Protein AF-A0A835IW94-F1 (afdb_monomer)

Secondary structure (DSSP, 8-state):
-----------THHHHHHHHHHHHHHHHHHHHHHHHHHHHHHHHHHHHHHHHHHHHHHHHHHHHHHHHHHHHHHHHHHHHHHHHHHHHHHHHHHHHHHHHHHHTT----TTSHHHHHHHHHHHHHHHHHHHHHHHHHHHHHHHHHHHHHHHHHHHHHTTSS-------TTSTTS-SS--S-------TT--------------------------PPPPGGGGGGGBPP-GGG-TTGGGS-HHHHHHHHHHHHH-BTTSEEEE-SS-EEEHHHHHHHHTT-PPPHHHHHHHHHHHHHHTTTSTT-----SHHHHHHHHHHHHHHHHHHHS-----SS---GGGSPPPS-STTHHHHHHHHHHHHHTT--S-SSSSS-HHHHHHHHHHHHHHHHHHHHHHHHHHHHHHHHHHHHHHHHHHHHHHHHHHT-HHHHHHHHHHHHHHHHHHHHHHHHHHHTT--

Mean predicted aligned error: 19.13 Å

Structure (mmCIF, N/CA/C/O backbone):
data_AF-A0A835IW94-F1
#
_entry.id   AF-A0A835IW94-F1
#
loop_
_atom_site.group_PDB
_atom_site.id
_atom_site.type_symbol
_atom_site.label_atom_id
_atom_site.label_alt_id
_atom_site.label_comp_id
_atom_site.label_asym_id
_atom_site.label_entity_id
_atom_site.label_seq_id
_atom_site.pdbx_PDB_ins_code
_atom_site.Cartn_x
_atom_site.Cartn_y
_atom_site.Cartn_z
_atom_site.occupancy
_atom_site.B_iso_or_equiv
_atom_site.auth_seq_id
_atom_site.auth_comp_id
_atom_site.auth_asym_id
_atom_site.auth_atom_id
_atom_site.pdbx_PDB_model_num
ATOM 1 N N . MET A 1 1 ? 34.783 -103.613 -28.513 1.00 37.53 1 MET A N 1
ATOM 2 C CA . MET A 1 1 ? 35.221 -103.247 -27.153 1.00 37.53 1 MET A CA 1
ATOM 3 C C . MET A 1 1 ? 34.649 -101.866 -26.884 1.00 37.53 1 MET A C 1
ATOM 5 O O . MET A 1 1 ? 35.277 -100.882 -27.233 1.00 37.53 1 MET A O 1
ATOM 9 N N . ASP A 1 2 ? 33.336 -101.764 -26.709 1.00 44.06 2 ASP A N 1
ATOM 10 C CA . ASP A 1 2 ? 32.591 -101.964 -25.451 1.00 44.06 2 ASP A CA 1
ATOM 11 C C . ASP A 1 2 ? 33.019 -100.987 -24.356 1.00 44.06 2 ASP A C 1
ATOM 13 O O . ASP A 1 2 ? 34.005 -101.234 -23.669 1.00 44.06 2 ASP A O 1
ATOM 17 N N . GLN A 1 3 ? 32.223 -99.932 -24.156 1.00 48.50 3 GLN A N 1
ATOM 18 C CA . GLN A 1 3 ? 31.797 -99.551 -22.811 1.00 48.50 3 GLN A CA 1
ATOM 19 C C . GLN A 1 3 ? 30.516 -98.706 -22.845 1.00 48.50 3 GLN A C 1
ATOM 21 O O . GLN A 1 3 ? 30.480 -97.582 -23.337 1.00 48.50 3 GLN A O 1
ATOM 26 N N . ILE A 1 4 ? 29.466 -99.329 -22.316 1.00 47.25 4 ILE A N 1
ATOM 27 C CA . ILE A 1 4 ? 28.206 -98.753 -21.856 1.00 47.25 4 ILE A CA 1
ATOM 28 C C . ILE A 1 4 ? 28.478 -98.094 -20.495 1.00 47.25 4 ILE A C 1
ATOM 30 O O . ILE A 1 4 ? 29.031 -98.753 -19.616 1.00 47.25 4 ILE A O 1
ATOM 34 N N . LEU A 1 5 ? 28.046 -96.847 -20.305 1.00 51.03 5 LEU A N 1
ATOM 35 C CA . LEU A 1 5 ? 27.815 -96.235 -18.993 1.00 51.03 5 LEU A CA 1
ATOM 36 C C . LEU A 1 5 ? 26.483 -95.473 -19.056 1.00 51.03 5 LEU A C 1
ATOM 38 O O . LEU A 1 5 ? 26.343 -94.503 -19.795 1.00 51.03 5 LEU A O 1
ATOM 42 N N . LEU A 1 6 ? 25.501 -96.004 -18.327 1.00 51.50 6 LEU A N 1
ATOM 43 C CA . LEU A 1 6 ? 24.243 -95.365 -17.946 1.00 51.50 6 LEU A CA 1
ATOM 44 C C . LEU A 1 6 ? 24.533 -94.439 -16.764 1.00 51.50 6 LEU A C 1
ATOM 46 O O . LEU A 1 6 ? 25.053 -94.933 -15.771 1.00 51.50 6 LEU A O 1
ATOM 50 N N . ASP A 1 7 ? 24.134 -93.172 -16.844 1.00 43.50 7 ASP A N 1
ATOM 51 C CA . ASP A 1 7 ? 23.897 -92.323 -15.675 1.00 43.50 7 ASP A CA 1
ATOM 52 C C . ASP A 1 7 ? 22.738 -91.356 -15.966 1.00 43.50 7 ASP A C 1
ATOM 54 O O . ASP A 1 7 ? 22.500 -90.952 -17.103 1.00 43.50 7 ASP A O 1
ATOM 58 N N . GLN A 1 8 ? 21.957 -91.108 -14.919 1.00 50.97 8 GLN A N 1
ATOM 59 C CA . GLN A 1 8 ? 20.530 -90.792 -14.915 1.00 50.97 8 GLN A CA 1
ATOM 60 C C . GLN A 1 8 ? 20.164 -89.414 -15.494 1.00 50.97 8 GLN A C 1
ATOM 62 O O . GLN A 1 8 ? 20.711 -88.388 -15.092 1.00 50.97 8 GLN A O 1
ATOM 67 N N . GLU A 1 9 ? 19.157 -89.390 -16.374 1.00 44.97 9 GLU A N 1
ATOM 68 C CA . GLU A 1 9 ? 18.439 -88.178 -16.780 1.00 44.97 9 GLU A CA 1
ATOM 69 C C . GLU A 1 9 ? 17.617 -87.647 -15.590 1.00 44.97 9 GLU A C 1
ATOM 71 O O . GLU A 1 9 ? 16.528 -88.135 -15.299 1.00 44.97 9 GLU A O 1
ATOM 76 N N . ASN A 1 10 ? 18.151 -86.650 -14.877 1.00 54.06 10 ASN A N 1
ATOM 77 C CA . ASN A 1 10 ? 17.338 -85.762 -14.046 1.00 54.06 10 ASN A CA 1
ATOM 78 C C . ASN A 1 10 ? 16.596 -84.807 -14.982 1.00 54.06 10 ASN A C 1
ATOM 80 O O . ASN A 1 10 ? 17.223 -83.970 -15.634 1.00 54.06 10 ASN A O 1
ATOM 84 N N . ASP A 1 11 ? 15.277 -84.962 -15.062 1.00 56.66 11 ASP A N 1
ATOM 85 C CA . ASP A 1 11 ? 14.414 -84.166 -15.926 1.00 56.66 11 ASP A CA 1
ATOM 86 C C . ASP A 1 11 ? 14.422 -82.691 -15.453 1.00 56.66 11 ASP A C 1
ATOM 88 O O . ASP A 1 11 ? 13.973 -82.393 -14.339 1.00 56.66 11 ASP A O 1
ATOM 92 N N . PRO A 1 12 ? 14.954 -81.739 -16.245 1.00 59.09 12 PRO A N 1
ATOM 93 C CA . PRO A 1 12 ? 15.108 -80.332 -15.849 1.00 59.09 12 PRO A CA 1
ATOM 94 C C . PRO A 1 12 ? 13.774 -79.603 -15.595 1.00 59.09 12 PRO A C 1
ATOM 96 O O . PRO A 1 12 ? 13.765 -78.453 -15.148 1.00 59.09 12 PRO A O 1
ATOM 99 N N . ALA A 1 13 ? 12.640 -80.255 -15.861 1.00 59.28 13 ALA A N 1
ATOM 100 C CA . ALA A 1 13 ? 11.316 -79.725 -15.572 1.00 59.28 13 ALA A CA 1
ATOM 101 C C . ALA A 1 13 ? 11.006 -79.638 -14.063 1.00 59.28 13 ALA A C 1
ATOM 103 O O . ALA A 1 13 ? 10.269 -78.743 -13.653 1.00 59.28 13 ALA A O 1
ATOM 104 N N . ASP A 1 14 ? 11.583 -80.500 -13.219 1.00 59.00 14 ASP A N 1
ATOM 105 C CA . ASP A 1 14 ? 11.195 -80.564 -11.798 1.00 59.00 14 ASP A CA 1
ATOM 106 C C . ASP A 1 14 ? 11.889 -79.480 -10.943 1.00 59.00 14 ASP A C 1
ATOM 108 O O . ASP A 1 14 ? 11.316 -78.936 -9.997 1.00 59.00 14 ASP A O 1
ATOM 112 N N . SER A 1 15 ? 13.099 -79.051 -11.331 1.00 60.97 15 SER A N 1
ATOM 113 C CA . SER A 1 15 ? 13.819 -77.994 -10.601 1.00 60.97 15 SER A CA 1
ATOM 114 C C . SER A 1 15 ? 13.218 -76.601 -10.820 1.00 60.97 15 SER A C 1
ATOM 116 O O . SER A 1 15 ? 13.352 -75.727 -9.967 1.00 60.97 15 SER A O 1
ATOM 118 N N . THR A 1 16 ? 12.552 -76.369 -11.956 1.00 68.12 16 THR A N 1
ATOM 119 C CA . THR A 1 16 ? 11.934 -75.069 -12.262 1.00 68.12 16 THR A CA 1
ATOM 120 C C . THR A 1 16 ? 10.615 -74.867 -11.523 1.00 68.12 16 THR A C 1
ATOM 122 O O . THR A 1 16 ? 10.300 -73.734 -11.156 1.00 68.12 16 THR A O 1
ATOM 125 N N . LEU A 1 17 ? 9.877 -75.943 -11.230 1.00 71.25 17 LEU A N 1
ATOM 126 C CA . LEU A 1 17 ? 8.646 -75.867 -10.442 1.00 71.25 17 LEU A CA 1
ATOM 127 C C . LEU A 1 17 ? 8.939 -75.525 -8.972 1.00 71.25 17 LEU A C 1
ATOM 129 O O . LEU A 1 17 ? 8.302 -74.634 -8.414 1.00 71.25 17 LEU A O 1
ATOM 133 N N . GLN A 1 18 ? 9.956 -76.160 -8.378 1.00 73.06 18 GLN A N 1
ATOM 134 C CA . GLN A 1 18 ? 10.363 -75.890 -6.992 1.00 73.06 18 GLN A CA 1
ATOM 135 C C . GLN A 1 18 ? 10.891 -74.461 -6.803 1.00 73.06 18 GLN A C 1
ATOM 137 O O . GLN A 1 18 ? 10.593 -73.820 -5.796 1.00 73.06 18 GLN A O 1
ATOM 142 N N . GLN A 1 19 ? 11.618 -73.927 -7.791 1.00 68.50 19 GLN A N 1
ATOM 143 C CA . GLN A 1 19 ? 12.077 -72.536 -7.770 1.00 68.50 19 GLN A CA 1
ATOM 144 C C . GLN A 1 19 ? 10.887 -71.555 -7.782 1.00 68.50 19 GLN A C 1
ATOM 146 O O . GLN A 1 19 ? 10.863 -70.594 -7.018 1.00 68.50 19 GLN A O 1
ATOM 151 N N . LEU A 1 20 ? 9.860 -71.837 -8.594 1.00 71.62 20 LEU A N 1
ATOM 152 C CA . LEU A 1 20 ? 8.679 -70.980 -8.726 1.00 71.62 20 LEU A CA 1
ATOM 153 C C . LEU A 1 20 ? 7.789 -70.986 -7.469 1.00 71.62 20 LEU A C 1
ATOM 155 O O . LEU A 1 20 ? 7.141 -69.984 -7.160 1.00 71.62 20 LEU A O 1
ATOM 159 N N . GLU A 1 21 ? 7.721 -72.111 -6.754 1.00 75.88 21 GLU A N 1
ATOM 160 C CA . GLU A 1 21 ? 7.004 -72.202 -5.476 1.00 75.88 21 GLU A CA 1
ATOM 161 C C . GLU A 1 21 ? 7.735 -71.452 -4.357 1.00 75.88 21 GLU A C 1
ATOM 163 O O . GLU A 1 21 ? 7.085 -70.785 -3.547 1.00 75.88 21 GLU A O 1
ATOM 168 N N . PHE A 1 22 ? 9.071 -71.489 -4.351 1.00 72.94 22 PHE A N 1
ATOM 169 C CA . PHE A 1 22 ? 9.886 -70.739 -3.397 1.00 72.94 22 PHE A CA 1
ATOM 170 C C . PHE A 1 22 ? 9.746 -69.221 -3.592 1.00 72.94 22 PHE A C 1
ATOM 172 O O . PHE A 1 22 ? 9.507 -68.498 -2.623 1.00 72.94 22 PHE A O 1
ATOM 179 N N . ASP A 1 23 ? 9.787 -68.746 -4.840 1.00 67.44 23 ASP A N 1
ATOM 180 C CA . ASP A 1 23 ? 9.639 -67.318 -5.154 1.00 67.44 23 ASP A CA 1
ATOM 181 C C . ASP A 1 23 ? 8.246 -66.786 -4.761 1.00 67.44 23 ASP A C 1
ATOM 183 O O . ASP A 1 23 ? 8.123 -65.703 -4.187 1.00 67.44 23 ASP A O 1
ATOM 187 N N . LYS A 1 24 ? 7.183 -67.578 -4.968 1.00 72.56 24 LYS A N 1
ATOM 188 C CA . LYS A 1 24 ? 5.820 -67.210 -4.537 1.00 72.56 24 LYS A CA 1
ATOM 189 C C . LYS A 1 24 ? 5.655 -67.184 -3.019 1.00 72.56 24 LYS A C 1
ATOM 191 O O . LYS A 1 24 ? 4.916 -66.345 -2.508 1.00 72.56 24 LYS A O 1
ATOM 196 N N . ALA A 1 25 ? 6.296 -68.100 -2.294 1.00 64.38 25 ALA A N 1
ATOM 197 C CA . ALA A 1 25 ? 6.251 -68.107 -0.834 1.00 64.38 25 ALA A CA 1
ATOM 198 C C . ALA A 1 25 ? 6.953 -66.869 -0.249 1.00 64.38 25 ALA A C 1
ATOM 200 O O . ALA A 1 25 ? 6.432 -66.255 0.684 1.00 64.38 25 ALA A O 1
ATOM 201 N N . PHE A 1 26 ? 8.071 -66.459 -0.856 1.00 64.62 26 PHE A N 1
ATOM 202 C CA . PHE A 1 26 ? 8.817 -65.267 -0.459 1.00 64.62 26 PHE A CA 1
ATOM 203 C C . PHE A 1 26 ? 8.003 -63.973 -0.658 1.00 64.62 26 PHE A C 1
ATOM 205 O O . PHE A 1 26 ? 7.929 -63.141 0.246 1.00 64.62 26 PHE A O 1
ATOM 212 N N . GLU A 1 27 ? 7.288 -63.834 -1.783 1.00 67.88 27 GLU A N 1
ATOM 213 C CA . GLU A 1 27 ? 6.416 -62.671 -2.030 1.00 67.88 27 GLU A CA 1
ATOM 214 C C . GLU A 1 27 ? 5.252 -62.550 -1.020 1.00 67.88 27 GLU A C 1
ATOM 216 O O . GLU A 1 27 ? 4.823 -61.442 -0.680 1.00 67.88 27 GLU A O 1
ATOM 221 N N . ILE A 1 28 ? 4.735 -63.674 -0.508 1.00 75.31 28 ILE A N 1
ATOM 222 C CA . ILE A 1 28 ? 3.618 -63.690 0.454 1.00 75.31 28 ILE A CA 1
ATOM 223 C C . ILE A 1 28 ? 4.071 -63.273 1.864 1.00 75.31 28 ILE A C 1
ATOM 225 O O . ILE A 1 28 ? 3.331 -62.567 2.568 1.00 75.31 28 ILE A O 1
ATOM 229 N N . GLU A 1 29 ? 5.270 -63.677 2.293 1.00 71.75 29 GLU A N 1
ATOM 230 C CA . GLU A 1 29 ? 5.823 -63.272 3.592 1.00 71.75 29 GLU A CA 1
ATOM 231 C C . GLU A 1 29 ? 6.112 -61.765 3.640 1.00 71.75 29 GLU A C 1
ATOM 233 O O . GLU A 1 29 ? 5.699 -61.094 4.595 1.00 71.75 29 GLU A O 1
ATOM 238 N N . ASP A 1 30 ? 6.691 -61.206 2.573 1.00 74.44 30 ASP A N 1
ATOM 239 C CA . ASP A 1 30 ? 6.947 -59.766 2.460 1.00 74.44 30 ASP A CA 1
ATOM 240 C C . ASP A 1 30 ? 5.644 -58.951 2.488 1.00 74.44 30 ASP A C 1
ATOM 242 O O . ASP A 1 30 ? 5.532 -57.954 3.212 1.00 74.44 30 ASP A O 1
ATOM 246 N N . ALA A 1 31 ? 4.601 -59.406 1.785 1.00 65.88 31 ALA A N 1
ATOM 247 C CA . ALA A 1 31 ? 3.295 -58.747 1.805 1.00 65.88 31 ALA A CA 1
ATOM 248 C C . ALA A 1 31 ? 2.655 -58.747 3.210 1.00 65.88 31 ALA A C 1
ATOM 250 O O . ALA A 1 31 ? 2.071 -57.746 3.644 1.00 65.88 31 ALA A O 1
ATOM 251 N N . THR A 1 32 ? 2.793 -59.845 3.957 1.00 78.69 32 THR A N 1
ATOM 252 C CA . THR A 1 32 ? 2.243 -59.979 5.317 1.00 78.69 32 THR A CA 1
ATOM 253 C C . THR A 1 32 ? 2.986 -59.091 6.322 1.00 78.69 32 THR A C 1
ATOM 255 O O . THR A 1 32 ? 2.365 -58.449 7.185 1.00 78.69 32 THR A O 1
ATOM 258 N N . TYR A 1 33 ? 4.309 -58.992 6.186 1.00 79.12 33 TYR A N 1
ATOM 259 C CA . TYR A 1 33 ? 5.146 -58.104 6.992 1.00 79.12 33 TYR A CA 1
ATOM 260 C C . TYR A 1 33 ? 4.811 -56.621 6.757 1.00 79.12 33 TYR A C 1
ATOM 262 O O . TYR A 1 33 ? 4.663 -55.845 7.711 1.00 79.12 33 TYR A O 1
ATOM 270 N N . VAL A 1 34 ? 4.594 -56.222 5.500 1.00 71.12 34 VAL A N 1
ATOM 271 C CA . VAL A 1 34 ? 4.186 -54.851 5.155 1.00 71.12 34 VAL A CA 1
ATOM 272 C C . VAL A 1 34 ? 2.816 -54.516 5.757 1.00 71.12 34 VAL A C 1
ATOM 274 O O . VAL A 1 34 ? 2.663 -53.484 6.415 1.00 71.12 34 VAL A O 1
ATOM 277 N N . MET A 1 35 ? 1.829 -55.406 5.625 1.00 72.44 35 MET A N 1
ATOM 278 C CA . MET A 1 35 ? 0.464 -55.161 6.112 1.00 72.44 35 MET A CA 1
ATOM 279 C C . MET A 1 35 ? 0.378 -55.050 7.643 1.00 72.44 35 MET A C 1
ATOM 281 O O . MET A 1 35 ? -0.318 -54.177 8.172 1.00 72.44 35 MET A O 1
ATOM 285 N N . THR A 1 36 ? 1.114 -55.886 8.380 1.00 78.19 36 THR A N 1
ATOM 286 C CA . THR A 1 36 ? 1.162 -55.814 9.853 1.00 78.19 36 THR A CA 1
ATOM 287 C C . THR A 1 36 ? 1.883 -54.562 10.356 1.00 78.19 36 THR A C 1
ATOM 289 O O . THR A 1 36 ? 1.466 -53.972 11.360 1.00 78.19 36 THR A O 1
ATOM 292 N N . THR A 1 37 ? 2.908 -54.102 9.638 1.00 77.69 37 THR A N 1
ATOM 293 C CA . THR A 1 37 ? 3.604 -52.841 9.936 1.00 77.69 37 THR A CA 1
ATOM 294 C C . THR A 1 37 ? 2.685 -51.635 9.715 1.00 77.69 37 THR A C 1
ATOM 296 O O . THR A 1 37 ? 2.579 -50.772 10.589 1.00 77.69 37 THR A O 1
ATOM 299 N N . MET A 1 38 ? 1.920 -51.617 8.618 1.00 69.12 38 MET A N 1
ATOM 300 C CA . MET A 1 38 ? 0.936 -50.560 8.347 1.00 69.12 38 MET A CA 1
ATOM 301 C C . MET A 1 38 ? -0.183 -50.498 9.400 1.00 69.12 38 MET A C 1
ATOM 303 O O . MET A 1 38 ? -0.608 -49.409 9.789 1.00 69.12 38 MET A O 1
ATOM 307 N N . ALA A 1 39 ? -0.652 -51.645 9.905 1.00 73.94 39 ALA A N 1
ATOM 308 C CA . ALA A 1 39 ? -1.677 -51.688 10.950 1.00 73.94 39 ALA A CA 1
ATOM 309 C C . ALA A 1 39 ? -1.183 -51.111 12.291 1.00 73.94 39 ALA A C 1
ATOM 311 O O . ALA A 1 39 ? -1.916 -50.368 12.951 1.00 73.94 39 ALA A O 1
ATOM 312 N N . LYS A 1 40 ? 0.070 -51.400 12.675 1.00 77.25 40 LYS A N 1
ATOM 313 C CA . LYS A 1 40 ? 0.697 -50.828 13.879 1.00 77.25 40 LYS A CA 1
ATOM 314 C C . LYS A 1 40 ? 0.860 -49.314 13.764 1.00 77.25 40 LYS A C 1
ATOM 316 O O . LYS A 1 40 ? 0.523 -48.601 14.708 1.00 77.25 40 LYS A O 1
ATOM 321 N N . GLU A 1 41 ? 1.292 -48.817 12.607 1.00 75.94 41 GLU A N 1
ATOM 322 C CA . GLU A 1 41 ? 1.407 -47.374 12.373 1.00 75.94 41 GLU A CA 1
ATOM 323 C C . GLU A 1 41 ? 0.041 -46.671 12.395 1.00 75.94 41 GLU A C 1
ATOM 325 O O . GLU A 1 41 ? -0.102 -45.620 13.017 1.00 75.94 41 GLU A O 1
ATOM 330 N N . LYS A 1 42 ? -1.018 -47.290 11.857 1.00 69.44 42 LYS A N 1
ATOM 331 C CA . LYS A 1 42 ? -2.381 -46.734 11.931 1.00 69.44 42 LY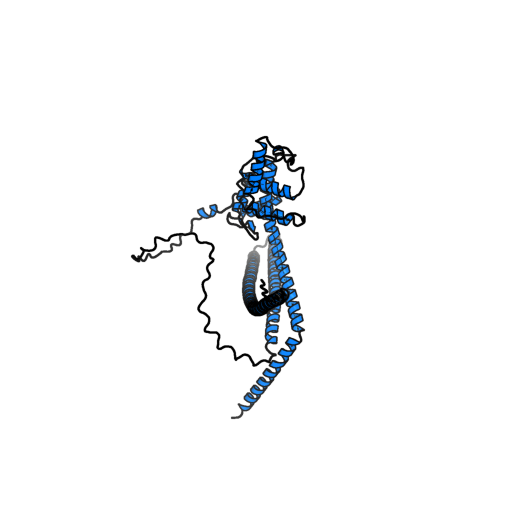S A CA 1
ATOM 332 C C . LYS A 1 42 ? -2.881 -46.553 13.373 1.00 69.44 42 LYS A C 1
ATOM 334 O O . LYS A 1 42 ? -3.540 -45.556 13.666 1.00 69.44 42 LYS A O 1
ATOM 339 N N . SER A 1 43 ? -2.558 -47.482 14.277 1.00 74.75 43 SER A N 1
ATOM 340 C CA . SER A 1 43 ? -2.902 -47.358 15.703 1.00 74.75 43 SER A CA 1
ATOM 341 C C . SER A 1 43 ? -2.147 -46.209 16.374 1.00 74.75 43 SER A C 1
ATOM 343 O O . SER A 1 43 ? -2.752 -45.431 17.106 1.00 74.75 43 SER A O 1
ATOM 345 N N . ARG A 1 44 ? -0.845 -46.058 16.088 1.00 70.88 44 ARG A N 1
ATOM 346 C CA . ARG A 1 44 ? -0.024 -44.965 16.642 1.00 70.88 44 ARG A CA 1
ATOM 347 C C . ARG A 1 44 ? -0.524 -43.600 16.177 1.00 70.88 44 ARG A C 1
ATOM 349 O O . ARG A 1 44 ? -0.623 -42.684 16.986 1.00 70.88 44 ARG A O 1
ATOM 356 N N . VAL A 1 45 ? -0.914 -43.487 14.907 1.00 69.44 45 VAL A N 1
ATOM 357 C CA . VAL A 1 45 ? -1.511 -42.262 14.354 1.00 69.44 45 VAL A CA 1
ATOM 358 C C . VAL A 1 45 ? -2.825 -41.908 15.064 1.00 69.44 45 VAL A C 1
ATOM 360 O O . VAL A 1 45 ? -3.060 -40.739 15.355 1.00 69.44 45 VAL A O 1
ATOM 363 N N . SER A 1 46 ? -3.666 -42.888 15.412 1.00 73.19 46 SER A N 1
ATOM 364 C CA . SER A 1 46 ? -4.925 -42.638 16.136 1.00 73.19 46 SER A CA 1
ATOM 365 C C . SER A 1 46 ? -4.708 -42.056 17.540 1.00 73.19 46 SER A C 1
ATOM 367 O O . SER A 1 46 ? -5.411 -41.121 17.932 1.00 73.19 46 SER A O 1
ATOM 369 N N . ASP A 1 47 ? -3.735 -42.575 18.290 1.00 68.88 47 ASP A N 1
ATOM 370 C CA . ASP A 1 47 ? -3.436 -42.100 19.648 1.00 68.88 47 ASP A CA 1
ATOM 371 C C . ASP A 1 47 ? -2.831 -40.689 19.638 1.00 68.88 47 ASP A C 1
ATOM 373 O O . ASP A 1 47 ? -3.192 -39.845 20.466 1.00 68.88 47 ASP A O 1
ATOM 377 N N . VAL A 1 48 ? -1.969 -40.400 18.654 1.00 70.50 48 VAL A N 1
ATOM 378 C CA . VAL A 1 48 ? -1.413 -39.056 18.428 1.00 70.50 48 VAL A CA 1
ATOM 379 C C . VAL A 1 48 ? -2.533 -38.062 18.108 1.00 70.50 48 VAL A C 1
ATOM 381 O O . VAL A 1 48 ? -2.623 -37.021 18.757 1.00 70.50 48 VAL A O 1
ATOM 384 N N . LEU A 1 49 ? -3.465 -38.417 17.216 1.00 60.22 49 LEU A N 1
ATOM 385 C CA . LEU A 1 49 ? -4.612 -37.566 16.874 1.00 60.22 49 LEU A CA 1
ATOM 386 C C . LEU A 1 49 ? -5.541 -37.294 18.071 1.00 60.22 49 LEU A C 1
ATOM 388 O O . LEU A 1 49 ? -6.130 -36.215 18.168 1.00 60.22 49 LEU A O 1
ATOM 392 N N . HIS A 1 50 ? -5.698 -38.248 18.995 1.00 64.25 50 HIS A N 1
ATOM 393 C CA . HIS A 1 50 ? -6.497 -38.041 20.206 1.00 64.25 50 HIS A CA 1
ATOM 394 C C . HIS A 1 50 ? -5.813 -37.073 21.188 1.00 64.25 50 HIS A C 1
ATOM 396 O O . HIS A 1 50 ? -6.470 -36.196 21.755 1.00 64.25 50 HIS A O 1
ATOM 402 N N . CYS A 1 51 ? -4.490 -37.181 21.343 1.00 65.31 51 CYS A N 1
ATOM 403 C CA . CYS A 1 51 ? -3.694 -36.260 22.155 1.00 65.31 51 CYS A CA 1
ATOM 404 C C . CYS A 1 51 ? -3.717 -34.831 21.584 1.00 65.31 51 CYS A C 1
ATOM 406 O O . CYS A 1 51 ? -3.964 -33.871 22.320 1.00 65.31 51 CYS A O 1
ATOM 408 N N . GLU A 1 52 ? -3.561 -34.692 20.265 1.00 68.00 52 GLU A N 1
ATOM 409 C CA . GLU A 1 52 ? -3.620 -33.404 19.566 1.00 68.00 52 GLU A CA 1
ATOM 410 C C . GLU A 1 52 ? -4.985 -32.721 19.720 1.00 68.00 52 GLU A C 1
ATOM 412 O O . GLU A 1 52 ? -5.043 -31.520 19.991 1.00 68.00 52 GLU A O 1
ATOM 417 N N . ARG A 1 53 ? -6.093 -33.475 19.642 1.00 67.88 53 ARG A N 1
ATOM 418 C CA . ARG A 1 53 ? -7.439 -32.924 19.881 1.00 67.88 53 ARG A CA 1
ATOM 419 C C . ARG A 1 53 ? -7.598 -32.383 21.297 1.00 67.88 53 ARG A C 1
ATOM 421 O O . ARG A 1 53 ? -8.086 -31.268 21.463 1.00 67.88 53 ARG A O 1
ATOM 428 N N . ASN A 1 54 ? -7.174 -33.133 22.313 1.00 67.19 54 ASN A N 1
ATOM 429 C CA . ASN A 1 54 ? -7.301 -32.698 23.707 1.00 67.19 54 ASN A CA 1
ATOM 430 C C . ASN A 1 54 ? -6.423 -31.469 24.005 1.00 67.19 54 ASN A C 1
ATOM 432 O O . ASN A 1 54 ? -6.867 -30.552 24.698 1.00 67.19 54 ASN A O 1
ATOM 436 N N . SER A 1 55 ? -5.223 -31.403 23.418 1.00 72.56 55 SER A N 1
ATOM 437 C CA . SER A 1 55 ? -4.364 -30.212 23.474 1.00 72.56 55 SER A CA 1
ATOM 438 C C . SER A 1 55 ? -5.044 -28.995 22.832 1.00 72.56 55 SER A C 1
ATOM 440 O O . SER A 1 55 ? -5.109 -27.921 23.439 1.00 72.56 55 SER A O 1
ATOM 442 N N . ALA A 1 56 ? -5.652 -29.176 21.654 1.00 63.31 56 ALA A N 1
ATOM 443 C CA . ALA A 1 56 ? -6.363 -28.114 20.948 1.00 63.31 56 ALA A CA 1
ATOM 444 C C . ALA A 1 56 ? -7.562 -27.569 21.748 1.00 63.31 56 ALA A C 1
ATOM 446 O O . ALA A 1 56 ? -7.735 -26.353 21.831 1.00 63.31 56 ALA A O 1
ATOM 447 N N . TYR A 1 57 ? -8.345 -28.435 22.403 1.00 64.56 57 TYR A N 1
ATOM 448 C CA . TYR A 1 57 ? -9.445 -28.014 23.285 1.00 64.56 57 TYR A CA 1
ATOM 449 C C . TYR A 1 57 ? -8.959 -27.202 24.493 1.00 64.56 57 TYR A C 1
ATOM 451 O O . TYR A 1 57 ? -9.563 -26.184 24.851 1.00 64.56 57 TYR A O 1
ATOM 459 N N . PHE A 1 58 ? -7.851 -27.617 25.111 1.00 66.12 58 PHE A N 1
ATOM 460 C CA . PHE A 1 58 ? -7.261 -26.898 26.238 1.00 66.12 58 PHE A CA 1
ATOM 461 C C . PHE A 1 58 ? -6.748 -25.512 25.817 1.00 66.12 58 PHE A C 1
ATOM 463 O O . PHE A 1 58 ? -7.055 -24.510 26.465 1.00 66.12 58 PHE A O 1
ATOM 470 N N . HIS A 1 59 ? -6.044 -25.430 24.684 1.00 65.94 59 HIS A N 1
ATOM 471 C CA . HIS A 1 59 ? -5.566 -24.160 24.129 1.00 65.94 59 HIS A CA 1
ATOM 472 C C . HIS A 1 59 ? -6.714 -23.230 23.722 1.00 65.94 59 HIS A C 1
ATOM 474 O O . HIS A 1 59 ? -6.658 -22.036 24.016 1.00 65.94 59 HIS A O 1
ATOM 480 N N . ALA A 1 60 ? -7.782 -23.761 23.121 1.00 67.12 60 ALA A N 1
ATOM 481 C CA . ALA A 1 60 ? -8.974 -22.982 22.794 1.00 67.12 60 ALA A CA 1
ATOM 482 C C . ALA A 1 60 ? -9.632 -22.392 24.053 1.00 67.12 60 ALA A C 1
ATOM 484 O O . ALA A 1 60 ? -10.009 -21.223 24.064 1.00 67.12 60 ALA A O 1
ATOM 485 N N . THR A 1 61 ? -9.703 -23.162 25.142 1.00 68.88 61 THR A N 1
ATOM 486 C CA . THR A 1 61 ? -10.292 -22.704 26.410 1.00 68.88 61 THR A CA 1
ATOM 487 C C . THR A 1 61 ? -9.472 -21.587 27.055 1.00 68.88 61 THR A C 1
ATOM 489 O O . THR A 1 61 ? -10.037 -20.575 27.473 1.00 68.88 61 THR A O 1
ATOM 492 N N . ILE A 1 62 ? -8.142 -21.723 27.089 1.00 76.06 62 ILE A N 1
ATOM 493 C CA . ILE A 1 62 ? -7.247 -20.673 27.601 1.00 76.06 62 ILE A CA 1
ATOM 494 C C . ILE A 1 62 ? -7.370 -19.405 26.755 1.00 76.06 62 ILE A C 1
ATOM 496 O O . ILE A 1 62 ? -7.507 -18.312 27.306 1.00 76.06 62 ILE A O 1
ATOM 500 N N . LYS A 1 63 ? -7.376 -19.547 25.426 1.00 76.00 63 LYS A N 1
ATOM 501 C CA . LYS A 1 63 ? -7.504 -18.417 24.503 1.00 76.00 63 LYS A CA 1
ATOM 502 C C . LYS A 1 63 ? -8.825 -17.670 24.709 1.00 76.00 63 LYS A C 1
ATOM 504 O O . LYS A 1 63 ? -8.805 -16.453 24.859 1.00 76.00 63 LYS A O 1
ATOM 509 N N . MET A 1 64 ? -9.945 -18.386 24.839 1.00 73.25 64 MET A N 1
ATOM 510 C CA . MET A 1 64 ? -11.248 -17.775 25.138 1.00 73.25 64 MET A CA 1
ATOM 511 C C . MET A 1 64 ? -11.255 -17.028 26.481 1.00 73.25 64 MET A C 1
ATOM 513 O O . MET A 1 64 ? -11.847 -15.955 26.589 1.00 73.25 64 MET A O 1
ATOM 517 N N . GLN A 1 65 ? -10.594 -17.555 27.520 1.00 74.50 65 GLN A N 1
ATOM 518 C CA . GLN A 1 65 ? -10.499 -16.859 28.810 1.00 74.50 65 GLN A CA 1
ATOM 519 C C . GLN A 1 65 ? -9.643 -15.589 28.732 1.00 74.50 65 GLN A C 1
ATOM 521 O O . GLN A 1 65 ? -10.010 -14.570 29.321 1.00 74.50 65 GLN A O 1
ATOM 526 N N . GLN A 1 66 ? -8.536 -15.626 27.988 1.00 77.19 66 GLN A N 1
ATOM 527 C CA . GLN A 1 66 ? -7.690 -14.455 27.753 1.00 77.19 66 GLN A CA 1
ATOM 528 C C . GLN A 1 66 ? -8.432 -13.378 26.956 1.00 77.19 66 GLN A C 1
ATOM 530 O O . GLN A 1 66 ? -8.425 -12.212 27.350 1.00 77.19 66 GLN A O 1
ATOM 535 N N . GLU A 1 67 ? -9.132 -13.764 25.888 1.00 75.94 67 GLU A N 1
ATOM 536 C CA . GLU A 1 67 ? -9.955 -12.853 25.087 1.00 75.94 67 GLU A CA 1
ATOM 537 C C . GLU A 1 67 ? -11.075 -12.228 25.934 1.00 75.94 67 GLU A C 1
ATOM 539 O O . GLU A 1 67 ? -11.293 -11.019 25.874 1.00 75.94 67 GLU A O 1
ATOM 544 N N . ARG A 1 68 ? -11.720 -13.001 26.820 1.00 74.94 68 ARG A N 1
ATOM 545 C CA . ARG A 1 68 ? -12.723 -12.477 27.763 1.00 74.94 68 ARG A CA 1
ATOM 546 C C . ARG A 1 68 ? -12.145 -11.428 28.716 1.00 74.94 68 ARG A C 1
ATOM 548 O O . ARG A 1 68 ? -12.800 -10.415 28.979 1.00 74.94 68 ARG A O 1
ATOM 555 N N . ALA A 1 69 ? -10.944 -11.661 29.246 1.00 77.06 69 ALA A N 1
ATOM 556 C CA . ALA A 1 69 ? -10.273 -10.706 30.125 1.00 77.06 69 ALA A CA 1
ATOM 557 C C . ALA A 1 69 ? -9.938 -9.404 29.376 1.00 77.06 69 ALA A C 1
ATOM 559 O O . ALA A 1 69 ? -10.253 -8.322 29.868 1.00 77.06 69 ALA A O 1
ATOM 560 N N . GLN A 1 70 ? -9.407 -9.509 28.153 1.00 79.00 70 GLN A N 1
ATOM 561 C CA . GLN A 1 70 ? -9.094 -8.353 27.304 1.00 79.00 70 GLN A CA 1
ATOM 562 C C . GLN A 1 70 ? -10.343 -7.546 26.933 1.00 79.00 70 GLN A C 1
ATOM 564 O O . GLN A 1 70 ? -10.341 -6.324 27.055 1.00 79.00 70 GLN A O 1
ATOM 569 N N . ILE A 1 71 ? -11.433 -8.214 26.540 1.00 77.50 71 ILE A N 1
ATOM 570 C CA . ILE A 1 71 ? -12.708 -7.552 26.219 1.00 77.50 71 ILE A CA 1
ATOM 571 C C . ILE A 1 71 ? -13.253 -6.810 27.445 1.00 77.50 71 ILE A C 1
ATOM 573 O O . ILE A 1 71 ? -13.737 -5.686 27.323 1.00 77.50 71 ILE A O 1
ATOM 577 N N . THR A 1 72 ? -13.142 -7.401 28.638 1.00 80.31 72 THR A N 1
ATOM 578 C CA . THR A 1 72 ? -13.588 -6.764 29.889 1.00 80.31 72 THR A CA 1
ATOM 579 C C . THR A 1 72 ? -12.745 -5.532 30.231 1.00 80.31 72 THR A C 1
ATOM 581 O O . THR A 1 72 ? -13.285 -4.518 30.671 1.00 80.31 72 THR A O 1
ATOM 584 N N . GLU A 1 73 ? -11.434 -5.584 30.000 1.00 85.75 73 GLU A N 1
ATOM 585 C CA . GLU A 1 73 ? -10.542 -4.448 30.237 1.00 85.75 73 GLU A CA 1
ATOM 586 C C . GLU A 1 73 ? -10.803 -3.294 29.257 1.00 85.75 73 GLU A C 1
ATOM 588 O O . GLU A 1 73 ? -10.923 -2.142 29.680 1.00 85.75 73 GLU A O 1
ATOM 593 N N . ILE A 1 74 ? -10.951 -3.600 27.962 1.00 78.81 74 ILE A N 1
ATOM 594 C CA . ILE A 1 74 ? -11.292 -2.614 26.924 1.00 78.81 74 ILE A CA 1
ATOM 595 C C . ILE A 1 74 ? -12.639 -1.960 27.249 1.00 78.81 74 ILE A C 1
ATOM 597 O O . ILE A 1 74 ? -12.735 -0.734 27.248 1.00 78.81 74 ILE A O 1
ATOM 601 N N . LYS A 1 75 ? -13.641 -2.762 27.636 1.00 82.38 75 LYS A N 1
ATOM 602 C CA . LYS A 1 75 ? -14.954 -2.284 28.092 1.00 82.38 75 LYS A CA 1
ATOM 603 C C . LYS A 1 75 ? -14.828 -1.255 29.209 1.00 82.38 75 LYS A C 1
ATOM 605 O O . LYS A 1 75 ? -15.401 -0.174 29.106 1.00 82.38 75 LYS A O 1
ATOM 610 N N . ASN A 1 76 ? -14.119 -1.598 30.284 1.00 85.25 76 ASN A N 1
ATOM 611 C CA . ASN A 1 76 ? -14.018 -0.712 31.441 1.00 85.25 76 ASN A CA 1
ATOM 612 C C . ASN A 1 76 ? -13.317 0.592 31.049 1.00 85.25 76 ASN A C 1
ATOM 614 O O . ASN A 1 76 ? -13.775 1.670 31.407 1.00 85.25 76 ASN A O 1
ATOM 618 N N . ARG A 1 77 ? -12.280 0.509 30.210 1.00 89.62 77 ARG A N 1
ATOM 619 C CA . ARG A 1 77 ? -11.550 1.680 29.718 1.00 89.62 77 ARG A CA 1
ATOM 620 C C . ARG A 1 77 ? -12.420 2.617 28.872 1.00 89.62 77 ARG A C 1
ATOM 622 O O . ARG A 1 77 ? -12.360 3.829 29.067 1.00 89.62 77 ARG A O 1
ATOM 629 N N . GLU A 1 78 ? -13.210 2.081 27.943 1.00 88.31 78 GLU A N 1
ATOM 630 C CA . GLU A 1 78 ? -14.078 2.884 27.068 1.00 88.31 78 GLU A CA 1
ATOM 631 C C . GLU A 1 78 ? -15.254 3.500 27.831 1.00 88.31 78 GLU A C 1
ATOM 633 O O . GLU A 1 78 ? -15.557 4.681 27.650 1.00 88.31 78 GLU A O 1
ATOM 638 N N . VAL A 1 79 ? -15.881 2.735 28.732 1.00 88.19 79 VAL A N 1
ATOM 639 C CA . VAL A 1 79 ? -16.967 3.240 29.582 1.00 88.19 79 VAL A CA 1
ATOM 640 C C . VAL A 1 79 ? -16.459 4.338 30.517 1.00 88.19 79 VAL A C 1
ATOM 642 O O . VAL A 1 79 ? -17.072 5.405 30.566 1.00 88.19 79 VAL A O 1
ATOM 645 N N . ASP A 1 80 ? -15.317 4.138 31.179 1.00 90.44 80 ASP A N 1
ATOM 646 C CA . ASP A 1 80 ? -14.703 5.150 32.047 1.00 90.44 80 ASP A CA 1
ATOM 647 C C . ASP A 1 80 ? -14.322 6.419 31.266 1.00 90.44 80 ASP A C 1
ATOM 649 O O . ASP A 1 80 ? -14.447 7.535 31.775 1.00 90.44 80 ASP A O 1
ATOM 653 N N . SER A 1 81 ? -13.862 6.269 30.018 1.00 92.38 81 SER A N 1
ATOM 654 C CA . SER A 1 81 ? -13.551 7.399 29.135 1.00 92.38 81 SER A CA 1
ATOM 655 C C . SER A 1 81 ? -14.804 8.211 28.805 1.00 92.38 81 SER A C 1
ATOM 657 O O . SER A 1 81 ? -14.806 9.430 28.981 1.00 92.38 81 SER A O 1
ATOM 659 N N . MET A 1 82 ? -15.891 7.547 28.401 1.00 87.06 82 MET A N 1
ATOM 660 C CA . MET A 1 82 ? -17.162 8.217 28.109 1.00 87.06 82 MET A CA 1
ATOM 661 C C . MET A 1 82 ? -17.768 8.874 29.355 1.00 87.06 82 MET A C 1
ATOM 663 O O . MET A 1 82 ? -18.335 9.961 29.272 1.00 87.06 82 MET A O 1
ATOM 667 N N . GLU A 1 83 ? -17.642 8.256 30.531 1.00 92.31 83 GLU A N 1
ATOM 668 C CA . GLU A 1 83 ? -18.107 8.853 31.787 1.00 92.31 83 GLU A CA 1
ATOM 669 C C . GLU A 1 83 ? -17.342 10.124 32.152 1.00 92.31 83 GLU A C 1
ATOM 671 O O . GLU A 1 83 ? -17.959 11.107 32.574 1.00 92.31 83 GLU A O 1
ATOM 676 N N . LYS A 1 84 ? -16.021 10.135 31.945 1.00 94.56 84 LYS A N 1
ATOM 677 C CA . LYS A 1 84 ? -15.192 11.334 32.127 1.00 94.56 84 LYS A CA 1
ATOM 678 C C . LYS A 1 84 ? -15.598 12.447 31.167 1.00 94.56 84 LYS A C 1
ATOM 680 O O . LYS A 1 84 ? -15.712 13.592 31.596 1.00 94.56 84 LYS A O 1
ATOM 685 N N . GLU A 1 85 ? -15.859 12.123 29.906 1.00 91.94 85 GLU A N 1
ATOM 686 C CA . GLU A 1 85 ? -16.297 13.100 28.906 1.00 91.94 85 GLU A CA 1
ATOM 687 C C . GLU A 1 85 ? -17.669 13.693 29.260 1.00 91.94 85 GLU A C 1
ATOM 689 O O . GLU A 1 85 ? -17.815 14.910 29.361 1.00 91.94 85 GLU A O 1
ATOM 694 N N . ILE A 1 86 ? -18.648 12.846 29.598 1.00 89.75 86 ILE A N 1
ATOM 695 C CA . ILE A 1 86 ? -19.970 13.285 30.073 1.00 89.75 86 ILE A CA 1
ATOM 696 C C . ILE A 1 86 ? -19.841 14.161 31.327 1.00 89.75 86 ILE A C 1
ATOM 698 O O . ILE A 1 86 ? -20.572 15.142 31.481 1.00 89.75 86 ILE A O 1
ATOM 702 N N . PHE A 1 87 ? -18.939 13.815 32.248 1.00 95.12 87 PHE A N 1
ATOM 703 C CA . PHE A 1 87 ? -18.695 14.614 33.444 1.00 95.12 87 PHE A CA 1
ATOM 704 C C . PHE A 1 87 ? -18.138 16.000 33.098 1.00 95.12 87 PHE A C 1
ATOM 706 O O . PHE A 1 87 ? -18.640 16.993 33.625 1.00 95.12 87 PHE A O 1
ATOM 713 N N . LEU A 1 88 ? -17.150 16.081 32.203 1.00 94.31 88 LEU A N 1
ATOM 714 C CA . LEU A 1 88 ? -16.566 17.347 31.754 1.00 94.31 88 LEU A CA 1
ATOM 715 C C . LEU A 1 88 ? -17.612 18.243 31.079 1.00 94.31 88 LEU A C 1
ATOM 717 O O . LEU A 1 88 ? -17.713 19.420 31.425 1.00 94.31 88 LEU A O 1
ATOM 721 N N . GLU A 1 89 ? -18.445 17.690 30.198 1.00 92.50 89 GLU A N 1
ATOM 722 C CA . GLU A 1 89 ? -19.514 18.449 29.538 1.00 92.50 89 GLU A CA 1
ATOM 723 C C . GLU A 1 89 ? -20.564 18.965 30.537 1.00 92.50 89 GLU A C 1
ATOM 725 O O . GLU A 1 89 ? -21.000 20.115 30.464 1.00 92.50 89 GLU A O 1
ATOM 730 N N . LYS A 1 90 ? -20.907 18.176 31.564 1.00 92.38 90 LYS A N 1
ATOM 731 C CA . LYS A 1 90 ? -21.782 18.643 32.655 1.00 92.38 90 LYS A CA 1
ATOM 732 C C . LYS A 1 90 ? -21.167 19.785 33.464 1.00 92.38 90 LYS A C 1
ATOM 734 O O . LYS A 1 90 ? -21.906 20.648 33.937 1.00 92.38 90 LYS A O 1
ATOM 739 N N . GLN A 1 91 ? -19.847 19.798 33.655 1.00 95.06 91 GLN A N 1
ATOM 740 C CA . GLN A 1 91 ? -19.174 20.908 34.336 1.00 95.06 91 GLN A CA 1
ATOM 741 C C . GLN A 1 91 ? -19.217 22.185 33.493 1.00 95.06 91 GLN A C 1
ATOM 743 O O . GLN A 1 91 ? -19.481 23.250 34.048 1.00 95.06 91 GLN A O 1
ATOM 748 N N . LYS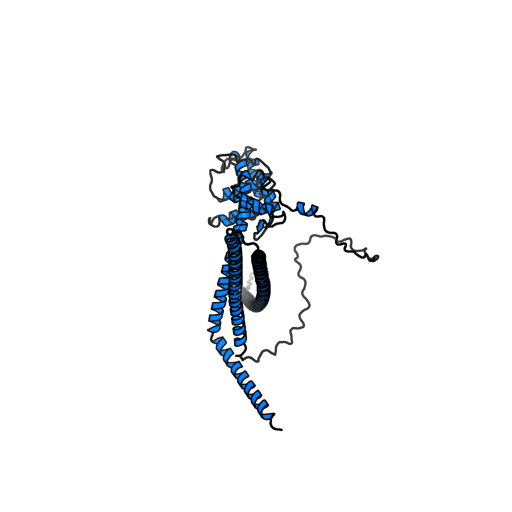 A 1 92 ? -19.054 22.087 32.166 1.00 93.25 92 LYS A N 1
ATOM 749 C CA . LYS A 1 92 ? -19.199 23.240 31.259 1.00 93.25 92 LYS A CA 1
ATOM 750 C C . LYS A 1 92 ? -20.589 23.869 31.356 1.00 93.25 92 LYS A C 1
ATOM 752 O O . LYS A 1 92 ? -20.690 25.081 31.516 1.00 93.25 92 LYS A O 1
ATOM 757 N N . ILE A 1 93 ? -21.647 23.052 31.375 1.00 93.00 93 ILE A N 1
ATOM 758 C CA . ILE A 1 93 ? -23.024 23.546 31.554 1.00 93.00 93 ILE A CA 1
ATOM 759 C C . ILE A 1 93 ? -23.180 24.299 32.882 1.00 93.00 93 ILE A C 1
ATOM 761 O O . ILE A 1 93 ? -23.730 25.395 32.897 1.00 93.00 93 ILE A O 1
ATOM 765 N N . LYS A 1 94 ? -22.658 23.762 33.995 1.00 92.94 94 LYS A N 1
ATOM 766 C CA . LYS A 1 94 ? -22.735 24.443 35.302 1.00 92.94 94 LYS A CA 1
ATOM 767 C C . LYS A 1 94 ? -22.026 25.796 35.301 1.00 92.94 94 LYS A C 1
ATOM 769 O O . LYS A 1 94 ? -22.530 26.742 35.901 1.00 92.94 94 LYS A O 1
ATOM 774 N N . VAL A 1 95 ? -20.861 25.886 34.656 1.00 93.19 95 VAL A N 1
ATOM 775 C CA . VAL A 1 95 ? -20.111 27.144 34.533 1.00 93.19 95 VAL A CA 1
ATOM 776 C C . VAL A 1 95 ? -20.927 28.178 33.756 1.00 93.19 95 VAL A C 1
ATOM 778 O O . VAL A 1 95 ? -21.076 29.302 34.236 1.00 93.19 95 VAL A O 1
ATOM 781 N N . GLU A 1 96 ? -21.530 27.794 32.629 1.00 90.69 96 GLU A N 1
ATOM 782 C CA . GLU A 1 96 ? -22.375 28.697 31.836 1.00 90.69 96 GLU A CA 1
ATOM 783 C C . GLU A 1 96 ? -23.666 29.106 32.566 1.00 90.69 96 GLU A C 1
ATOM 785 O O . GLU A 1 96 ? -24.070 30.269 32.531 1.00 90.69 96 GLU A O 1
ATOM 790 N N . GLU A 1 97 ? -24.293 28.201 33.322 1.00 90.69 97 GLU A N 1
ATOM 791 C CA . GLU A 1 97 ? -25.455 28.534 34.157 1.00 90.69 97 GLU A CA 1
ATOM 792 C C . GLU A 1 97 ? -25.112 29.523 35.283 1.00 90.69 97 GLU A C 1
ATOM 794 O O . GLU A 1 97 ? -25.907 30.413 35.601 1.00 90.69 97 GLU A O 1
ATOM 799 N N . HIS A 1 98 ? -23.935 29.388 35.902 1.00 89.62 98 HIS A N 1
ATOM 800 C CA . HIS A 1 98 ? -23.459 30.339 36.907 1.00 89.62 98 HIS A CA 1
ATOM 801 C C . HIS A 1 98 ? -23.113 31.697 36.295 1.00 89.62 98 HIS A C 1
ATOM 803 O O . HIS A 1 98 ? -23.440 32.717 36.906 1.00 89.62 98 HIS A O 1
ATOM 809 N N . ARG A 1 99 ? -22.525 31.715 35.089 1.00 87.94 99 ARG A N 1
ATOM 810 C CA . ARG A 1 99 ? -22.276 32.944 34.325 1.00 87.94 99 ARG A CA 1
ATOM 811 C C . ARG A 1 99 ? -23.579 33.714 34.112 1.00 87.94 99 ARG A C 1
ATOM 813 O O . ARG A 1 99 ? -23.673 34.871 34.511 1.00 87.94 99 ARG A O 1
ATOM 820 N N . LYS A 1 100 ? -24.629 33.030 33.640 1.00 84.81 100 LYS A N 1
ATOM 821 C CA . LYS A 1 100 ? -25.963 33.628 33.449 1.00 84.81 100 LYS A CA 1
ATOM 822 C C . LYS A 1 100 ? -26.550 34.211 34.733 1.00 84.81 100 LYS A C 1
ATOM 824 O O . LYS A 1 100 ? -27.116 35.293 34.701 1.00 84.81 100 LYS A O 1
ATOM 829 N N . LYS A 1 101 ? -26.397 33.544 35.882 1.00 86.06 101 LYS A N 1
ATOM 830 C CA . LYS A 1 101 ? -26.921 34.046 37.170 1.00 86.06 101 LYS A CA 1
ATOM 831 C C . LYS A 1 101 ? -26.166 35.268 37.708 1.00 86.06 101 LYS A C 1
ATOM 833 O O . LYS A 1 101 ? -26.748 36.035 38.472 1.00 86.06 101 LYS A O 1
ATOM 838 N N . GLY A 1 102 ? -24.893 35.438 37.346 1.00 83.25 102 GLY A N 1
ATOM 839 C CA . GLY A 1 102 ? -24.065 36.569 37.778 1.00 83.25 102 GLY A CA 1
ATOM 840 C C . GLY A 1 102 ? -24.412 37.893 37.090 1.00 83.25 102 GLY A C 1
ATOM 841 O O . GLY A 1 102 ? -24.329 38.945 37.725 1.00 83.25 102 GLY A O 1
ATOM 842 N N . ASP A 1 103 ? -24.862 37.842 35.834 1.00 65.44 103 ASP A N 1
ATOM 843 C CA . ASP A 1 103 ? -25.042 39.031 34.987 1.00 65.44 103 ASP A CA 1
ATOM 844 C C . ASP A 1 103 ? -26.435 39.691 35.085 1.00 65.44 103 ASP A C 1
ATOM 846 O O . ASP A 1 103 ? -26.618 40.824 34.643 1.00 65.44 103 ASP A O 1
ATOM 850 N N . VAL A 1 104 ? -27.405 39.064 35.763 1.00 58.97 104 VAL A N 1
ATOM 851 C CA . VAL A 1 104 ? -28.809 39.540 35.873 1.00 58.97 104 VAL A CA 1
ATOM 852 C C . VAL A 1 104 ? -28.968 40.869 36.644 1.00 58.97 104 VAL A C 1
ATOM 854 O O . VAL A 1 104 ? -30.053 41.434 36.704 1.00 58.97 104 VAL A O 1
ATOM 857 N N . LYS A 1 105 ? -27.899 41.442 37.212 1.00 60.88 105 LYS A N 1
ATOM 858 C CA . LYS A 1 105 ? -27.969 42.717 37.955 1.00 60.88 105 LYS A CA 1
ATOM 859 C C . LYS A 1 105 ? -27.734 43.989 37.132 1.00 60.88 105 LYS A C 1
ATOM 861 O O . LYS A 1 105 ? -27.702 45.069 37.720 1.00 60.88 105 LYS A O 1
ATOM 866 N N . LYS A 1 106 ? -27.580 43.909 35.808 1.00 59.97 106 LYS A N 1
ATOM 867 C CA . LYS A 1 106 ? -27.476 45.096 34.942 1.00 59.97 106 LYS A CA 1
ATOM 868 C C . LYS A 1 106 ? -28.578 45.074 33.882 1.00 59.97 106 LYS A C 1
ATOM 870 O O . LYS A 1 106 ? -28.384 44.571 32.784 1.00 59.97 106 LYS A O 1
ATOM 875 N N . GLU A 1 107 ? -29.745 45.601 34.247 1.00 49.38 107 GLU A N 1
ATOM 876 C CA . GLU A 1 107 ? -30.863 45.841 33.330 1.00 49.38 107 GLU A CA 1
ATOM 877 C C . GLU A 1 107 ? -30.429 46.821 32.226 1.00 49.38 107 GLU A C 1
ATOM 879 O O . GLU A 1 107 ? -29.986 47.930 32.531 1.00 49.38 107 GLU A O 1
ATOM 884 N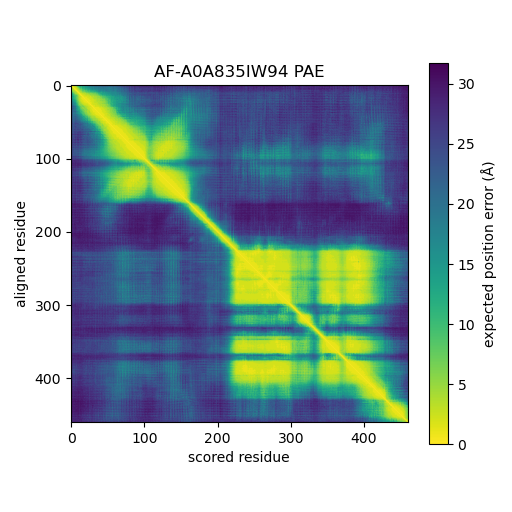 N . GLY A 1 108 ? -30.546 46.429 30.950 1.00 57.34 108 GLY A N 1
ATOM 885 C CA . GLY A 1 108 ? -30.412 47.402 29.861 1.00 57.34 108 GLY A CA 1
ATOM 886 C C . GLY A 1 108 ? -30.206 46.919 28.421 1.00 57.34 108 GLY A C 1
ATOM 887 O O . GLY A 1 108 ? -30.376 47.746 27.534 1.00 57.34 108 GLY A O 1
ATOM 888 N N . GLU A 1 109 ? -29.872 45.655 28.127 1.00 56.84 109 GLU A N 1
ATOM 889 C CA . GLU A 1 109 ? -29.585 45.234 26.736 1.00 56.84 109 GLU A CA 1
ATOM 890 C C . GLU A 1 109 ? -30.175 43.854 26.393 1.00 56.84 109 GLU A C 1
ATOM 892 O O . GLU A 1 109 ? -29.628 42.810 26.738 1.00 56.84 109 GLU A O 1
ATOM 897 N N . ALA A 1 110 ? -31.305 43.854 25.680 1.00 59.09 110 ALA A N 1
ATOM 898 C CA . ALA A 1 110 ? -32.135 42.677 25.394 1.00 59.09 110 ALA A CA 1
ATOM 899 C C . ALA A 1 110 ? -31.694 41.823 24.181 1.00 59.09 110 ALA A C 1
ATOM 901 O O . ALA A 1 110 ? -32.421 40.925 23.774 1.00 59.09 110 ALA A O 1
ATOM 902 N N . THR A 1 111 ? -30.536 42.075 23.561 1.00 64.25 111 THR A N 1
ATOM 903 C CA . THR A 1 111 ? -30.161 41.414 22.288 1.00 64.25 111 THR A CA 1
ATOM 904 C C . THR A 1 111 ? -29.105 40.313 22.413 1.00 64.25 111 THR A C 1
ATOM 906 O O . THR A 1 111 ? -28.725 39.728 21.402 1.00 64.25 111 THR A O 1
ATOM 909 N N . LYS A 1 112 ? -28.602 40.015 23.620 1.00 64.56 112 LYS A N 1
ATOM 910 C CA . LYS A 1 112 ? -27.522 39.024 23.825 1.00 64.56 112 LYS A CA 1
ATOM 911 C C . LYS A 1 112 ? -27.999 37.664 24.359 1.00 64.56 112 LYS A C 1
ATOM 913 O O . LYS A 1 112 ? -27.244 36.697 24.335 1.00 64.56 112 LYS A O 1
ATOM 918 N N . GLU A 1 113 ? -29.253 37.571 24.789 1.00 67.69 113 GLU A N 1
ATOM 919 C CA . GLU A 1 113 ? -29.799 36.401 25.492 1.00 67.69 113 GLU A CA 1
ATOM 920 C C . GLU A 1 113 ? -30.004 35.173 24.577 1.00 67.69 113 GLU A C 1
ATOM 922 O O . GLU A 1 113 ? -29.842 34.031 25.012 1.00 67.69 113 GLU A O 1
ATOM 927 N N . ASP A 1 114 ? -30.251 35.389 23.280 1.00 73.50 114 ASP A N 1
ATOM 928 C CA . ASP A 1 114 ? -30.519 34.307 22.320 1.00 73.50 114 ASP A CA 1
ATOM 929 C C . ASP A 1 114 ? -29.272 33.501 21.920 1.00 73.50 114 ASP A C 1
ATOM 931 O O . ASP A 1 114 ? -29.378 32.318 21.584 1.00 73.50 114 ASP A O 1
ATOM 935 N N . SER A 1 115 ? -28.081 34.110 21.960 1.00 75.00 115 SER A N 1
ATOM 936 C CA . SER A 1 115 ? -26.832 33.422 21.599 1.00 75.00 115 SER A CA 1
ATOM 937 C C . SER A 1 115 ? -26.417 32.429 22.683 1.00 75.00 115 SER A C 1
ATOM 939 O O . SER A 1 115 ? -26.171 31.262 22.393 1.00 75.00 115 SER A O 1
ATOM 941 N N . ASP A 1 116 ? -26.428 32.856 23.946 1.00 76.81 116 ASP A N 1
ATOM 942 C CA . ASP A 1 116 ? -25.981 32.032 25.075 1.00 76.81 116 ASP A CA 1
ATOM 943 C C . ASP A 1 116 ? -26.938 30.859 25.368 1.00 76.81 116 ASP A C 1
ATOM 945 O O . ASP A 1 116 ? -26.586 29.895 26.054 1.00 76.81 116 ASP A O 1
ATOM 949 N N . ASN A 1 117 ? -28.193 30.925 24.915 1.00 81.75 117 ASN A N 1
ATOM 950 C CA . ASN A 1 117 ? -29.130 29.800 25.007 1.00 81.75 117 ASN A CA 1
ATOM 951 C C . ASN A 1 117 ? -28.820 28.703 23.981 1.00 81.75 117 ASN A C 1
ATOM 953 O O . ASN A 1 117 ? -29.040 27.527 24.272 1.00 81.75 117 ASN A O 1
ATOM 957 N N . ARG A 1 118 ? -28.251 29.061 22.825 1.00 85.06 118 ARG A N 1
ATOM 958 C CA . ARG A 1 118 ? -27.870 28.100 21.784 1.00 85.06 118 ARG A CA 1
ATOM 959 C C . ARG A 1 118 ? -26.723 27.196 22.238 1.00 85.06 118 ARG A C 1
ATOM 961 O O . ARG A 1 118 ? -26.813 25.984 22.060 1.00 85.06 118 ARG A O 1
ATOM 968 N N . ASP A 1 119 ? -25.721 27.768 22.899 1.00 86.00 119 ASP A N 1
ATOM 969 C CA . ASP A 1 119 ? -24.532 27.033 23.349 1.00 86.00 119 ASP A CA 1
ATOM 970 C C . ASP A 1 119 ? -24.874 25.981 24.421 1.00 86.00 119 ASP A C 1
ATOM 972 O O . ASP A 1 119 ? -24.374 24.856 24.395 1.00 86.00 119 ASP A O 1
ATOM 976 N N . ILE A 1 120 ? -25.797 26.296 25.340 1.00 85.81 120 ILE A N 1
ATOM 977 C CA . ILE A 1 120 ? -26.260 25.333 26.354 1.00 85.81 120 ILE A CA 1
ATOM 978 C C . ILE A 1 120 ? -27.040 24.177 25.713 1.00 85.81 120 ILE A C 1
ATOM 980 O O . ILE A 1 120 ? -26.863 23.024 26.115 1.00 85.81 120 ILE A O 1
ATOM 984 N N . GLU A 1 121 ? -27.898 24.454 24.728 1.00 89.81 121 GLU A N 1
ATOM 985 C CA . GLU A 1 121 ? -28.647 23.403 24.027 1.00 89.81 121 GLU A CA 1
ATOM 986 C C . GLU A 1 121 ? -27.726 22.494 23.194 1.00 89.81 121 GLU A C 1
ATOM 988 O O . GLU A 1 121 ? -27.924 21.277 23.168 1.00 89.81 121 GLU A O 1
ATOM 993 N N . GLU A 1 122 ? -26.656 23.030 22.600 1.00 90.44 122 GLU A N 1
ATOM 994 C CA . GLU A 1 122 ? -25.643 22.228 21.901 1.00 90.44 122 GLU A CA 1
ATOM 995 C C . GLU A 1 122 ? -24.861 21.304 22.855 1.00 90.44 122 GLU A C 1
ATOM 997 O O . GLU A 1 122 ? -24.657 20.118 22.561 1.00 90.44 122 GLU A O 1
ATOM 1002 N N . LEU A 1 123 ? -24.491 21.797 24.043 1.00 87.06 123 LEU A N 1
ATOM 1003 C CA . LEU A 1 123 ? -23.848 20.983 25.082 1.00 87.06 123 LEU A CA 1
ATOM 1004 C C . LEU A 1 123 ? -24.781 19.873 25.593 1.00 87.06 123 LEU A C 1
ATOM 1006 O O . LEU A 1 123 ? -24.361 18.720 25.730 1.00 87.06 123 LEU A O 1
ATOM 1010 N N . LYS A 1 124 ? -26.068 20.175 25.818 1.00 90.19 124 LYS A N 1
ATOM 1011 C CA . LYS A 1 124 ? -27.077 19.166 26.193 1.00 90.19 124 LYS A CA 1
ATOM 1012 C C . LYS A 1 124 ? -27.239 18.096 25.114 1.00 90.19 124 LYS A C 1
ATOM 1014 O O . LYS A 1 124 ? -27.298 16.910 25.442 1.00 90.19 124 LYS A O 1
ATOM 1019 N N . LEU A 1 125 ? -27.268 18.493 23.840 1.00 91.50 125 LEU A N 1
ATOM 1020 C CA . LEU A 1 125 ? -27.340 17.562 22.714 1.00 91.50 125 LEU A CA 1
ATOM 1021 C C . LEU A 1 125 ? -26.113 16.641 22.668 1.00 91.50 125 LEU A C 1
ATOM 1023 O O . LEU A 1 125 ? -26.248 15.437 22.440 1.00 91.50 125 LEU A O 1
ATOM 1027 N N . THR A 1 126 ? -24.923 17.188 22.919 1.00 88.75 126 THR A N 1
ATOM 1028 C CA . THR A 1 126 ? -23.667 16.425 22.965 1.00 88.75 126 THR A CA 1
ATOM 1029 C C . THR A 1 126 ? -23.673 15.404 24.103 1.00 88.75 126 THR A C 1
ATOM 1031 O O . THR A 1 126 ? -23.392 14.227 23.872 1.00 88.75 126 THR A O 1
ATOM 1034 N N . ILE A 1 127 ? -24.106 15.802 25.306 1.00 89.75 127 ILE A N 1
ATOM 1035 C CA . ILE A 1 127 ? -24.294 14.876 26.435 1.00 89.75 127 ILE A CA 1
ATOM 1036 C C . ILE A 1 127 ? -25.288 13.768 26.074 1.00 89.75 127 ILE A C 1
ATOM 1038 O O . ILE A 1 127 ? -25.017 12.601 26.355 1.00 89.75 127 ILE A O 1
ATOM 1042 N N . GLY A 1 128 ? -26.408 14.104 25.427 1.00 88.62 128 GLY A N 1
ATOM 1043 C CA . GLY A 1 128 ? -27.404 13.124 24.991 1.00 88.62 128 GLY A CA 1
ATOM 1044 C C . GLY A 1 128 ? -26.829 12.082 24.025 1.00 88.62 128 GLY A C 1
ATOM 1045 O O . GLY A 1 128 ? -27.074 10.886 24.189 1.00 88.62 128 GLY A O 1
ATOM 1046 N N . LYS A 1 129 ? -25.996 12.507 23.065 1.00 85.44 129 LYS A N 1
ATOM 1047 C CA . LYS A 1 129 ? -25.301 11.601 22.131 1.00 85.44 129 LYS A CA 1
ATOM 1048 C C . LYS A 1 129 ? -24.328 10.666 22.851 1.00 85.44 129 LYS A C 1
ATOM 1050 O O . LYS A 1 129 ? -24.375 9.460 22.615 1.00 85.44 129 LYS A O 1
ATOM 1055 N N . LEU A 1 130 ? -23.502 11.195 23.754 1.00 81.50 130 LEU A N 1
ATOM 1056 C CA . LEU A 1 130 ? -22.551 10.395 24.535 1.00 81.50 130 LEU A CA 1
ATOM 1057 C C . LEU A 1 130 ? -23.269 9.399 25.459 1.00 81.50 130 LEU A C 1
ATOM 1059 O O . LEU A 1 130 ? -22.868 8.243 25.571 1.00 81.50 130 LEU A O 1
ATOM 1063 N N . GLN A 1 131 ? -24.373 9.811 26.091 1.00 86.31 131 GLN A N 1
ATOM 1064 C CA . GLN A 1 131 ? -25.203 8.922 26.909 1.00 86.31 131 GLN A CA 1
ATOM 1065 C C . GLN A 1 131 ? -25.839 7.802 26.083 1.00 86.31 131 GLN A C 1
ATOM 1067 O O . GLN A 1 131 ? -25.864 6.656 26.533 1.00 86.31 131 GLN A O 1
ATOM 1072 N N . PHE A 1 132 ? -26.316 8.113 24.877 1.00 86.50 132 PHE A N 1
ATOM 1073 C CA . PHE A 1 132 ? -26.849 7.115 23.957 1.00 86.50 132 PHE A CA 1
ATOM 1074 C C . PHE A 1 132 ? -25.770 6.114 23.525 1.00 86.50 132 PHE A C 1
ATOM 1076 O O . PHE A 1 132 ? -25.982 4.910 23.634 1.00 86.50 132 PHE A O 1
ATOM 1083 N N . GLN A 1 133 ? -24.588 6.588 23.120 1.00 80.31 133 GLN A N 1
ATOM 1084 C CA . GLN A 1 133 ? -23.456 5.724 22.757 1.00 80.31 133 GLN A CA 1
ATOM 1085 C C . GLN A 1 133 ? -23.034 4.815 23.915 1.00 80.31 133 GLN A C 1
ATOM 1087 O O . GLN A 1 133 ? -22.893 3.606 23.728 1.00 80.31 133 GLN A O 1
ATOM 1092 N N . LYS A 1 134 ? -22.931 5.367 25.131 1.00 89.00 134 LYS A N 1
ATOM 1093 C CA . LYS A 1 134 ? -22.677 4.592 26.349 1.00 89.00 134 LYS A CA 1
ATOM 1094 C C . LYS A 1 134 ? -23.740 3.511 26.558 1.00 89.00 134 LYS A C 1
ATOM 1096 O O . LYS A 1 134 ? -23.394 2.376 26.876 1.00 89.00 134 LYS A O 1
ATOM 1101 N N . HIS A 1 135 ? -25.020 3.841 26.390 1.00 83.44 135 HIS A N 1
ATOM 1102 C CA . HIS A 1 135 ? -26.108 2.880 26.565 1.00 83.44 135 HIS A CA 1
ATOM 1103 C C . HIS A 1 135 ? -26.053 1.760 25.518 1.00 83.44 135 HIS A C 1
ATOM 1105 O O . HIS A 1 135 ? -26.184 0.593 25.884 1.00 83.44 135 HIS A O 1
ATOM 1111 N N . VAL A 1 136 ? -25.822 2.090 24.244 1.00 81.06 136 VAL A N 1
ATOM 1112 C CA . VAL A 1 136 ? -25.672 1.097 23.168 1.00 81.06 136 VAL A CA 1
ATOM 1113 C C . VAL A 1 136 ? -24.506 0.157 23.466 1.00 81.06 136 VAL A C 1
ATOM 1115 O O . VAL A 1 136 ? -24.678 -1.058 23.385 1.00 81.06 136 VAL A O 1
ATOM 1118 N N . LEU A 1 137 ? -23.357 0.696 23.887 1.00 78.75 137 LEU A N 1
ATOM 1119 C CA . LEU A 1 137 ? -22.200 -0.113 24.263 1.00 78.75 137 LEU A CA 1
ATOM 1120 C C . LEU A 1 137 ? -22.539 -1.044 25.440 1.00 78.75 137 LEU A C 1
ATOM 1122 O O . LEU A 1 137 ? -22.256 -2.237 25.386 1.00 78.75 137 LEU A O 1
ATOM 1126 N N . ILE A 1 138 ? -23.196 -0.531 26.487 1.00 81.94 138 ILE A N 1
ATOM 1127 C CA . ILE A 1 138 ? -23.610 -1.337 27.647 1.00 81.94 138 ILE A CA 1
ATOM 1128 C C . ILE A 1 138 ? -24.560 -2.471 27.241 1.00 81.94 138 ILE A C 1
ATOM 1130 O O . ILE A 1 138 ? -24.380 -3.584 27.729 1.00 81.94 138 ILE A O 1
ATOM 1134 N N . GLU A 1 139 ? -25.534 -2.229 26.361 1.00 83.88 139 GLU A N 1
ATOM 1135 C CA . GLU A 1 139 ? -26.475 -3.268 25.911 1.00 83.88 139 GLU A CA 1
ATOM 1136 C C . GLU A 1 139 ? -25.806 -4.324 25.033 1.00 83.88 139 GLU A C 1
ATOM 1138 O O . GLU A 1 139 ? -25.994 -5.516 25.263 1.00 83.88 139 GLU A O 1
ATOM 1143 N N . GLN A 1 140 ? -24.939 -3.923 24.100 1.00 77.88 140 GLN A N 1
ATOM 1144 C CA . GLN A 1 140 ? -24.125 -4.875 23.334 1.00 77.88 140 GLN A CA 1
ATOM 1145 C C . GLN A 1 140 ? -23.286 -5.764 24.262 1.00 77.88 140 GLN A C 1
ATOM 1147 O O . GLN A 1 140 ? -23.147 -6.964 24.044 1.00 77.88 140 GLN A O 1
ATOM 1152 N N . LEU A 1 141 ? -22.767 -5.189 25.346 1.00 75.25 141 LEU A N 1
ATOM 1153 C CA . LEU A 1 141 ? -21.983 -5.919 26.334 1.00 75.25 141 LEU A CA 1
ATOM 1154 C C . LEU A 1 141 ? -22.827 -6.814 27.243 1.00 75.25 141 LEU A C 1
ATOM 1156 O O . LEU A 1 141 ? -22.313 -7.833 27.703 1.00 75.25 141 LEU A O 1
ATOM 1160 N N . LYS A 1 142 ? -24.080 -6.447 27.530 1.00 80.50 142 LYS A N 1
ATOM 1161 C CA . LYS A 1 142 ? -25.024 -7.325 28.232 1.00 80.50 142 LYS A CA 1
ATOM 1162 C C . LYS A 1 142 ? -25.366 -8.528 27.370 1.00 80.50 142 LYS A C 1
ATOM 1164 O O . LYS A 1 142 ? -25.243 -9.632 27.875 1.00 80.50 142 LYS A O 1
ATOM 1169 N N . LEU A 1 143 ? -25.652 -8.327 26.084 1.00 78.75 143 LEU A N 1
ATOM 1170 C CA . LEU A 1 143 ? -25.901 -9.418 25.139 1.00 78.75 143 LEU A CA 1
ATOM 1171 C C . LEU A 1 143 ? -24.710 -10.380 25.068 1.00 78.75 143 LEU A C 1
ATOM 1173 O O . LEU A 1 143 ? -24.878 -11.573 25.292 1.00 78.75 143 LEU A O 1
ATOM 1177 N N . CYS A 1 144 ? -23.485 -9.869 24.898 1.00 73.12 144 CYS A N 1
ATOM 1178 C CA . CYS A 1 144 ? -22.288 -10.716 24.940 1.00 73.12 144 CYS A CA 1
ATOM 1179 C C . CYS A 1 144 ? -22.123 -11.438 26.290 1.00 73.12 144 CYS A C 1
ATOM 1181 O O . CYS A 1 144 ? -21.655 -12.573 26.342 1.00 73.12 144 CYS A O 1
ATOM 1183 N N . HIS A 1 145 ? -22.458 -10.787 27.408 1.00 79.00 145 HIS A N 1
ATOM 1184 C CA . HIS A 1 145 ? -22.365 -11.408 28.728 1.00 79.00 145 HIS A CA 1
ATOM 1185 C C . HIS A 1 145 ? -23.424 -12.493 28.931 1.00 79.00 145 HIS A C 1
ATOM 1187 O O . HIS A 1 145 ? -23.090 -13.543 29.467 1.00 79.00 145 HIS A O 1
ATOM 1193 N N . GLU A 1 146 ? -24.660 -12.255 28.502 1.00 79.50 146 GLU A N 1
ATOM 1194 C CA . GLU A 1 146 ? -25.765 -13.210 28.541 1.00 79.50 146 GLU A CA 1
ATOM 1195 C C . GLU A 1 146 ? -25.466 -14.415 27.658 1.00 79.50 146 GLU A C 1
ATOM 1197 O O . GLU A 1 146 ? -25.600 -15.530 28.139 1.00 79.50 146 GLU A O 1
ATOM 1202 N N . GLU A 1 147 ? -24.928 -14.228 26.451 1.00 78.81 147 GLU A N 1
ATOM 1203 C CA . GLU A 1 147 ? -24.464 -15.337 25.608 1.00 78.81 147 GLU A CA 1
ATOM 1204 C C . GLU A 1 147 ? -23.376 -16.161 26.314 1.00 78.81 147 GLU A C 1
ATOM 1206 O O . GLU A 1 147 ? -23.429 -17.391 26.349 1.00 78.81 147 GLU A O 1
ATOM 1211 N N . ILE A 1 148 ? -22.402 -15.504 26.953 1.00 73.69 148 ILE A N 1
ATOM 1212 C CA . ILE A 1 148 ? -21.341 -16.191 27.705 1.00 73.69 148 ILE A CA 1
ATOM 1213 C C . ILE A 1 148 ? -21.894 -16.904 28.949 1.00 73.69 148 ILE A C 1
ATOM 1215 O O . ILE A 1 148 ? -21.435 -17.998 29.284 1.00 73.69 148 ILE A O 1
ATOM 1219 N N . MET A 1 149 ? -22.833 -16.291 29.669 1.00 73.56 149 MET A N 1
ATOM 1220 C CA . MET A 1 149 ? -23.445 -16.872 30.863 1.00 73.56 149 MET A CA 1
ATOM 1221 C C . MET A 1 149 ? -24.398 -17.999 30.498 1.00 73.56 149 MET A C 1
ATOM 1223 O O . MET A 1 149 ? -24.380 -19.015 31.169 1.00 73.56 149 MET A O 1
ATOM 1227 N N . GLU A 1 150 ? -25.120 -17.905 29.390 1.00 78.25 150 GLU A N 1
ATOM 1228 C CA . GLU A 1 150 ? -25.943 -18.984 28.862 1.00 78.25 150 GLU A CA 1
ATOM 1229 C C . GLU A 1 150 ? -25.066 -20.167 28.430 1.00 78.25 150 GLU A C 1
ATOM 1231 O O . GLU A 1 150 ? -25.396 -21.315 28.719 1.00 78.25 150 GLU A O 1
ATOM 1236 N N . LEU A 1 151 ? -23.895 -19.919 27.831 1.00 68.06 151 LEU A N 1
ATOM 1237 C CA . LEU A 1 151 ? -22.899 -20.966 27.572 1.00 68.06 151 LEU A CA 1
ATOM 1238 C C . LEU A 1 151 ? -22.373 -21.600 28.873 1.00 68.06 151 LEU A C 1
ATOM 1240 O O . LEU A 1 151 ? -22.141 -22.810 28.920 1.00 68.06 151 LEU A O 1
ATOM 1244 N N . LYS A 1 152 ? -22.220 -20.810 29.942 1.00 66.19 152 LYS A N 1
ATOM 1245 C CA . LYS A 1 152 ? -21.737 -21.271 31.252 1.00 66.19 152 LYS A CA 1
ATOM 1246 C C . LYS A 1 152 ? -22.809 -22.005 32.069 1.00 66.19 152 LYS A C 1
ATOM 1248 O O . LYS A 1 152 ? -22.501 -23.011 32.697 1.00 66.19 152 LYS A O 1
ATOM 1253 N N . ASP A 1 153 ? -24.052 -21.550 32.041 1.00 62.09 153 ASP A N 1
ATOM 1254 C CA . ASP A 1 153 ? -25.195 -22.163 32.720 1.00 62.09 153 ASP A CA 1
ATOM 1255 C C . ASP A 1 153 ? -25.629 -23.422 31.983 1.00 62.09 153 ASP A C 1
ATOM 1257 O O . ASP A 1 153 ? -25.982 -24.411 32.617 1.00 62.09 153 ASP A O 1
ATOM 1261 N N . LYS A 1 154 ? -25.477 -23.457 30.654 1.00 60.81 154 LYS A N 1
ATOM 1262 C CA . LYS A 1 154 ? -25.516 -24.713 29.907 1.00 60.81 154 LYS A CA 1
ATOM 1263 C C . LYS A 1 154 ? -24.372 -25.619 30.361 1.00 60.81 154 LYS A C 1
ATOM 1265 O O . LYS A 1 154 ? -24.649 -26.759 30.684 1.00 60.81 154 LYS A O 1
ATOM 1270 N N . GLN A 1 155 ? -23.131 -25.151 30.533 1.00 53.62 155 GLN A N 1
ATOM 1271 C CA . GLN A 1 155 ? -22.067 -25.977 31.145 1.00 53.62 155 GLN A CA 1
ATOM 1272 C C . GLN A 1 155 ? -22.382 -26.458 32.580 1.00 53.62 155 GLN A C 1
ATOM 1274 O O . GLN A 1 155 ? -22.018 -27.580 32.927 1.00 53.62 155 GLN A O 1
ATOM 1279 N N . GLY A 1 156 ? -23.070 -25.656 33.399 1.00 46.31 156 GLY A N 1
ATOM 1280 C CA . GLY A 1 156 ? -23.425 -25.974 34.789 1.00 46.31 156 GLY A CA 1
ATOM 1281 C C . GLY A 1 156 ? -24.629 -26.912 34.934 1.00 46.31 156 GLY A C 1
ATOM 1282 O O . GLY A 1 156 ? -24.555 -27.902 35.654 1.00 46.31 156 GLY A O 1
ATOM 1283 N N . ALA A 1 157 ? -25.711 -26.683 34.186 1.00 43.38 157 ALA A N 1
ATOM 1284 C CA . ALA A 1 157 ? -26.889 -27.559 34.151 1.00 43.38 157 ALA A CA 1
ATOM 1285 C C . ALA A 1 157 ? -26.575 -28.941 33.547 1.00 43.38 157 ALA A C 1
ATOM 1287 O O . ALA A 1 157 ? -27.284 -29.918 33.790 1.00 43.38 157 ALA A O 1
ATOM 1288 N N . MET A 1 158 ? -25.482 -29.025 32.787 1.00 42.94 158 MET A N 1
ATOM 1289 C CA . MET A 1 158 ? -24.925 -30.253 32.235 1.00 42.94 158 MET A CA 1
ATOM 1290 C C . MET A 1 158 ? -24.135 -31.109 33.244 1.00 42.94 158 MET A C 1
ATOM 1292 O O . MET A 1 158 ? -23.903 -32.286 32.983 1.00 42.94 158 MET A O 1
ATOM 1296 N N . SER A 1 159 ? -23.748 -30.544 34.392 1.00 41.19 159 SER A N 1
ATOM 1297 C CA . SER A 1 159 ? -23.034 -31.238 35.476 1.00 41.19 159 SER A CA 1
ATOM 1298 C C . SER A 1 159 ? -23.980 -31.974 36.442 1.00 41.19 159 SER A C 1
ATOM 1300 O O . SER A 1 159 ? -23.624 -33.019 36.981 1.00 41.19 159 SER A O 1
ATOM 1302 N N . ASP A 1 160 ? -25.206 -31.478 36.638 1.00 36.50 160 ASP A N 1
ATOM 1303 C CA . ASP A 1 160 ? -26.109 -31.907 37.728 1.00 36.50 160 ASP A CA 1
ATOM 1304 C C . ASP A 1 160 ? -26.934 -33.153 37.440 1.00 36.50 160 ASP A C 1
ATOM 1306 O O . ASP A 1 160 ? -27.925 -33.473 38.107 1.00 36.50 160 ASP A O 1
ATOM 1310 N N . LYS A 1 161 ? -26.564 -33.878 36.391 1.00 38.50 161 LYS A N 1
ATOM 1311 C CA . LYS A 1 161 ? -27.486 -34.829 35.810 1.00 38.50 161 LYS A CA 1
ATOM 1312 C C . LYS A 1 161 ? -26.557 -35.923 35.127 1.00 38.50 161 LYS A C 1
ATOM 1314 O O . LYS A 1 161 ? -26.028 -35.648 34.060 1.00 38.50 161 LYS A O 1
ATOM 1319 N N . GLY A 1 162 ? -26.189 -37.079 35.764 1.00 51.12 162 GLY A N 1
ATOM 1320 C CA . GLY A 1 162 ? -24.982 -37.921 35.415 1.00 51.12 162 GLY A CA 1
ATOM 1321 C C . GLY A 1 162 ? -24.963 -39.481 35.190 1.00 51.12 162 GLY A C 1
ATOM 1322 O O . GLY A 1 162 ? -25.739 -40.024 34.418 1.00 51.12 162 GLY A O 1
ATOM 1323 N N . SER A 1 163 ? -23.928 -40.145 35.775 1.00 39.97 163 SER A N 1
ATOM 1324 C CA . SER A 1 163 ? -23.427 -41.568 35.901 1.00 39.97 163 SER A CA 1
ATOM 1325 C C . SER A 1 163 ? -23.518 -42.655 34.787 1.00 39.97 163 SER A C 1
ATOM 1327 O O . SER A 1 163 ? -24.596 -43.012 34.330 1.00 39.97 163 SER A O 1
ATOM 1329 N N . VAL A 1 164 ? -22.355 -43.248 34.417 1.00 36.91 164 VAL A N 1
ATOM 1330 C CA . VAL A 1 164 ? -21.841 -44.636 34.671 1.00 36.91 164 VAL A CA 1
ATOM 1331 C C . VAL A 1 164 ? -20.436 -44.758 34.032 1.00 36.91 164 VAL A C 1
ATOM 1333 O O . VAL A 1 164 ? -20.327 -44.555 32.832 1.00 36.91 164 VAL A O 1
ATOM 1336 N N . THR A 1 165 ? -19.386 -45.101 34.803 1.00 35.78 165 THR A N 1
ATOM 1337 C CA . THR A 1 165 ? -18.397 -46.182 34.521 1.00 35.78 165 THR A CA 1
ATOM 1338 C C . THR A 1 165 ? -17.261 -46.180 35.551 1.00 35.78 165 THR A C 1
ATOM 1340 O O . THR A 1 165 ? -16.519 -45.211 35.680 1.00 35.78 165 THR A O 1
ATOM 1343 N N . GLU A 1 166 ? -17.105 -47.312 36.233 1.00 36.53 166 GLU A N 1
ATOM 1344 C CA . GLU A 1 166 ? -16.271 -47.527 37.423 1.00 36.53 166 GLU A CA 1
ATOM 1345 C C . GLU A 1 166 ? -14.990 -48.351 37.134 1.00 36.53 166 GLU A C 1
ATOM 1347 O O . GLU A 1 166 ? -14.425 -48.952 38.035 1.00 36.53 166 GLU A O 1
ATOM 1352 N N . ASN A 1 167 ? -14.484 -48.402 35.890 1.00 36.97 167 ASN A N 1
ATOM 1353 C CA . ASN A 1 167 ? -13.495 -49.424 35.479 1.00 36.97 167 ASN A CA 1
ATOM 1354 C C . ASN A 1 167 ? -12.117 -48.932 34.973 1.00 36.97 167 ASN A C 1
ATOM 1356 O O . ASN A 1 167 ? -11.479 -49.633 34.191 1.00 36.97 167 ASN A O 1
ATOM 1360 N N . MET A 1 168 ? -11.591 -47.778 35.410 1.00 33.12 168 MET A N 1
ATOM 1361 C CA . MET A 1 168 ? -10.267 -47.299 34.933 1.00 33.12 168 MET A CA 1
ATOM 1362 C C . MET A 1 168 ? -9.239 -46.881 36.000 1.00 33.12 168 MET A C 1
ATOM 1364 O O . MET A 1 168 ? -8.244 -46.237 35.680 1.00 33.12 168 MET A O 1
ATOM 1368 N N . ILE A 1 169 ? -9.379 -47.322 37.254 1.00 37.59 169 ILE A N 1
ATOM 1369 C CA . ILE A 1 169 ? -8.369 -47.043 38.303 1.00 37.59 169 ILE A CA 1
ATOM 1370 C C . ILE A 1 169 ? -7.153 -48.010 38.242 1.00 37.59 169 ILE A C 1
ATOM 1372 O O . ILE A 1 169 ? -6.153 -47.824 38.930 1.00 37.59 169 ILE A O 1
ATOM 1376 N N . GLY A 1 170 ? -7.153 -49.010 37.353 1.00 34.16 170 GLY A N 1
ATOM 1377 C CA . GLY A 1 170 ? -6.136 -50.075 37.346 1.00 34.16 170 GLY A CA 1
ATOM 1378 C C . GLY A 1 170 ? -4.807 -49.817 36.615 1.00 34.16 170 GLY A C 1
ATOM 1379 O O . GLY A 1 170 ? -3.877 -50.595 36.803 1.00 34.16 170 GLY A O 1
ATOM 1380 N N . MET A 1 171 ? -4.666 -48.778 35.780 1.00 35.12 171 MET A N 1
ATOM 1381 C CA . MET A 1 171 ? -3.521 -48.688 34.840 1.00 35.12 171 MET A CA 1
ATOM 1382 C C . MET A 1 171 ? -2.490 -47.582 35.133 1.00 35.12 171 MET A C 1
ATOM 1384 O O . MET A 1 171 ? -1.495 -47.457 34.421 1.00 35.12 171 MET A O 1
ATOM 1388 N N . GLY A 1 172 ? -2.652 -46.822 36.218 1.00 35.78 172 GLY A N 1
ATOM 1389 C CA . GLY A 1 172 ? -1.827 -45.642 36.519 1.00 35.78 172 GLY A CA 1
ATOM 1390 C C . GLY A 1 172 ? -0.466 -45.869 37.199 1.00 35.78 172 GLY A C 1
ATOM 1391 O O . GLY A 1 172 ? 0.151 -44.890 37.598 1.00 35.78 172 GLY A O 1
ATOM 1392 N N . LYS A 1 173 ? 0.026 -47.106 37.380 1.00 39.34 173 LYS A N 1
ATOM 1393 C CA . LYS A 1 173 ? 1.229 -47.373 38.212 1.00 39.34 173 LYS A CA 1
ATOM 1394 C C . LYS A 1 173 ? 2.476 -47.915 37.494 1.00 39.34 173 LYS A C 1
ATOM 1396 O O . LYS A 1 173 ? 3.422 -48.300 38.167 1.00 39.34 173 LYS A O 1
ATOM 1401 N N . LYS A 1 174 ? 2.535 -47.932 36.155 1.00 38.06 174 LYS A N 1
ATOM 1402 C CA . LYS A 1 174 ? 3.712 -48.452 35.409 1.00 38.06 174 LYS A CA 1
ATOM 1403 C C . LYS A 1 174 ? 4.309 -47.516 34.343 1.00 38.06 174 LYS A C 1
ATOM 1405 O O . LYS A 1 174 ? 4.978 -47.982 33.430 1.00 38.06 174 LYS A O 1
ATOM 1410 N N . ARG A 1 175 ? 4.102 -46.198 34.438 1.00 41.81 175 ARG A N 1
ATOM 1411 C CA . ARG A 1 175 ? 4.633 -45.220 33.459 1.00 41.81 175 ARG A CA 1
ATOM 1412 C C . ARG A 1 175 ? 5.409 -44.053 34.089 1.00 41.81 175 ARG A C 1
ATOM 1414 O O . ARG A 1 175 ? 5.262 -42.921 33.659 1.00 41.81 175 ARG A O 1
ATOM 1421 N N . GLN A 1 176 ? 6.233 -44.324 35.103 1.00 35.81 176 GLN A N 1
ATOM 1422 C CA . GLN A 1 176 ? 7.140 -43.319 35.689 1.00 35.81 176 GLN A CA 1
ATOM 1423 C C . GLN A 1 176 ? 8.639 -43.652 35.555 1.00 35.81 176 GLN A C 1
ATOM 1425 O O . GLN A 1 176 ? 9.456 -42.981 36.168 1.00 35.81 176 GLN A O 1
ATOM 1430 N N . GLU A 1 177 ? 9.033 -44.627 34.727 1.00 35.56 177 GLU A N 1
ATOM 1431 C CA . GLU A 1 177 ? 10.451 -45.030 34.592 1.00 35.56 177 GLU A CA 1
ATOM 1432 C C . GLU A 1 177 ? 11.008 -45.027 33.157 1.00 35.56 177 GLU A C 1
ATOM 1434 O O . GLU A 1 177 ? 12.053 -45.612 32.897 1.00 35.56 177 GLU A O 1
ATOM 1439 N N . ILE A 1 178 ? 10.369 -44.339 32.208 1.00 34.75 178 ILE A N 1
ATOM 1440 C CA . ILE A 1 178 ? 10.928 -44.171 30.853 1.00 34.75 178 ILE A CA 1
ATOM 1441 C C . ILE A 1 178 ? 10.842 -42.698 30.453 1.00 34.75 178 ILE A C 1
ATOM 1443 O O . ILE A 1 178 ? 10.143 -42.341 29.518 1.00 34.75 178 ILE A O 1
ATOM 1447 N N . ASP A 1 179 ? 11.528 -41.849 31.214 1.00 31.28 179 ASP A N 1
ATOM 1448 C CA . ASP A 1 179 ? 11.804 -40.450 30.868 1.00 31.28 179 ASP A CA 1
ATOM 1449 C C . ASP A 1 179 ? 13.263 -40.125 31.220 1.00 31.28 179 ASP A C 1
ATOM 1451 O O . ASP A 1 179 ? 13.555 -39.206 31.964 1.00 31.28 179 ASP A O 1
ATOM 1455 N N . TYR A 1 180 ? 14.202 -40.926 30.721 1.00 33.66 180 TYR A N 1
ATOM 1456 C CA . TYR A 1 180 ? 15.605 -40.551 30.528 1.00 33.66 180 TYR A CA 1
ATOM 1457 C C . TYR A 1 180 ? 16.147 -41.472 29.427 1.00 33.66 180 TYR A C 1
ATOM 1459 O O . TYR A 1 180 ? 15.901 -42.672 29.472 1.00 33.66 180 TYR A O 1
ATOM 1467 N N . ILE A 1 181 ? 16.904 -40.913 28.475 1.00 35.75 181 ILE A N 1
ATOM 1468 C CA . ILE A 1 181 ? 17.459 -41.536 27.250 1.00 35.75 181 ILE A CA 1
ATOM 1469 C C . ILE A 1 181 ? 16.554 -41.36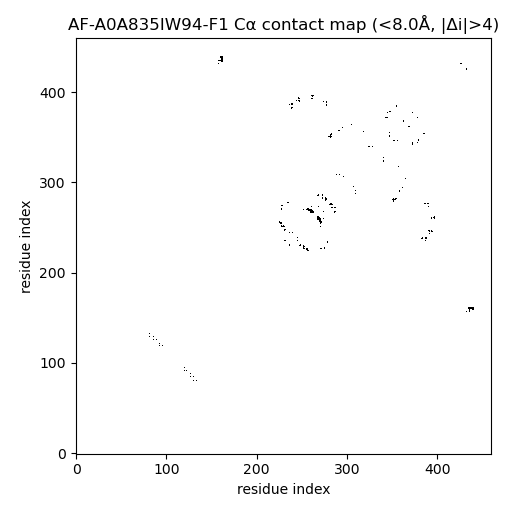0 26.013 1.00 35.75 181 ILE A C 1
ATOM 1471 O O . ILE A 1 181 ? 15.751 -42.224 25.692 1.00 35.75 181 ILE A O 1
ATOM 1475 N N . TYR A 1 182 ? 16.700 -40.223 25.319 1.00 26.88 182 TYR A N 1
ATOM 1476 C CA . TYR A 1 182 ? 17.002 -40.119 23.874 1.00 26.88 182 TYR A CA 1
ATOM 1477 C C . TYR A 1 182 ? 16.965 -38.635 23.450 1.00 26.88 182 TYR A C 1
ATOM 1479 O O . TYR A 1 182 ? 15.977 -38.122 22.934 1.00 26.88 182 TYR A O 1
ATOM 1487 N N . LEU A 1 183 ? 18.077 -37.931 23.674 1.00 33.81 183 LEU A N 1
ATOM 1488 C CA . LEU A 1 183 ? 18.445 -36.724 22.931 1.00 33.81 183 LEU A CA 1
ATOM 1489 C C . LEU A 1 183 ? 19.678 -37.095 22.106 1.00 33.81 183 LEU A C 1
ATOM 1491 O O . LEU A 1 183 ? 20.709 -37.431 22.683 1.00 33.81 183 LEU A O 1
ATOM 1495 N N . GLY A 1 184 ? 19.564 -37.053 20.779 1.00 30.16 184 GLY A N 1
ATOM 1496 C CA . GLY A 1 184 ? 20.711 -37.179 19.881 1.00 30.16 184 GLY A CA 1
ATOM 1497 C C . GLY A 1 184 ? 20.414 -37.954 18.604 1.00 30.16 184 GLY A C 1
ATOM 1498 O O . GLY A 1 184 ? 20.650 -39.152 18.548 1.00 30.16 184 GLY A O 1
ATOM 1499 N N . PHE A 1 185 ? 19.966 -37.256 17.561 1.00 28.11 185 PHE A N 1
ATOM 1500 C CA . PHE A 1 185 ? 20.308 -37.619 16.186 1.00 28.11 185 PHE A CA 1
ATOM 1501 C C . PHE A 1 185 ? 20.633 -36.337 15.419 1.00 28.11 185 PHE A C 1
ATOM 1503 O O . PHE A 1 185 ? 19.759 -35.541 15.078 1.00 28.11 185 PHE A O 1
ATOM 1510 N N . GLU A 1 186 ? 21.931 -36.125 15.225 1.00 31.67 186 GLU A N 1
ATOM 1511 C CA . GLU A 1 186 ? 22.504 -35.064 14.408 1.00 31.67 186 GLU A CA 1
ATOM 1512 C C . GLU A 1 186 ? 22.419 -35.424 12.916 1.00 31.67 186 GLU A C 1
ATOM 1514 O O . GLU A 1 186 ? 22.577 -36.576 12.510 1.00 31.67 186 GLU A O 1
ATOM 1519 N N . CYS A 1 187 ? 22.183 -34.404 12.090 1.00 28.25 187 CYS A N 1
ATOM 1520 C CA . CYS A 1 187 ? 22.160 -34.477 10.632 1.00 28.25 187 CYS A CA 1
ATOM 1521 C C . CYS A 1 187 ? 23.582 -34.654 10.070 1.00 28.25 187 CYS A C 1
ATOM 1523 O O . CYS A 1 187 ? 24.423 -33.761 10.166 1.00 28.25 187 CYS A O 1
ATOM 1525 N N . GLN A 1 188 ? 23.835 -35.787 9.413 1.00 35.16 188 GLN A N 1
ATOM 1526 C CA . GLN A 1 188 ? 25.149 -36.198 8.900 1.00 35.16 188 GLN A CA 1
ATOM 1527 C C . GLN A 1 188 ? 25.658 -35.457 7.640 1.00 35.16 188 GLN A C 1
ATOM 1529 O O . GLN A 1 188 ? 26.646 -35.887 7.055 1.00 35.16 188 GLN A O 1
ATOM 1534 N N . THR A 1 189 ? 25.058 -34.337 7.207 1.00 34.47 189 THR A N 1
ATOM 1535 C CA . THR A 1 189 ? 25.380 -33.747 5.879 1.00 34.47 189 THR A CA 1
ATOM 1536 C C . THR A 1 189 ? 26.013 -32.348 5.909 1.00 34.47 189 THR A C 1
ATOM 1538 O O . THR A 1 189 ? 26.251 -31.757 4.859 1.00 34.47 189 THR A O 1
ATOM 1541 N N . CYS A 1 190 ? 26.343 -31.778 7.071 1.00 36.19 190 CYS A N 1
ATOM 1542 C CA . CYS A 1 190 ? 26.947 -30.436 7.138 1.00 36.19 190 CYS A CA 1
ATOM 1543 C C . CYS A 1 190 ? 28.146 -30.376 8.092 1.00 36.19 190 CYS A C 1
ATOM 1545 O O . CYS A 1 190 ? 28.080 -29.755 9.147 1.00 36.19 190 CYS A O 1
ATOM 1547 N N . ARG A 1 191 ? 29.273 -30.985 7.702 1.00 28.81 191 ARG A N 1
ATOM 1548 C CA . ARG A 1 191 ? 30.567 -30.788 8.371 1.00 28.81 191 ARG A CA 1
ATOM 1549 C C . ARG A 1 191 ? 31.382 -29.746 7.594 1.00 28.81 191 ARG A C 1
ATOM 1551 O O . ARG A 1 191 ? 31.944 -30.052 6.548 1.00 28.81 191 ARG A O 1
ATOM 1558 N N . LYS A 1 192 ? 31.423 -28.507 8.091 1.00 32.78 192 LYS A N 1
ATOM 1559 C CA . LYS A 1 192 ? 32.500 -27.550 7.797 1.00 32.78 192 LYS A CA 1
ATOM 1560 C C . LYS A 1 192 ? 33.269 -27.328 9.090 1.00 32.78 192 LYS A C 1
ATOM 1562 O O . LYS A 1 192 ? 32.686 -26.951 10.101 1.00 32.78 192 LYS A O 1
ATOM 1567 N N . GLU A 1 193 ? 34.554 -27.636 9.038 1.00 32.03 193 GLU A N 1
ATOM 1568 C CA . GLU A 1 193 ? 35.503 -27.512 10.135 1.00 32.03 193 GLU A CA 1
ATOM 1569 C C . GLU A 1 193 ? 35.686 -26.036 10.508 1.00 32.03 193 GLU A C 1
ATOM 1571 O O . GLU A 1 193 ? 36.104 -25.223 9.687 1.00 32.03 193 GLU A O 1
ATOM 1576 N N . TYR A 1 194 ? 35.375 -25.699 11.757 1.00 28.62 194 TYR A N 1
ATOM 1577 C CA . TYR A 1 194 ? 35.943 -24.546 12.446 1.00 28.62 194 TYR A CA 1
ATOM 1578 C C . TYR A 1 194 ? 36.668 -25.093 13.673 1.00 28.62 194 TYR A C 1
ATOM 1580 O O . TYR A 1 194 ? 36.047 -25.602 14.606 1.00 28.62 194 TYR A O 1
ATOM 1588 N N . THR A 1 195 ? 37.995 -25.051 13.637 1.00 33.81 195 THR A N 1
ATOM 1589 C CA . THR A 1 195 ? 38.862 -25.372 14.769 1.00 33.81 195 THR A CA 1
ATOM 1590 C C . THR A 1 195 ? 38.778 -24.248 15.801 1.00 33.81 195 THR A C 1
ATOM 1592 O O . THR A 1 195 ? 39.093 -23.098 15.499 1.00 33.81 195 THR A O 1
ATOM 1595 N N . ASN A 1 196 ? 38.337 -24.594 17.012 1.00 31.67 196 ASN A N 1
ATOM 1596 C CA . ASN A 1 196 ? 38.364 -23.745 18.199 1.00 31.67 196 ASN A CA 1
ATOM 1597 C C . ASN A 1 196 ? 39.723 -23.893 18.895 1.00 31.67 196 ASN A C 1
ATOM 1599 O O . ASN A 1 196 ? 39.888 -24.781 19.725 1.00 31.67 196 ASN A O 1
ATOM 1603 N N . ASP A 1 197 ? 40.650 -22.987 18.602 1.00 36.47 197 ASP A N 1
ATOM 1604 C CA . ASP A 1 197 ? 41.724 -22.635 19.528 1.00 36.47 197 ASP A CA 1
ATOM 1605 C C . ASP A 1 197 ? 41.388 -21.262 20.111 1.00 36.47 197 ASP A C 1
ATOM 1607 O O . ASP A 1 197 ? 41.240 -20.299 19.359 1.00 36.47 197 ASP A O 1
ATOM 1611 N N . ASN A 1 198 ? 41.237 -21.212 21.441 1.00 35.75 198 ASN A N 1
ATOM 1612 C CA . ASN A 1 198 ? 41.205 -20.048 22.351 1.00 35.75 198 ASN A CA 1
ATOM 1613 C C . ASN A 1 198 ? 40.012 -20.066 23.315 1.00 35.75 198 ASN A C 1
ATOM 1615 O O . ASN A 1 198 ? 39.117 -19.227 23.254 1.00 35.75 198 ASN A O 1
ATOM 1619 N N . LEU A 1 199 ? 40.046 -20.991 24.273 1.00 33.84 199 LEU A N 1
ATOM 1620 C CA . LEU A 1 199 ? 39.285 -20.883 25.521 1.00 33.84 199 LEU A CA 1
ATOM 1621 C C . LEU A 1 199 ? 40.079 -21.521 26.667 1.00 33.84 199 LEU A C 1
ATOM 1623 O O . LEU A 1 199 ? 39.659 -22.466 27.320 1.00 33.84 199 LEU A O 1
ATOM 1627 N N . ALA A 1 200 ? 41.274 -20.982 26.893 1.00 36.44 200 ALA A N 1
ATOM 1628 C CA . ALA A 1 200 ? 42.040 -21.187 28.113 1.00 36.44 200 ALA A CA 1
ATOM 1629 C C . ALA A 1 200 ? 42.827 -19.903 28.379 1.00 36.44 200 ALA A C 1
ATOM 1631 O O . ALA A 1 200 ? 43.912 -19.739 27.835 1.00 36.44 200 ALA A O 1
ATOM 1632 N N . ASN A 1 201 ? 42.207 -18.952 29.093 1.00 39.06 201 ASN A N 1
ATOM 1633 C CA . ASN A 1 201 ? 42.834 -17.906 29.923 1.00 39.06 201 ASN A CA 1
ATOM 1634 C C . ASN A 1 201 ? 41.807 -16.813 30.259 1.00 39.06 201 ASN A C 1
ATOM 1636 O O . ASN A 1 201 ? 41.781 -15.762 29.624 1.00 39.06 201 ASN A O 1
ATOM 1640 N N . ALA A 1 202 ? 40.963 -17.044 31.266 1.00 35.53 202 ALA A N 1
ATOM 1641 C CA . ALA A 1 202 ? 40.210 -15.965 31.912 1.00 35.53 202 ALA A CA 1
ATOM 1642 C C . ALA A 1 202 ? 39.751 -16.350 33.330 1.00 35.53 202 ALA A C 1
ATOM 1644 O O . ALA A 1 202 ? 38.586 -16.193 33.680 1.00 35.53 202 ALA A O 1
ATOM 1645 N N . GLU A 1 203 ? 40.668 -16.829 34.173 1.00 39.12 203 GLU A N 1
ATOM 1646 C CA . GLU A 1 203 ? 40.483 -16.778 35.626 1.00 39.12 203 GLU A CA 1
ATOM 1647 C C . GLU A 1 203 ? 41.392 -15.683 36.187 1.00 39.12 203 GLU A C 1
ATOM 1649 O O . GLU A 1 203 ? 42.612 -15.824 36.243 1.00 39.12 203 GLU A O 1
ATOM 1654 N N . GLY A 1 204 ? 40.812 -14.542 36.566 1.00 36.88 204 GLY A N 1
ATOM 1655 C CA . GLY A 1 204 ? 41.600 -13.469 37.159 1.00 36.88 204 GLY A CA 1
ATOM 1656 C C . GLY A 1 204 ? 40.844 -12.179 37.456 1.00 36.88 204 GLY A C 1
ATOM 1657 O O . GLY A 1 204 ? 40.769 -11.294 36.615 1.00 36.88 204 GLY A O 1
ATOM 1658 N N . LYS A 1 205 ? 40.454 -12.037 38.729 1.00 37.22 205 LYS A N 1
ATOM 1659 C CA . LYS A 1 205 ? 40.181 -10.782 39.463 1.00 37.22 205 LYS A CA 1
ATOM 1660 C C . LYS A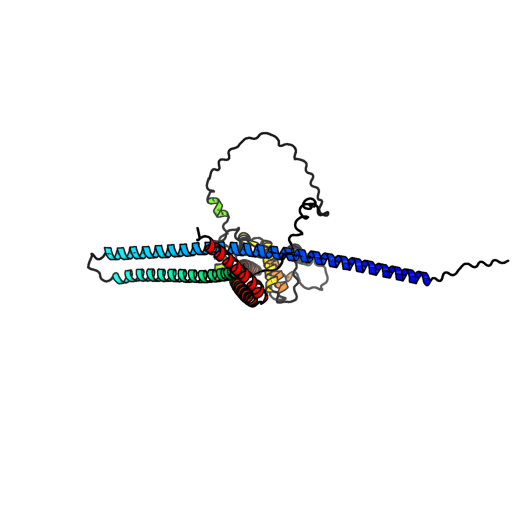 1 205 ? 38.829 -10.106 39.202 1.00 37.22 205 LYS A C 1
ATOM 1662 O O . LYS A 1 205 ? 38.682 -9.204 38.383 1.00 37.22 205 LYS A O 1
ATOM 1667 N N . GLY A 1 206 ? 37.869 -10.448 40.062 1.00 38.84 206 GLY A N 1
ATOM 1668 C CA . GLY A 1 206 ? 36.661 -9.661 40.278 1.00 38.84 206 GLY A CA 1
ATOM 1669 C C . GLY A 1 206 ? 36.980 -8.260 40.810 1.00 38.84 206 GLY A C 1
ATOM 1670 O O . GLY A 1 206 ? 37.498 -8.099 41.914 1.00 38.84 206 GLY A O 1
ATOM 1671 N N . LYS A 1 207 ? 36.615 -7.238 40.032 1.00 36.59 207 LYS A N 1
ATOM 1672 C CA . LYS A 1 207 ? 36.451 -5.853 40.485 1.00 36.59 207 LYS A CA 1
ATOM 1673 C C . LYS A 1 207 ? 34.959 -5.532 40.420 1.00 36.59 207 LYS A C 1
ATOM 1675 O O . LYS A 1 207 ? 34.407 -5.393 39.333 1.00 36.59 207 LYS A O 1
ATOM 1680 N N . LYS A 1 208 ? 34.303 -5.422 41.581 1.00 42.22 208 LYS A N 1
ATOM 1681 C CA . LYS A 1 208 ? 32.937 -4.884 41.683 1.00 42.22 208 LYS A CA 1
ATOM 1682 C C . LYS A 1 208 ? 32.942 -3.456 41.138 1.00 42.22 208 LYS A C 1
ATOM 1684 O O . LYS A 1 208 ? 33.465 -2.554 41.785 1.00 42.22 208 LYS A O 1
ATOM 1689 N N . THR A 1 209 ? 32.386 -3.266 39.947 1.00 35.09 209 THR A N 1
ATOM 1690 C CA . THR A 1 209 ? 32.038 -1.947 39.419 1.00 35.09 209 THR A CA 1
ATOM 1691 C C . THR A 1 209 ? 30.557 -1.734 39.687 1.00 35.09 209 THR A C 1
ATOM 1693 O O . THR A 1 209 ? 29.704 -2.441 39.159 1.00 35.09 209 THR A O 1
ATOM 1696 N N . THR A 1 210 ? 30.255 -0.794 40.574 1.00 35.81 210 THR A N 1
ATOM 1697 C CA . THR A 1 210 ? 28.896 -0.324 40.827 1.00 35.81 210 THR A CA 1
ATOM 1698 C C . THR A 1 210 ? 28.452 0.469 39.601 1.00 35.81 210 THR A C 1
ATOM 1700 O O . THR A 1 210 ? 28.939 1.575 39.377 1.00 35.81 210 THR A O 1
ATOM 1703 N N . ILE A 1 211 ? 27.574 -0.107 38.780 1.00 35.59 211 ILE A N 1
ATOM 1704 C CA . ILE A 1 211 ? 26.939 0.604 37.667 1.00 35.59 211 ILE A CA 1
ATOM 1705 C C . ILE A 1 211 ? 25.935 1.579 38.286 1.00 35.59 211 ILE A C 1
ATOM 1707 O O . ILE A 1 211 ? 24.885 1.169 38.781 1.00 35.59 211 ILE A O 1
ATOM 1711 N N . LYS A 1 212 ? 26.281 2.869 38.304 1.00 36.59 212 LYS A N 1
ATOM 1712 C CA . LYS A 1 212 ? 25.295 3.936 38.470 1.00 36.59 212 LYS A CA 1
ATOM 1713 C C . LYS A 1 212 ? 24.526 4.037 37.158 1.00 36.59 212 LYS A C 1
ATOM 1715 O O . LYS A 1 212 ? 25.119 4.267 36.109 1.00 36.59 212 LYS A O 1
ATOM 1720 N N . VAL A 1 213 ? 23.224 3.785 37.219 1.00 37.75 213 VAL A N 1
ATOM 1721 C CA . VAL A 1 213 ? 22.304 4.061 36.116 1.00 37.75 213 VAL A CA 1
ATOM 1722 C C . VAL A 1 213 ? 21.970 5.543 36.212 1.00 37.75 213 VAL A C 1
ATOM 1724 O O . VAL A 1 213 ? 21.062 5.927 36.944 1.00 37.75 213 VAL A O 1
ATOM 1727 N N . ASP A 1 214 ? 22.753 6.371 35.528 1.00 37.78 214 ASP A N 1
ATOM 1728 C CA . ASP A 1 214 ? 22.403 7.772 35.329 1.00 37.78 214 ASP A CA 1
ATOM 1729 C C . ASP A 1 214 ? 21.328 7.824 34.237 1.00 37.78 214 ASP A C 1
ATOM 1731 O O . ASP A 1 214 ? 21.550 7.466 33.079 1.00 37.78 214 ASP A O 1
ATOM 1735 N N . SER A 1 215 ? 20.113 8.203 34.632 1.00 46.06 215 SER A N 1
ATOM 1736 C CA . SER A 1 215 ? 18.979 8.438 33.742 1.00 46.06 215 SER A CA 1
ATOM 1737 C C . SER A 1 215 ? 19.153 9.777 33.021 1.00 46.06 215 SER A C 1
ATOM 1739 O O . SER A 1 215 ? 18.408 10.726 33.265 1.00 46.06 215 SER A O 1
ATOM 1741 N N . GLU A 1 216 ? 20.162 9.884 32.164 1.00 44.91 216 GLU A N 1
ATOM 1742 C CA . GLU A 1 216 ? 20.277 11.009 31.241 1.00 44.91 216 GLU A CA 1
ATOM 1743 C C . GLU A 1 216 ? 19.412 10.725 30.008 1.00 44.91 216 GLU A C 1
ATOM 1745 O O . GLU A 1 216 ? 19.598 9.750 29.279 1.00 44.91 216 GLU A O 1
ATOM 1750 N N . SER A 1 217 ? 18.401 11.569 29.807 1.00 53.22 217 SER A N 1
ATOM 1751 C CA . SER A 1 217 ? 17.522 11.555 28.641 1.00 53.22 217 SER A CA 1
ATOM 1752 C C . SER A 1 217 ? 18.336 11.608 27.346 1.00 53.22 217 SER A C 1
ATOM 1754 O O . SER A 1 217 ? 19.138 12.525 27.164 1.00 53.22 217 SER A O 1
ATOM 1756 N N . MET A 1 218 ? 18.099 10.667 26.426 1.00 42.41 218 MET A N 1
ATOM 1757 C CA . MET A 1 218 ? 18.695 10.702 25.088 1.00 42.41 218 MET A CA 1
ATOM 1758 C C . MET A 1 218 ? 18.426 12.060 24.405 1.00 42.41 218 MET A C 1
ATOM 1760 O O . MET A 1 218 ? 17.277 12.510 24.395 1.00 42.41 218 MET A O 1
ATOM 1764 N N . PRO A 1 219 ? 19.440 12.706 23.798 1.00 58.06 219 PRO A N 1
ATOM 1765 C CA . PRO A 1 219 ? 19.266 13.997 23.142 1.00 58.06 219 PRO A CA 1
ATOM 1766 C C . PRO A 1 219 ? 18.286 13.896 21.961 1.00 58.06 219 PRO A C 1
ATOM 1768 O O . PRO A 1 219 ? 18.429 13.037 21.085 1.00 58.06 219 PRO A O 1
ATOM 1771 N N . LEU A 1 220 ? 17.305 14.811 21.929 1.00 54.00 220 LEU A N 1
ATOM 1772 C CA . LEU A 1 220 ? 16.230 14.905 20.923 1.00 54.00 220 LEU A CA 1
ATOM 1773 C C . LEU A 1 220 ? 16.741 14.939 19.467 1.00 54.00 220 LEU A C 1
ATOM 1775 O O . LEU A 1 220 ? 16.008 14.596 18.541 1.00 54.00 220 LEU A O 1
ATOM 1779 N N . GLU A 1 221 ? 18.000 15.320 19.252 1.00 56.78 221 GLU A N 1
ATOM 1780 C CA . GLU A 1 221 ? 18.623 15.439 17.929 1.00 56.78 221 GLU A CA 1
ATOM 1781 C C . GLU A 1 221 ? 18.777 14.102 17.186 1.00 56.78 221 GLU A C 1
ATOM 1783 O O . GLU A 1 221 ? 18.895 14.093 15.961 1.00 56.78 221 GLU A O 1
ATOM 1788 N N . ASN A 1 222 ? 18.705 12.958 17.874 1.00 57.00 222 ASN A N 1
ATOM 1789 C CA . ASN A 1 222 ? 18.744 11.653 17.205 1.00 57.00 222 ASN A CA 1
ATOM 1790 C C . ASN A 1 222 ? 17.378 11.185 16.668 1.00 57.00 222 ASN A C 1
ATOM 1792 O O . ASN A 1 222 ? 17.350 10.306 15.806 1.00 57.00 222 ASN A O 1
ATOM 1796 N N . LEU A 1 223 ? 16.256 11.791 17.087 1.00 58.09 223 LEU A N 1
ATOM 1797 C CA . LEU A 1 223 ? 14.918 11.416 16.597 1.00 58.09 223 LEU A CA 1
ATOM 1798 C C . LEU A 1 223 ? 14.618 11.910 15.172 1.00 58.09 223 LEU A C 1
ATOM 1800 O O . LEU A 1 223 ? 13.753 11.353 14.497 1.00 58.09 223 LEU A O 1
ATOM 1804 N N . THR A 1 224 ? 15.321 12.928 14.672 1.00 68.00 224 THR A N 1
ATOM 1805 C CA . THR A 1 224 ? 15.080 13.467 13.320 1.00 68.00 224 THR A CA 1
ATOM 1806 C C . THR A 1 224 ? 15.621 12.565 12.209 1.00 68.00 224 THR A C 1
ATOM 1808 O O . THR A 1 224 ? 15.141 12.639 11.079 1.00 68.00 224 THR A O 1
ATOM 1811 N N . LYS A 1 225 ? 16.567 11.665 12.513 1.00 79.31 225 LYS A N 1
ATOM 1812 C CA . LYS A 1 225 ? 17.210 10.793 11.514 1.00 79.31 225 LYS A CA 1
ATOM 1813 C C . LYS A 1 225 ? 16.299 9.684 10.981 1.00 79.31 225 LYS A C 1
ATOM 1815 O O . LYS A 1 225 ? 16.560 9.182 9.882 1.00 79.31 225 LYS A O 1
ATOM 1820 N N . ASP A 1 226 ? 15.244 9.322 11.713 1.00 92.56 226 ASP A N 1
ATOM 1821 C CA . ASP A 1 226 ? 14.356 8.211 11.340 1.00 92.56 226 ASP A CA 1
ATOM 1822 C C . ASP A 1 226 ? 13.125 8.643 10.524 1.00 92.56 226 ASP A C 1
ATOM 1824 O O . ASP A 1 226 ? 12.353 7.799 10.067 1.00 92.56 226 ASP A O 1
ATOM 1828 N N . LYS A 1 227 ? 12.942 9.948 10.289 1.00 96.25 227 LYS A N 1
ATOM 1829 C CA . LYS A 1 227 ? 11.861 10.447 9.428 1.00 96.25 227 LYS A CA 1
ATOM 1830 C C . LYS A 1 227 ? 12.161 10.189 7.951 1.00 96.25 227 LYS A C 1
ATOM 1832 O O . LYS A 1 227 ? 13.316 10.254 7.518 1.00 96.25 227 LYS A O 1
ATOM 1837 N N . LEU A 1 228 ? 11.110 9.899 7.186 1.00 96.88 228 LEU A N 1
ATOM 1838 C CA . LEU A 1 228 ? 11.180 9.823 5.728 1.00 96.88 228 LEU A CA 1
ATOM 1839 C C . LEU A 1 228 ? 11.434 11.213 5.133 1.00 96.88 228 LEU A C 1
ATOM 1841 O O . LEU A 1 228 ? 11.063 12.232 5.719 1.00 96.88 228 LEU A O 1
ATOM 1845 N N . ARG A 1 229 ? 12.076 11.255 3.961 1.00 96.69 229 ARG A N 1
ATOM 1846 C CA . ARG A 1 229 ? 12.224 12.506 3.199 1.00 96.69 229 ARG A CA 1
ATOM 1847 C C . ARG A 1 229 ? 10.861 13.045 2.764 1.00 96.69 229 ARG A C 1
ATOM 1849 O O . ARG A 1 229 ? 9.972 12.267 2.435 1.00 96.69 229 ARG A O 1
ATOM 1856 N N . ASP A 1 230 ? 10.727 14.369 2.701 1.00 97.44 230 ASP A N 1
ATOM 1857 C CA . ASP A 1 230 ? 9.506 15.006 2.202 1.00 97.44 230 ASP A CA 1
ATOM 1858 C C . ASP A 1 230 ? 9.264 14.621 0.739 1.00 97.44 230 ASP A C 1
ATOM 1860 O O . ASP A 1 230 ? 10.013 15.011 -0.162 1.00 97.44 230 ASP A O 1
ATOM 1864 N N . VAL A 1 231 ? 8.215 13.835 0.506 1.00 97.50 231 VAL A N 1
ATOM 1865 C CA . VAL A 1 231 ? 7.904 13.266 -0.804 1.00 97.50 231 VAL A CA 1
ATOM 1866 C C . VAL A 1 231 ? 7.534 14.327 -1.840 1.00 97.50 231 VAL A C 1
ATOM 1868 O O . VAL A 1 231 ? 7.751 14.095 -3.028 1.00 97.50 231 VAL A O 1
ATOM 1871 N N . ALA A 1 232 ? 7.088 15.515 -1.420 1.00 97.56 232 ALA A N 1
ATOM 1872 C CA . ALA A 1 232 ? 6.816 16.627 -2.329 1.00 97.56 232 ALA A CA 1
ATOM 1873 C C . ALA A 1 232 ? 8.086 17.136 -3.038 1.00 97.56 232 ALA A C 1
ATOM 1875 O O . ALA A 1 232 ? 8.008 17.693 -4.132 1.00 97.56 232 ALA A O 1
ATOM 1876 N N . THR A 1 233 ? 9.268 16.895 -2.455 1.00 97.56 233 THR A N 1
ATOM 1877 C CA . THR A 1 233 ? 10.568 17.226 -3.067 1.00 97.56 233 THR A CA 1
ATOM 1878 C C . THR A 1 233 ? 11.031 16.195 -4.102 1.00 97.56 233 THR A C 1
ATOM 1880 O O . THR A 1 233 ? 12.031 16.409 -4.789 1.00 97.56 233 THR A O 1
ATOM 1883 N N . SER A 1 234 ? 10.327 15.065 -4.234 1.00 97.38 234 SER A N 1
ATOM 1884 C CA . SER A 1 234 ? 10.664 14.035 -5.214 1.00 97.38 234 SER A CA 1
ATOM 1885 C C . SER A 1 234 ? 10.441 14.539 -6.649 1.00 97.38 234 SER A C 1
ATOM 1887 O O . SER A 1 234 ? 9.361 15.046 -6.964 1.00 97.38 234 SER A O 1
ATOM 1889 N N . PRO A 1 235 ? 11.378 14.289 -7.586 1.00 96.69 235 PRO A N 1
ATOM 1890 C CA . PRO A 1 235 ? 11.160 14.581 -9.005 1.00 96.69 235 PRO A CA 1
ATOM 1891 C C . PRO A 1 235 ? 10.019 13.749 -9.615 1.00 96.69 235 PRO A C 1
ATOM 1893 O O . PRO A 1 235 ? 9.490 14.099 -10.672 1.00 96.69 235 PRO A O 1
ATOM 1896 N N . LEU A 1 236 ? 9.631 12.652 -8.954 1.00 96.88 236 LEU A N 1
ATOM 1897 C CA . LEU A 1 236 ? 8.566 11.756 -9.388 1.00 96.88 236 LEU A CA 1
ATOM 1898 C C . LEU A 1 236 ? 7.175 12.201 -8.925 1.00 96.88 236 LEU A C 1
ATOM 1900 O O . LEU A 1 236 ? 6.175 11.673 -9.410 1.00 96.88 236 LEU A O 1
ATOM 1904 N N . TRP A 1 237 ? 7.096 13.187 -8.026 1.00 97.88 237 TRP A N 1
ATOM 1905 C CA . TRP A 1 237 ? 5.843 13.691 -7.460 1.00 97.88 237 TRP A CA 1
ATOM 1906 C C . TRP A 1 237 ? 4.845 14.162 -8.524 1.00 97.88 237 TRP A C 1
ATOM 1908 O O . TRP A 1 237 ? 3.646 13.904 -8.431 1.00 97.88 237 TRP A O 1
ATOM 1918 N N . LYS A 1 238 ? 5.355 14.777 -9.599 1.00 97.44 238 LYS A N 1
ATOM 1919 C CA . LYS A 1 238 ? 4.562 15.267 -10.739 1.00 97.44 238 LYS A CA 1
ATOM 1920 C C . LYS A 1 238 ? 3.815 14.172 -11.513 1.00 97.44 238 LYS A C 1
ATOM 1922 O O . LYS A 1 238 ? 2.935 14.492 -12.303 1.00 97.44 238 LYS A O 1
ATOM 1927 N N . PHE A 1 239 ? 4.180 12.900 -11.336 1.00 97.56 239 PHE A N 1
ATOM 1928 C CA . PHE A 1 239 ? 3.570 11.782 -12.062 1.00 97.56 239 PHE A CA 1
ATOM 1929 C C . PHE A 1 239 ? 2.369 11.151 -11.350 1.00 97.56 239 PHE A C 1
ATOM 1931 O O . PHE A 1 239 ? 1.742 10.250 -11.919 1.00 97.56 239 PHE A O 1
ATOM 1938 N N . LEU A 1 240 ? 2.073 11.599 -10.130 1.00 97.94 240 LEU A N 1
ATOM 1939 C CA . LEU A 1 240 ? 0.906 11.195 -9.356 1.00 97.94 240 LEU A CA 1
ATOM 1940 C C . LEU A 1 240 ? -0.252 12.170 -9.607 1.00 97.94 240 LEU A C 1
ATOM 1942 O O . LEU A 1 240 ? -0.031 13.376 -9.738 1.00 97.94 240 LEU A O 1
ATOM 1946 N N . ASP A 1 241 ? -1.478 11.654 -9.670 1.00 97.81 241 ASP A N 1
ATOM 1947 C CA . ASP A 1 241 ? -2.685 12.489 -9.579 1.00 97.81 241 ASP A CA 1
ATOM 1948 C C . ASP A 1 241 ? -2.947 12.923 -8.124 1.00 97.81 241 ASP A C 1
ATOM 1950 O O . ASP A 1 241 ? -2.260 12.479 -7.205 1.00 97.81 241 ASP A O 1
ATOM 1954 N N . ASP A 1 242 ? -3.888 13.840 -7.902 1.00 98.00 242 ASP A N 1
ATOM 1955 C CA . ASP A 1 242 ? -4.065 14.466 -6.584 1.00 98.00 242 ASP A CA 1
ATOM 1956 C C . ASP A 1 242 ? -4.546 13.480 -5.505 1.00 98.00 242 ASP A C 1
ATOM 1958 O O . ASP A 1 242 ? -4.094 13.556 -4.360 1.00 98.00 242 ASP A O 1
ATOM 1962 N N . ASP A 1 243 ? -5.342 12.476 -5.880 1.00 97.56 243 ASP A N 1
ATOM 1963 C CA . ASP A 1 243 ? -5.752 11.395 -4.978 1.00 97.56 243 ASP A CA 1
ATOM 1964 C C . ASP A 1 243 ? -4.560 10.497 -4.610 1.00 97.56 243 ASP A C 1
ATOM 1966 O O . ASP A 1 243 ? -4.351 10.149 -3.443 1.00 97.56 243 ASP A O 1
ATOM 1970 N N . GLN A 1 244 ? -3.728 10.141 -5.594 1.00 98.00 244 GLN A N 1
ATOM 1971 C CA . GLN A 1 244 ? -2.499 9.380 -5.366 1.00 98.00 244 GLN A CA 1
ATOM 1972 C C . GLN A 1 244 ? -1.512 10.155 -4.495 1.00 98.00 244 GLN A C 1
ATOM 1974 O O . GLN A 1 244 ? -0.906 9.570 -3.593 1.00 98.00 244 GLN A O 1
ATOM 1979 N N . LYS A 1 245 ? -1.367 11.463 -4.736 1.00 98.25 245 LYS A N 1
ATOM 1980 C CA . LYS A 1 245 ? -0.553 12.358 -3.911 1.00 98.25 245 LYS A CA 1
ATOM 1981 C C . LYS A 1 245 ? -1.045 12.358 -2.474 1.00 98.25 245 LYS A C 1
ATOM 1983 O O . LYS A 1 245 ? -0.226 12.181 -1.583 1.00 98.25 245 LYS A O 1
ATOM 1988 N N . ALA A 1 246 ? -2.350 12.485 -2.234 1.00 97.88 246 ALA A N 1
ATOM 1989 C CA . ALA A 1 246 ? -2.894 12.463 -0.880 1.00 97.88 246 ALA A CA 1
ATOM 1990 C C . ALA A 1 246 ? -2.492 11.178 -0.136 1.00 97.88 246 ALA A C 1
ATOM 1992 O O . ALA A 1 246 ? -1.913 11.251 0.945 1.00 97.88 246 ALA A O 1
ATOM 1993 N N . VAL A 1 247 ? -2.683 10.005 -0.754 1.00 97.88 247 VAL A N 1
ATOM 1994 C CA . VAL A 1 247 ? -2.310 8.713 -0.147 1.00 97.88 247 VAL A CA 1
ATOM 1995 C C . VAL A 1 247 ? -0.812 8.628 0.156 1.00 97.88 247 VAL A C 1
ATOM 1997 O O . VAL A 1 247 ? -0.418 8.227 1.254 1.00 97.88 247 VAL A O 1
ATOM 2000 N N . VAL A 1 248 ? 0.034 9.001 -0.808 1.00 97.94 248 VAL A N 1
ATOM 2001 C CA . VAL A 1 248 ? 1.491 8.928 -0.650 1.00 97.94 248 VAL A CA 1
ATOM 2002 C C . VAL A 1 248 ? 1.978 9.951 0.387 1.00 97.94 248 VAL A C 1
ATOM 2004 O O . VAL A 1 248 ? 2.757 9.588 1.266 1.00 97.94 248 VAL A O 1
ATOM 2007 N N . GLN A 1 249 ? 1.484 11.192 0.359 1.00 97.94 249 GLN A N 1
ATOM 2008 C CA . GLN A 1 249 ? 1.855 12.237 1.319 1.00 97.94 249 GLN A CA 1
ATOM 2009 C C . GLN A 1 249 ? 1.454 11.862 2.744 1.00 97.94 249 GLN A C 1
ATOM 2011 O O . GLN A 1 249 ? 2.260 12.015 3.659 1.00 97.94 249 GLN A O 1
ATOM 2016 N N . THR A 1 250 ? 0.231 11.358 2.950 1.00 97.62 250 THR A N 1
ATOM 2017 C CA . THR A 1 250 ? -0.237 10.945 4.279 1.00 97.62 250 THR A CA 1
ATOM 2018 C C . THR A 1 250 ? 0.696 9.901 4.881 1.00 97.62 250 THR A C 1
ATOM 2020 O O . THR A 1 250 ? 1.087 10.040 6.039 1.00 97.62 250 THR A O 1
ATOM 2023 N N . PHE A 1 251 ? 1.118 8.905 4.093 1.00 97.50 251 PHE A N 1
ATOM 2024 C CA . PHE A 1 251 ? 2.079 7.914 4.565 1.00 97.50 251 PHE A CA 1
ATOM 2025 C C . PHE A 1 251 ? 3.435 8.550 4.897 1.00 97.50 251 PHE A C 1
ATOM 2027 O O . PHE A 1 251 ? 3.920 8.375 6.009 1.00 97.50 251 PHE A O 1
ATOM 2034 N N . PHE A 1 252 ? 4.032 9.321 3.983 1.00 97.56 252 PHE A N 1
ATOM 2035 C CA . PHE A 1 252 ? 5.367 9.906 4.187 1.00 97.56 252 PHE A CA 1
ATOM 2036 C C . PHE A 1 252 ? 5.428 10.921 5.342 1.00 97.56 252 PHE A C 1
ATOM 2038 O O . PHE A 1 252 ? 6.459 11.021 6.001 1.00 97.56 252 PHE A O 1
ATOM 2045 N N . ASN A 1 253 ? 4.331 11.625 5.634 1.00 96.69 253 ASN A N 1
ATOM 2046 C CA . ASN A 1 253 ? 4.253 12.563 6.758 1.00 96.69 253 ASN A CA 1
ATOM 2047 C C . ASN A 1 253 ? 4.168 11.867 8.124 1.00 96.69 253 ASN A C 1
ATOM 2049 O O . ASN A 1 253 ? 4.606 12.429 9.127 1.00 96.69 253 ASN A O 1
ATOM 2053 N N . GLN A 1 254 ? 3.562 10.679 8.177 1.00 96.44 254 GLN A N 1
ATOM 2054 C CA . GLN A 1 254 ? 3.280 9.965 9.427 1.00 96.44 254 GLN A CA 1
ATOM 2055 C C . GLN A 1 254 ? 4.287 8.848 9.717 1.00 96.44 254 GLN A C 1
ATOM 2057 O O . GLN A 1 254 ? 4.492 8.489 10.875 1.00 96.44 254 GLN A O 1
ATOM 2062 N N . ALA A 1 255 ? 4.899 8.280 8.680 1.00 96.56 255 ALA A N 1
ATOM 2063 C CA . ALA A 1 255 ? 5.747 7.105 8.787 1.00 96.56 255 A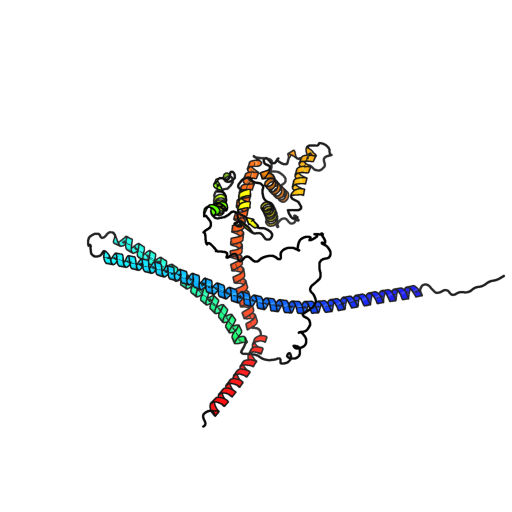LA A CA 1
ATOM 2064 C C . ALA A 1 255 ? 7.225 7.447 9.037 1.00 96.56 255 ALA A C 1
ATOM 2066 O O . ALA A 1 255 ? 7.780 8.427 8.538 1.00 96.56 255 ALA A O 1
ATOM 2067 N N . SER A 1 256 ? 7.884 6.562 9.778 1.00 96.75 256 SER A N 1
ATOM 2068 C CA . SER A 1 256 ? 9.342 6.487 9.881 1.00 96.75 256 SER A CA 1
ATOM 2069 C C . SER A 1 256 ? 9.933 5.579 8.793 1.00 96.75 256 SER A C 1
ATOM 2071 O O . SER A 1 256 ? 9.228 4.799 8.146 1.00 96.75 256 SER A O 1
ATOM 2073 N N . LYS A 1 257 ? 11.260 5.593 8.638 1.00 97.00 257 LYS A N 1
ATOM 2074 C CA . LYS A 1 257 ? 11.997 4.667 7.755 1.00 97.00 257 LYS A CA 1
ATOM 2075 C C . LYS A 1 257 ? 11.757 3.197 8.099 1.00 97.00 257 LYS A C 1
ATOM 2077 O O . LYS A 1 257 ? 11.751 2.349 7.205 1.00 97.00 257 LYS A O 1
ATOM 2082 N N . SER A 1 258 ? 11.540 2.908 9.379 1.00 96.19 258 SER A N 1
ATOM 2083 C CA . SER A 1 258 ? 11.271 1.576 9.924 1.00 96.19 258 SER A CA 1
ATOM 2084 C C . SER A 1 258 ? 9.802 1.141 9.818 1.00 96.19 258 SER A C 1
ATOM 2086 O O . SER A 1 258 ? 9.519 -0.052 9.933 1.00 96.19 258 SER A O 1
ATOM 2088 N N . THR A 1 259 ? 8.875 2.068 9.555 1.00 97.00 259 THR A N 1
ATOM 2089 C CA . THR A 1 259 ? 7.436 1.780 9.467 1.00 97.00 259 THR A CA 1
ATOM 2090 C C . THR A 1 259 ? 7.137 0.815 8.323 1.00 97.00 259 THR A C 1
ATOM 2092 O O . THR A 1 259 ? 7.616 0.993 7.204 1.00 97.00 259 THR A O 1
ATOM 2095 N N . ILE A 1 260 ? 6.309 -0.199 8.579 1.00 96.81 260 ILE A N 1
ATOM 2096 C CA . ILE A 1 260 ? 5.898 -1.166 7.557 1.00 96.81 260 ILE A CA 1
ATOM 2097 C C . ILE A 1 260 ? 4.849 -0.522 6.642 1.00 96.81 260 ILE A C 1
ATOM 2099 O O . ILE A 1 260 ? 3.734 -0.176 7.048 1.00 96.81 260 ILE A O 1
ATOM 2103 N N . ALA A 1 261 ? 5.222 -0.341 5.382 1.00 96.56 261 ALA A N 1
ATOM 2104 C CA . ALA A 1 261 ? 4.368 0.182 4.331 1.00 96.56 261 ALA A CA 1
ATOM 2105 C C . ALA A 1 261 ? 3.462 -0.889 3.724 1.00 96.56 261 ALA A C 1
ATOM 2107 O O . ALA A 1 261 ? 2.349 -0.580 3.321 1.00 96.56 261 ALA A O 1
ATOM 2108 N N . TRP A 1 262 ? 3.919 -2.136 3.666 1.00 97.12 262 TRP A N 1
ATOM 2109 C CA . TRP A 1 262 ? 3.143 -3.252 3.137 1.00 97.12 262 TRP A CA 1
ATOM 2110 C C . TRP A 1 262 ? 3.642 -4.570 3.727 1.00 97.12 262 TRP A C 1
ATOM 2112 O O . TRP A 1 262 ? 4.844 -4.725 3.956 1.00 97.12 262 TRP A O 1
ATOM 2122 N N . THR A 1 263 ? 2.715 -5.498 3.950 1.00 95.31 263 THR A N 1
ATOM 2123 C CA . THR A 1 263 ? 2.972 -6.821 4.528 1.00 95.31 263 THR A CA 1
ATOM 2124 C C . THR A 1 263 ? 2.428 -7.893 3.598 1.00 95.31 263 THR A C 1
ATOM 2126 O O . THR A 1 263 ? 1.246 -7.873 3.243 1.00 95.31 263 THR A O 1
ATOM 2129 N N . GLY A 1 264 ? 3.308 -8.815 3.219 1.00 92.50 264 GLY A N 1
ATOM 2130 C CA . GLY A 1 264 ? 2.977 -10.056 2.532 1.00 92.50 264 GLY A CA 1
ATOM 2131 C C . GLY A 1 264 ? 3.397 -11.258 3.364 1.00 92.50 264 GLY A C 1
ATOM 2132 O O . GLY A 1 264 ? 3.965 -11.100 4.444 1.00 92.50 264 GLY A O 1
ATOM 2133 N N . ASP A 1 265 ? 3.142 -12.449 2.831 1.00 89.62 265 ASP A N 1
ATOM 2134 C CA . ASP A 1 265 ? 3.417 -13.708 3.530 1.00 89.62 265 ASP A CA 1
ATOM 2135 C C . ASP A 1 265 ? 4.922 -13.917 3.764 1.00 89.62 265 ASP A C 1
ATOM 2137 O O . ASP A 1 265 ? 5.340 -14.306 4.852 1.00 89.62 265 ASP A O 1
ATOM 2141 N N . ASP A 1 266 ? 5.742 -13.583 2.760 1.00 91.31 266 ASP A N 1
ATOM 2142 C CA . ASP A 1 266 ? 7.180 -13.883 2.759 1.00 91.31 266 ASP A CA 1
ATOM 2143 C C . ASP A 1 266 ? 8.072 -12.671 3.085 1.00 91.31 266 ASP A C 1
ATOM 2145 O O . ASP A 1 266 ? 9.245 -12.831 3.425 1.00 91.31 266 ASP A O 1
ATOM 2149 N N . PHE A 1 267 ? 7.565 -11.440 2.950 1.00 93.44 267 PHE A N 1
ATOM 2150 C CA . PHE A 1 267 ? 8.372 -10.230 3.139 1.00 93.44 267 PHE A CA 1
ATOM 2151 C C . PHE A 1 267 ? 7.531 -8.990 3.479 1.00 93.44 267 PHE A C 1
ATOM 2153 O O . PHE A 1 267 ? 6.326 -8.915 3.234 1.00 93.44 267 PHE A O 1
ATOM 2160 N N . ASN A 1 268 ? 8.210 -7.976 4.022 1.00 96.25 268 ASN A N 1
ATOM 2161 C CA . ASN A 1 268 ? 7.638 -6.680 4.378 1.00 96.25 268 ASN A CA 1
ATOM 2162 C C . ASN A 1 268 ? 8.345 -5.559 3.614 1.00 96.25 268 ASN A C 1
ATOM 2164 O O . ASN A 1 268 ? 9.573 -5.518 3.562 1.00 96.25 268 ASN A O 1
ATOM 2168 N N . ILE A 1 269 ? 7.581 -4.594 3.104 1.00 97.50 269 ILE A N 1
ATOM 2169 C CA . ILE A 1 269 ? 8.133 -3.355 2.550 1.00 97.50 269 ILE A CA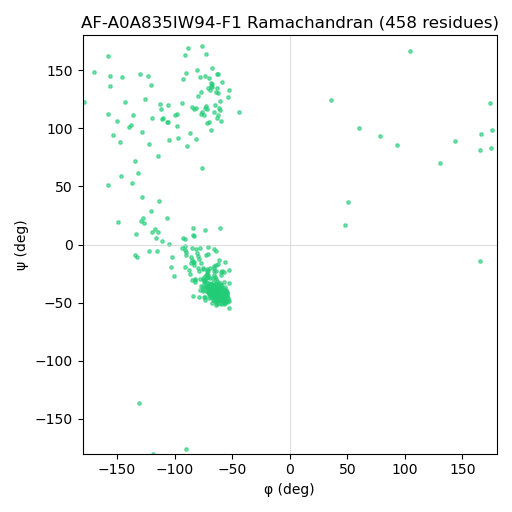 1
ATOM 2170 C C . ILE A 1 269 ? 8.131 -2.305 3.655 1.00 97.50 269 ILE A C 1
ATOM 2172 O O . ILE A 1 269 ? 7.080 -1.972 4.202 1.00 97.50 269 ILE A O 1
ATOM 2176 N N . LYS A 1 270 ? 9.307 -1.765 3.979 1.00 97.94 270 LYS A N 1
ATOM 2177 C CA . LYS A 1 270 ? 9.475 -0.679 4.957 1.00 97.94 270 LYS A CA 1
ATOM 2178 C C . LYS A 1 270 ? 9.418 0.695 4.284 1.00 97.94 270 LYS A C 1
ATOM 2180 O O . LYS A 1 270 ? 9.622 0.811 3.077 1.00 97.94 270 LYS A O 1
ATOM 2185 N N . GLY A 1 271 ? 9.209 1.748 5.071 1.00 97.44 271 GLY A N 1
ATOM 2186 C CA . GLY A 1 271 ? 9.176 3.133 4.598 1.00 97.44 271 GLY A CA 1
ATOM 2187 C C . GLY A 1 271 ? 10.437 3.532 3.828 1.00 97.44 271 GLY A C 1
ATOM 2188 O O . GLY A 1 271 ? 10.333 4.146 2.770 1.00 97.44 271 GLY A O 1
ATOM 2189 N N . ILE A 1 272 ? 11.622 3.109 4.287 1.00 97.50 272 ILE A N 1
ATOM 2190 C CA . ILE A 1 272 ? 12.891 3.385 3.587 1.00 97.50 272 ILE A CA 1
ATOM 2191 C C . ILE A 1 272 ? 12.924 2.817 2.161 1.00 97.50 272 ILE A C 1
ATOM 2193 O O . ILE A 1 272 ? 13.450 3.446 1.250 1.00 97.50 272 ILE A O 1
ATOM 2197 N N . VAL A 1 273 ? 12.293 1.663 1.949 1.00 97.31 273 VAL A N 1
ATOM 2198 C CA . VAL A 1 273 ? 12.231 1.005 0.643 1.00 97.31 273 VAL A CA 1
ATOM 2199 C C . VAL A 1 273 ? 11.286 1.761 -0.304 1.00 97.31 273 VAL A C 1
ATOM 2201 O O . VAL A 1 273 ? 11.570 1.905 -1.493 1.00 97.31 273 VAL A O 1
ATOM 2204 N N . LEU A 1 274 ? 10.184 2.316 0.218 1.00 96.88 274 LEU A N 1
ATOM 2205 C CA . LEU A 1 274 ? 9.327 3.232 -0.546 1.00 96.88 274 LEU A CA 1
ATOM 2206 C C . LEU A 1 274 ? 10.032 4.547 -0.887 1.00 96.88 274 LEU A C 1
ATOM 2208 O O . LEU A 1 274 ? 9.811 5.108 -1.960 1.00 96.88 274 LEU A O 1
ATOM 2212 N N . GLU A 1 275 ? 10.887 5.043 0.002 1.00 96.75 275 GLU A N 1
ATOM 2213 C CA . GLU A 1 275 ? 11.707 6.221 -0.270 1.00 96.75 275 GLU A CA 1
ATOM 2214 C C . GLU A 1 275 ? 12.660 5.964 -1.448 1.00 96.75 275 GLU A C 1
ATOM 2216 O O . GLU A 1 275 ? 12.782 6.796 -2.347 1.00 96.75 275 GLU A O 1
ATOM 2221 N N . ASP A 1 276 ? 13.281 4.785 -1.515 1.00 96.00 276 ASP A N 1
ATOM 2222 C CA . ASP A 1 276 ? 14.149 4.420 -2.640 1.00 96.00 276 ASP A CA 1
ATOM 2223 C C . ASP A 1 276 ? 13.398 4.412 -3.974 1.00 96.00 276 ASP A C 1
ATOM 2225 O O . ASP A 1 276 ? 13.925 4.812 -5.019 1.00 96.00 276 ASP A O 1
ATOM 2229 N N . LEU A 1 277 ? 12.122 4.052 -3.932 1.00 96.19 277 LEU A N 1
ATOM 2230 C CA . LEU A 1 277 ? 11.241 4.101 -5.078 1.00 96.19 277 LEU A CA 1
ATOM 2231 C C . LEU A 1 277 ? 10.911 5.543 -5.497 1.00 96.19 277 LEU A C 1
ATOM 2233 O O . LEU A 1 277 ? 10.976 5.843 -6.684 1.00 96.19 277 LEU A O 1
ATOM 2237 N N . MET A 1 278 ? 10.639 6.453 -4.559 1.00 97.38 278 MET A N 1
ATOM 2238 C CA . MET A 1 278 ? 10.276 7.841 -4.877 1.00 97.38 278 MET A CA 1
ATOM 2239 C C . MET A 1 278 ? 11.466 8.740 -5.244 1.00 97.38 278 MET A C 1
ATOM 2241 O O . MET A 1 278 ? 11.273 9.740 -5.925 1.00 97.38 278 MET A O 1
ATOM 2245 N N . PHE A 1 279 ? 12.695 8.421 -4.839 1.00 96.75 279 PHE A N 1
ATOM 2246 C CA . PHE A 1 279 ? 13.853 9.319 -4.998 1.00 96.75 279 PHE A CA 1
ATOM 2247 C C . PHE A 1 279 ? 14.919 8.800 -5.975 1.00 96.75 279 PHE A C 1
ATOM 2249 O O . PHE A 1 279 ? 16.108 8.984 -5.728 1.00 96.75 279 PHE A O 1
ATOM 2256 N N . ASN A 1 280 ? 14.506 8.156 -7.074 1.00 95.06 280 ASN A N 1
ATOM 2257 C CA . ASN A 1 280 ? 15.396 7.696 -8.154 1.00 95.06 280 ASN A CA 1
ATOM 2258 C C . ASN A 1 280 ? 16.615 6.877 -7.678 1.00 95.06 280 ASN A C 1
ATOM 2260 O O . ASN A 1 280 ? 17.698 7.015 -8.227 1.00 95.06 280 ASN A O 1
ATOM 2264 N N . LYS A 1 281 ? 16.474 6.034 -6.648 1.00 96.38 281 LYS A N 1
ATOM 2265 C CA . LYS A 1 281 ? 17.560 5.146 -6.188 1.00 96.38 281 LYS A CA 1
ATOM 2266 C C . LYS A 1 281 ? 17.541 3.786 -6.898 1.00 96.38 281 LYS A C 1
ATOM 2268 O O . LYS A 1 281 ? 16.723 3.540 -7.773 1.00 96.38 281 LYS A O 1
ATOM 2273 N N . PHE A 1 282 ? 18.403 2.848 -6.534 1.00 96.44 282 PHE A N 1
ATOM 2274 C CA . PHE A 1 282 ? 18.219 1.464 -6.981 1.00 96.44 282 PHE A CA 1
ATOM 2275 C C . PHE A 1 282 ? 17.018 0.838 -6.262 1.00 96.44 282 PHE A C 1
ATOM 2277 O O . PHE A 1 282 ? 16.876 1.004 -5.053 1.00 96.44 282 PHE A O 1
ATOM 2284 N N . LEU A 1 283 ? 16.145 0.130 -6.988 1.00 95.50 283 LEU A N 1
ATOM 2285 C CA . LEU A 1 283 ? 15.064 -0.617 -6.336 1.00 95.50 283 LEU A CA 1
ATOM 2286 C C . LEU A 1 283 ? 15.658 -1.780 -5.545 1.00 95.50 283 LEU A C 1
ATOM 2288 O O . LEU A 1 283 ? 16.512 -2.521 -6.045 1.00 95.50 283 LEU A O 1
ATOM 2292 N N . SER A 1 284 ? 15.144 -1.958 -4.336 1.00 95.44 284 SER A N 1
ATOM 2293 C CA . SER A 1 284 ? 15.462 -3.104 -3.503 1.00 95.44 284 SER A CA 1
ATOM 2294 C C . SER A 1 284 ? 14.788 -4.380 -4.032 1.00 95.44 284 SER A C 1
ATOM 2296 O O . SER A 1 284 ? 13.863 -4.329 -4.853 1.00 95.44 284 SER A O 1
ATOM 2298 N N . ASN A 1 285 ? 15.251 -5.542 -3.567 1.00 94.56 285 ASN A N 1
ATOM 2299 C CA . ASN A 1 285 ? 14.680 -6.828 -3.974 1.00 94.56 285 ASN A CA 1
ATOM 2300 C C . ASN A 1 285 ? 13.226 -6.974 -3.505 1.00 94.56 285 ASN A C 1
ATOM 2302 O O . ASN A 1 285 ? 12.407 -7.489 -4.252 1.00 94.56 285 ASN A O 1
ATOM 2306 N N . GLU A 1 286 ? 12.876 -6.418 -2.345 1.00 95.25 286 GLU A N 1
ATOM 2307 C CA . GLU A 1 286 ? 11.530 -6.456 -1.769 1.00 95.25 286 GLU A CA 1
ATOM 2308 C C . GLU A 1 286 ? 10.483 -5.819 -2.693 1.00 95.25 286 GLU A C 1
ATOM 2310 O O . GLU A 1 286 ? 9.369 -6.323 -2.811 1.00 95.25 286 GLU A O 1
ATOM 2315 N N . ILE A 1 287 ? 10.833 -4.736 -3.400 1.00 95.75 287 ILE A N 1
ATOM 2316 C CA . ILE A 1 287 ? 9.936 -4.128 -4.396 1.00 95.75 287 ILE A CA 1
ATOM 2317 C C . ILE A 1 287 ? 9.757 -5.039 -5.609 1.00 95.75 287 ILE A C 1
ATOM 2319 O O . ILE A 1 287 ? 8.655 -5.139 -6.150 1.00 95.75 287 ILE A O 1
ATOM 2323 N N . ILE A 1 288 ? 10.836 -5.677 -6.067 1.00 94.88 288 ILE A N 1
ATOM 2324 C CA . ILE A 1 288 ? 10.789 -6.587 -7.215 1.00 94.88 288 ILE A CA 1
ATOM 2325 C C . ILE A 1 288 ? 9.931 -7.804 -6.856 1.00 94.88 288 ILE A C 1
ATOM 2327 O O . ILE A 1 288 ? 9.063 -8.188 -7.638 1.00 94.88 288 ILE A O 1
ATOM 2331 N N . ASP A 1 289 ? 10.124 -8.364 -5.666 1.00 93.88 289 ASP A N 1
ATOM 2332 C CA . ASP A 1 289 ? 9.388 -9.518 -5.151 1.00 93.88 289 ASP A CA 1
ATOM 2333 C C . ASP A 1 289 ? 7.905 -9.195 -4.996 1.00 93.88 289 ASP A C 1
ATOM 2335 O O . ASP A 1 289 ? 7.058 -9.920 -5.524 1.00 93.88 289 ASP A O 1
ATOM 2339 N N . TRP A 1 290 ? 7.592 -8.042 -4.398 1.00 95.44 290 TRP A N 1
ATOM 2340 C CA . TRP A 1 290 ? 6.239 -7.491 -4.369 1.00 95.44 290 TRP A CA 1
ATOM 2341 C C . TRP A 1 290 ? 5.631 -7.380 -5.749 1.00 95.44 290 TRP A C 1
ATOM 2343 O O . TRP A 1 290 ? 4.511 -7.832 -5.966 1.00 95.44 290 TRP A O 1
ATOM 2353 N N . PHE A 1 291 ? 6.368 -6.824 -6.703 1.00 95.25 291 PHE A N 1
ATOM 2354 C CA . PHE A 1 291 ? 5.853 -6.640 -8.043 1.00 95.25 291 PHE A CA 1
ATOM 2355 C C . PHE A 1 291 ? 5.577 -7.977 -8.747 1.00 95.25 291 PHE A C 1
ATOM 2357 O O . PHE A 1 291 ? 4.572 -8.112 -9.447 1.00 95.25 291 PHE A O 1
ATOM 2364 N N . MET A 1 292 ? 6.425 -8.987 -8.548 1.00 92.56 292 MET A N 1
ATOM 2365 C CA . MET A 1 292 ? 6.194 -10.327 -9.092 1.00 92.56 292 MET A CA 1
ATOM 2366 C C . MET A 1 292 ? 4.983 -11.005 -8.444 1.00 92.56 292 MET A C 1
ATOM 2368 O O . MET A 1 292 ? 4.186 -11.617 -9.157 1.00 92.56 292 MET A O 1
ATOM 2372 N N . SER A 1 293 ? 4.808 -10.872 -7.127 1.00 91.94 293 SER A N 1
ATOM 2373 C CA . SER A 1 293 ? 3.613 -11.352 -6.419 1.00 91.94 293 SER A CA 1
ATOM 2374 C C . SER A 1 293 ? 2.356 -10.628 -6.897 1.00 91.94 293 SER A C 1
ATOM 2376 O O . SER A 1 293 ? 1.374 -11.273 -7.254 1.00 91.94 293 SER A O 1
ATOM 2378 N N . TYR A 1 294 ? 2.426 -9.307 -7.058 1.00 93.19 294 TYR A N 1
ATOM 2379 C CA . TYR A 1 294 ? 1.358 -8.490 -7.625 1.00 93.19 294 TYR A CA 1
ATOM 2380 C C . TYR A 1 294 ? 0.971 -8.960 -9.035 1.00 93.19 294 TYR A C 1
ATOM 2382 O O . TYR A 1 294 ? -0.212 -9.105 -9.346 1.00 93.19 294 TYR A O 1
ATOM 2390 N N . LEU A 1 295 ? 1.945 -9.234 -9.910 1.00 91.75 295 LEU A N 1
ATOM 2391 C CA . LEU A 1 295 ? 1.657 -9.793 -11.233 1.00 91.75 295 LEU A CA 1
ATOM 2392 C C . LEU A 1 295 ? 1.029 -11.184 -11.146 1.00 91.75 295 LEU A C 1
ATOM 2394 O O . LEU A 1 295 ? 0.169 -11.494 -11.961 1.00 91.75 295 LEU A O 1
ATOM 2398 N N . ARG A 1 296 ? 1.434 -12.019 -10.189 1.00 89.56 296 ARG A N 1
ATOM 2399 C CA . ARG A 1 296 ? 0.845 -13.347 -9.994 1.00 89.56 296 ARG A CA 1
ATOM 2400 C C . ARG A 1 296 ? -0.623 -13.251 -9.590 1.00 89.56 296 ARG A C 1
ATOM 2402 O O . ARG A 1 296 ? -1.452 -13.900 -10.214 1.00 89.56 296 ARG A O 1
ATOM 2409 N N . GLU A 1 297 ? -0.935 -12.433 -8.589 1.00 90.00 297 GLU A N 1
ATOM 2410 C CA . GLU A 1 297 ? -2.293 -12.246 -8.063 1.00 90.00 297 GLU A CA 1
ATOM 2411 C C . GLU A 1 297 ? -3.242 -11.678 -9.128 1.00 90.00 297 GLU A C 1
ATOM 2413 O O . GLU A 1 297 ? -4.324 -12.215 -9.349 1.00 90.00 297 GLU A O 1
ATOM 2418 N N . ASN A 1 298 ? -2.817 -10.652 -9.873 1.00 88.62 298 ASN A N 1
ATOM 2419 C CA . ASN A 1 298 ? -3.682 -10.004 -10.871 1.00 88.62 298 ASN A CA 1
ATOM 2420 C C . ASN A 1 298 ? -3.928 -10.828 -12.135 1.00 88.62 298 ASN A C 1
ATOM 2422 O O . ASN A 1 298 ? -4.741 -10.437 -12.972 1.00 88.62 298 ASN A O 1
ATOM 2426 N N . ASN A 1 299 ? -3.212 -11.932 -12.309 1.00 83.62 299 ASN A N 1
ATOM 2427 C CA . ASN A 1 299 ? -3.288 -12.730 -13.517 1.00 83.62 299 ASN A CA 1
ATOM 2428 C C . ASN A 1 299 ? -3.754 -14.172 -13.292 1.00 83.62 299 ASN A C 1
ATOM 2430 O O . ASN A 1 299 ? -3.731 -14.972 -14.223 1.00 83.62 299 ASN A O 1
ATOM 2434 N N . GLN A 1 300 ? -4.247 -14.514 -12.101 1.00 67.00 300 GLN A N 1
ATOM 2435 C CA . GLN A 1 300 ? -4.798 -15.850 -11.836 1.00 67.00 300 GLN A CA 1
ATOM 2436 C C . GLN A 1 300 ? -5.940 -16.247 -12.798 1.00 67.00 300 GLN A C 1
ATOM 2438 O O . GLN A 1 300 ? -6.237 -17.428 -12.947 1.00 67.00 300 GLN A O 1
ATOM 2443 N N . ASN A 1 301 ? -6.516 -15.286 -13.527 1.00 61.72 301 ASN A N 1
ATOM 2444 C CA . ASN A 1 301 ? -7.540 -15.523 -14.544 1.00 61.72 301 ASN A CA 1
ATOM 2445 C C . ASN A 1 301 ? -7.000 -16.015 -15.902 1.00 61.72 301 ASN A C 1
ATOM 2447 O O . ASN A 1 301 ? -7.795 -16.419 -16.749 1.00 61.72 301 ASN A O 1
ATOM 2451 N N . THR A 1 302 ? -5.684 -16.006 -16.149 1.00 62.97 302 THR A N 1
ATOM 2452 C CA . THR A 1 302 ? -5.102 -16.579 -17.372 1.00 62.97 302 THR A CA 1
ATOM 2453 C C . THR A 1 302 ? -4.396 -17.893 -17.036 1.00 62.97 302 THR A C 1
ATOM 2455 O O . THR A 1 302 ? -3.310 -17.931 -16.466 1.00 62.97 302 THR A O 1
ATOM 2458 N N . ALA A 1 303 ? -5.024 -19.013 -17.400 1.00 53.19 303 ALA A N 1
ATOM 2459 C CA . ALA A 1 303 ? -4.668 -20.386 -17.012 1.00 53.19 303 ALA A CA 1
ATOM 2460 C C . ALA A 1 303 ? -3.260 -20.900 -17.428 1.00 53.19 303 ALA A C 1
ATOM 2462 O O . ALA A 1 303 ? -3.018 -22.104 -17.400 1.00 53.19 303 ALA A O 1
ATOM 2463 N N . LYS A 1 304 ? -2.320 -20.042 -17.853 1.00 57.16 304 LYS A N 1
ATOM 2464 C CA . LYS A 1 304 ? -1.088 -20.454 -18.553 1.00 57.16 304 LYS A CA 1
ATOM 2465 C C . LYS A 1 304 ? 0.245 -20.044 -17.920 1.00 57.16 304 LYS A C 1
ATOM 2467 O O . LYS A 1 304 ? 1.275 -20.505 -18.405 1.00 57.16 304 LYS A O 1
ATOM 2472 N N . SER A 1 305 ? 0.299 -19.256 -16.843 1.00 55.50 305 SER A N 1
ATOM 2473 C CA . SER A 1 305 ? 1.604 -18.864 -16.275 1.00 55.50 305 SER A CA 1
ATOM 2474 C C . SER A 1 305 ? 2.001 -19.715 -15.058 1.00 55.50 305 SER A C 1
ATOM 2476 O O . SER A 1 305 ? 1.421 -19.574 -13.980 1.00 55.50 305 SER A O 1
ATOM 2478 N N . LYS A 1 306 ? 3.039 -20.551 -15.186 1.00 57.09 306 LYS A N 1
ATOM 2479 C CA . LYS A 1 306 ? 3.769 -21.102 -14.030 1.00 57.09 306 LYS A CA 1
ATOM 2480 C C . LYS A 1 306 ? 4.841 -20.097 -13.598 1.00 57.09 306 LYS A C 1
ATOM 2482 O O . LYS A 1 306 ? 5.735 -19.775 -14.379 1.00 57.09 306 LYS A O 1
ATOM 2487 N N . PHE A 1 307 ? 4.746 -19.592 -12.370 1.00 57.06 307 PHE A N 1
ATOM 2488 C CA . PHE A 1 307 ? 5.738 -18.675 -11.801 1.00 57.06 307 PHE A CA 1
ATOM 2489 C C . PHE A 1 307 ? 6.971 -19.420 -11.273 1.00 57.06 307 PHE A C 1
ATOM 2491 O O . PHE A 1 307 ? 6.878 -20.545 -10.791 1.00 57.06 307 PHE A O 1
ATOM 2498 N N . PHE A 1 308 ? 8.121 -18.745 -11.309 1.00 54.41 308 PHE A N 1
ATOM 2499 C CA . PHE A 1 308 ? 9.361 -19.164 -10.651 1.00 54.41 308 PHE A CA 1
ATOM 2500 C C . PHE A 1 308 ? 9.824 -18.039 -9.708 1.00 54.41 308 PHE A C 1
ATOM 2502 O O . PHE A 1 308 ? 9.617 -16.867 -10.017 1.00 54.41 308 PHE A O 1
ATOM 2509 N N . HIS A 1 309 ? 10.424 -18.390 -8.569 1.00 51.69 309 HIS A N 1
ATOM 2510 C CA . HIS A 1 309 ? 10.855 -17.461 -7.513 1.00 51.69 309 HIS A CA 1
ATOM 2511 C C . HIS A 1 309 ? 11.936 -16.460 -7.999 1.00 51.69 309 HIS A C 1
ATOM 2513 O O . HIS A 1 309 ? 12.754 -16.793 -8.862 1.00 51.69 309 HIS A O 1
ATOM 2519 N N . SER A 1 310 ? 11.924 -15.232 -7.469 1.00 51.44 310 SER A N 1
ATOM 2520 C CA . SER A 1 310 ? 12.615 -14.036 -7.998 1.00 51.44 310 SER A CA 1
ATOM 2521 C C . SER A 1 310 ? 14.148 -14.072 -7.910 1.00 51.44 310 SER A C 1
ATOM 2523 O O . SER A 1 310 ? 14.833 -13.709 -8.872 1.00 51.44 310 SER A O 1
ATOM 2525 N N . MET A 1 311 ? 14.699 -14.564 -6.796 1.00 47.16 311 MET A N 1
ATOM 2526 C CA . MET A 1 311 ? 16.145 -14.547 -6.533 1.00 47.16 311 MET A CA 1
ATOM 2527 C C . MET A 1 311 ? 16.944 -15.414 -7.512 1.00 47.16 311 MET A C 1
ATOM 2529 O O . MET A 1 311 ? 17.986 -14.993 -8.002 1.00 47.16 311 MET A O 1
ATOM 2533 N N . CYS A 1 312 ? 16.434 -16.584 -7.912 1.00 52.00 312 CYS A N 1
ATOM 2534 C CA . CYS A 1 312 ? 17.149 -17.455 -8.854 1.00 52.00 312 CYS A CA 1
ATOM 2535 C C . CYS A 1 312 ? 17.194 -16.925 -10.297 1.00 52.00 312 CYS A C 1
ATOM 2537 O O . CYS A 1 312 ? 17.847 -17.540 -11.149 1.00 52.00 312 CYS A O 1
ATOM 2539 N N . LYS A 1 313 ? 16.470 -15.842 -10.615 1.00 56.69 313 LYS A N 1
ATOM 2540 C CA . LYS A 1 313 ? 16.312 -15.387 -12.000 1.00 56.69 313 LYS A CA 1
ATOM 2541 C C . LYS A 1 313 ? 16.494 -13.895 -12.229 1.00 56.69 313 LYS A C 1
ATOM 2543 O O . LYS A 1 313 ? 16.612 -13.553 -13.396 1.00 56.69 313 LYS A O 1
ATOM 2548 N N . ARG A 1 314 ? 16.597 -13.017 -11.223 1.00 59.53 314 ARG A N 1
ATOM 2549 C CA . ARG A 1 314 ? 16.973 -11.610 -11.480 1.00 59.53 314 ARG A CA 1
ATOM 2550 C C . ARG A 1 314 ? 18.278 -11.544 -12.267 1.00 59.53 314 ARG A C 1
ATOM 2552 O O . ARG A 1 314 ? 18.310 -10.913 -13.321 1.00 59.53 314 ARG A O 1
ATOM 2559 N N . ASP A 1 315 ? 19.299 -12.264 -11.813 1.00 61.34 315 ASP A N 1
ATOM 2560 C CA . ASP A 1 315 ? 20.588 -12.300 -12.497 1.00 61.34 315 ASP A CA 1
ATOM 2561 C C . ASP A 1 315 ? 20.466 -12.977 -13.853 1.00 61.34 315 ASP A C 1
ATOM 2563 O O . ASP A 1 315 ? 20.929 -12.412 -14.826 1.00 61.34 315 ASP A O 1
ATOM 2567 N N . LYS A 1 316 ? 19.734 -14.092 -13.978 1.00 65.62 316 LYS A N 1
ATOM 2568 C CA . LYS A 1 316 ? 19.539 -14.764 -15.278 1.00 65.62 316 LYS A CA 1
ATOM 2569 C C . LYS A 1 316 ? 18.723 -13.945 -16.278 1.00 65.62 316 LYS A C 1
ATOM 2571 O O . LYS A 1 316 ? 18.984 -14.030 -17.467 1.00 65.62 316 LYS A O 1
ATOM 2576 N N . VAL A 1 317 ? 17.727 -13.180 -15.838 1.00 64.44 317 VAL A N 1
ATOM 2577 C CA . VAL A 1 317 ? 16.904 -12.306 -16.691 1.00 64.44 317 VAL A CA 1
ATOM 2578 C C . VAL A 1 317 ? 17.715 -11.086 -17.084 1.00 64.44 317 VAL A C 1
ATOM 2580 O O . VAL A 1 317 ? 17.764 -10.756 -18.260 1.00 64.44 317 VAL A O 1
ATOM 2583 N N . THR A 1 318 ? 18.414 -10.467 -16.134 1.00 66.19 318 THR A N 1
ATOM 2584 C CA . THR A 1 318 ? 19.331 -9.355 -16.405 1.00 66.19 318 THR A CA 1
ATOM 2585 C C . THR A 1 318 ? 20.444 -9.806 -17.344 1.00 66.19 318 THR A C 1
ATOM 2587 O O . THR A 1 318 ? 20.735 -9.134 -18.323 1.00 66.19 318 THR A O 1
ATOM 2590 N N . GLU A 1 319 ? 21.017 -10.982 -17.107 1.00 68.81 319 GLU A N 1
ATOM 2591 C CA . GLU A 1 319 ? 22.024 -11.627 -17.940 1.00 68.81 319 GLU A CA 1
ATOM 2592 C C . GLU A 1 319 ? 21.451 -12.020 -19.298 1.00 68.81 319 GLU A C 1
ATOM 2594 O O . GLU A 1 319 ? 22.136 -11.823 -20.282 1.00 68.81 319 GLU A O 1
ATOM 2599 N N . LEU A 1 320 ? 20.217 -12.517 -19.417 1.00 68.00 320 LEU A N 1
ATOM 2600 C CA . LEU A 1 320 ? 19.587 -12.806 -20.712 1.00 68.00 320 LEU A CA 1
ATOM 2601 C C . LEU A 1 320 ? 19.310 -11.528 -21.501 1.00 68.00 320 LEU A C 1
ATOM 2603 O O . LEU A 1 320 ? 19.603 -11.481 -22.692 1.00 68.00 320 LEU A O 1
ATOM 2607 N N . VAL A 1 321 ? 18.785 -10.491 -20.849 1.00 65.94 321 VAL A N 1
ATOM 2608 C CA . VAL A 1 321 ? 18.560 -9.168 -21.444 1.00 65.94 321 VAL A CA 1
ATOM 2609 C C . VAL A 1 321 ? 19.897 -8.569 -21.885 1.00 65.94 321 VAL A C 1
ATOM 2611 O O . VAL A 1 321 ? 20.031 -8.143 -23.029 1.00 65.94 321 VAL A O 1
ATOM 2614 N N . ASN A 1 322 ? 20.924 -8.625 -21.038 1.00 68.94 322 ASN A N 1
ATOM 2615 C CA . ASN A 1 322 ? 22.260 -8.110 -21.337 1.00 68.94 322 ASN A CA 1
ATOM 2616 C C . ASN A 1 322 ? 23.027 -8.975 -22.352 1.00 68.94 322 ASN A C 1
ATOM 2618 O O . ASN A 1 322 ? 23.717 -8.433 -23.207 1.00 68.94 322 ASN A O 1
ATOM 2622 N N . LYS A 1 323 ? 22.884 -10.305 -22.331 1.00 68.19 323 LYS A N 1
ATOM 2623 C CA . LYS A 1 323 ? 23.447 -11.226 -23.334 1.00 68.19 323 LYS A CA 1
ATOM 2624 C C . LYS A 1 323 ? 22.767 -11.043 -24.681 1.00 68.19 323 LYS A C 1
ATOM 2626 O O . LYS A 1 323 ? 23.459 -11.106 -25.689 1.00 68.19 323 LYS A O 1
ATOM 2631 N N . ARG A 1 324 ? 21.452 -10.800 -24.723 1.00 61.34 324 ARG A N 1
ATOM 2632 C CA . ARG A 1 324 ? 20.754 -10.413 -25.959 1.00 61.34 324 ARG A CA 1
ATOM 2633 C C . ARG A 1 324 ? 21.300 -9.085 -26.483 1.00 61.34 324 ARG A C 1
ATOM 2635 O O . ARG A 1 324 ? 21.721 -9.046 -27.631 1.00 61.34 324 ARG A O 1
ATOM 2642 N N . ARG A 1 325 ? 21.447 -8.069 -25.618 1.00 61.47 325 ARG A N 1
ATOM 2643 C CA . ARG A 1 325 ? 22.120 -6.796 -25.954 1.00 61.47 325 ARG A CA 1
ATOM 2644 C C . ARG A 1 325 ? 23.542 -7.008 -26.511 1.00 61.47 325 ARG A C 1
ATOM 2646 O O . ARG A 1 325 ? 23.913 -6.364 -27.484 1.00 61.47 325 ARG A O 1
ATOM 2653 N N . TYR A 1 326 ? 24.324 -7.926 -25.932 1.00 57.66 326 TYR A N 1
ATOM 2654 C CA . TYR A 1 326 ? 25.701 -8.228 -26.359 1.00 57.66 326 TYR A CA 1
ATOM 2655 C C . TYR A 1 326 ? 25.786 -9.052 -27.657 1.00 57.66 326 TYR A C 1
ATOM 2657 O O . TYR A 1 326 ? 26.701 -8.860 -28.451 1.00 57.66 326 TYR A O 1
ATOM 2665 N N . ARG A 1 327 ? 24.856 -9.986 -27.893 1.00 53.53 327 ARG A N 1
ATOM 2666 C CA . ARG A 1 327 ? 24.854 -10.829 -29.102 1.00 53.53 327 ARG A CA 1
ATOM 2667 C C . ARG A 1 327 ? 24.473 -10.061 -30.364 1.00 53.53 327 ARG A C 1
ATOM 2669 O O . ARG A 1 327 ? 24.918 -10.450 -31.430 1.00 53.53 327 ARG A O 1
ATOM 2676 N N . GLU A 1 328 ? 23.721 -8.969 -30.260 1.00 49.22 328 GLU A N 1
ATOM 2677 C CA . GLU A 1 328 ? 23.396 -8.151 -31.436 1.00 49.22 328 GLU A CA 1
ATOM 2678 C C . GLU A 1 328 ? 24.421 -7.068 -31.763 1.00 49.22 328 GLU A C 1
ATOM 2680 O O . GLU A 1 328 ? 24.531 -6.667 -32.920 1.00 49.22 328 GLU A O 1
ATOM 2685 N N . SER A 1 329 ? 25.244 -6.642 -30.798 1.00 47.78 329 SER A N 1
ATOM 2686 C CA . SER A 1 329 ? 26.377 -5.757 -31.103 1.00 47.78 329 SER A CA 1
ATOM 2687 C C . SER A 1 329 ? 27.494 -6.479 -31.871 1.00 47.78 329 SER A C 1
ATOM 2689 O O . SER A 1 329 ? 28.254 -5.846 -32.604 1.00 47.78 329 SER A O 1
ATOM 2691 N N . LYS A 1 330 ? 27.564 -7.815 -31.770 1.00 45.03 330 LYS A N 1
ATOM 2692 C CA . LYS A 1 330 ? 28.431 -8.686 -32.575 1.00 45.03 330 LYS A CA 1
ATOM 2693 C C . LYS A 1 330 ? 27.605 -9.427 -33.631 1.00 45.03 330 LYS A C 1
ATOM 2695 O O . LYS A 1 330 ? 27.141 -10.534 -33.391 1.00 45.03 330 LYS A O 1
ATOM 2700 N N . LYS A 1 331 ? 27.458 -8.840 -34.823 1.00 52.12 331 LYS A N 1
ATOM 2701 C CA . LYS A 1 331 ? 26.951 -9.535 -36.023 1.00 52.12 331 LYS A CA 1
ATOM 2702 C C . LYS A 1 331 ? 27.595 -10.923 -36.159 1.00 52.12 331 LYS A C 1
ATOM 2704 O O . LYS A 1 331 ? 28.799 -10.978 -36.387 1.00 52.12 331 LYS A O 1
ATOM 2709 N N . LEU A 1 332 ? 26.799 -11.990 -36.027 1.00 47.72 332 LEU A N 1
ATOM 2710 C CA . LEU A 1 332 ? 26.926 -13.322 -36.650 1.00 47.72 332 LEU A CA 1
ATOM 2711 C C . LEU A 1 332 ? 25.983 -14.290 -35.918 1.00 47.72 332 LEU A C 1
ATOM 2713 O O . LEU A 1 332 ? 26.363 -14.829 -34.888 1.00 47.72 332 LEU A O 1
ATOM 2717 N N . LEU A 1 333 ? 24.769 -14.499 -36.435 1.00 41.12 333 LEU A N 1
ATOM 2718 C CA . LEU A 1 333 ? 24.082 -15.801 -36.487 1.00 41.12 333 LEU A CA 1
ATOM 2719 C C . LEU A 1 333 ? 22.818 -15.677 -37.369 1.00 41.12 333 LEU A C 1
ATOM 2721 O O . LEU A 1 333 ? 22.226 -14.595 -37.414 1.00 41.12 333 LEU A O 1
ATOM 2725 N N . PRO A 1 334 ? 22.413 -16.749 -38.079 1.00 48.94 334 PRO A N 1
ATOM 2726 C CA . PRO A 1 334 ? 21.254 -16.740 -38.959 1.00 48.94 334 PRO A CA 1
ATOM 2727 C C . PRO A 1 334 ? 19.955 -16.597 -38.169 1.00 48.94 334 PRO A C 1
ATOM 2729 O O . PRO A 1 334 ? 19.759 -17.183 -37.105 1.00 48.94 334 PRO A O 1
ATOM 2732 N N . THR A 1 335 ? 19.094 -15.773 -38.737 1.00 51.81 335 THR A N 1
ATOM 2733 C CA . THR A 1 335 ? 17.738 -15.418 -38.340 1.00 51.81 335 THR A CA 1
ATOM 2734 C C . THR A 1 335 ? 16.805 -16.622 -38.301 1.00 51.81 335 THR A C 1
ATOM 2736 O O . THR A 1 335 ? 16.502 -17.135 -39.365 1.00 51.81 335 THR A O 1
ATOM 2739 N N . ASP A 1 336 ? 16.292 -16.986 -37.120 1.00 52.19 336 ASP A N 1
ATOM 2740 C CA . ASP A 1 336 ? 15.003 -17.699 -36.969 1.00 52.19 336 ASP A CA 1
ATOM 2741 C C . ASP A 1 336 ? 14.272 -17.358 -35.644 1.00 52.19 336 ASP A C 1
ATOM 2743 O O . ASP A 1 336 ? 13.379 -18.063 -35.178 1.00 52.19 336 ASP A O 1
ATOM 2747 N N . SER A 1 337 ? 14.611 -16.242 -34.986 1.00 53.56 337 SER A N 1
ATOM 2748 C CA . SER A 1 337 ? 13.828 -15.704 -33.855 1.00 53.56 337 SER A CA 1
ATOM 2749 C C . SER A 1 337 ? 13.957 -14.177 -33.798 1.00 53.56 337 SER A C 1
ATOM 2751 O O . SER A 1 337 ? 15.020 -13.688 -33.414 1.00 53.56 337 SER A O 1
ATOM 2753 N N . PRO A 1 338 ? 12.923 -13.404 -34.185 1.00 50.00 338 PRO A N 1
ATOM 2754 C CA . PRO A 1 338 ? 13.048 -11.970 -34.389 1.00 50.00 338 PRO A CA 1
ATOM 2755 C C . PRO A 1 338 ? 12.575 -11.218 -33.143 1.00 50.00 338 PRO A C 1
ATOM 2757 O O . PRO A 1 338 ? 11.400 -10.899 -32.997 1.00 50.00 338 PRO A O 1
ATOM 2760 N N . ILE A 1 339 ? 13.486 -10.928 -32.222 1.00 51.53 339 ILE A N 1
ATOM 2761 C CA . ILE A 1 339 ? 13.349 -9.721 -31.401 1.00 51.53 339 ILE A CA 1
ATOM 2762 C C . ILE A 1 339 ? 14.683 -9.017 -31.547 1.00 51.53 339 ILE A C 1
ATOM 2764 O O . ILE A 1 339 ? 15.635 -9.412 -30.876 1.00 51.53 339 ILE A O 1
ATOM 2768 N N . GLN A 1 340 ? 14.753 -8.047 -32.460 1.00 54.78 340 GLN A N 1
ATOM 2769 C CA . GLN A 1 340 ? 15.962 -7.255 -32.625 1.00 54.78 340 GLN A CA 1
ATOM 2770 C C . GLN A 1 340 ? 16.133 -6.390 -31.367 1.00 54.78 340 GLN A C 1
ATOM 2772 O O . GLN A 1 340 ? 15.173 -5.848 -30.824 1.00 54.78 340 GLN A O 1
ATOM 2777 N N . VAL A 1 341 ? 17.353 -6.243 -30.865 1.00 53.19 341 VAL A N 1
ATOM 2778 C CA . VAL A 1 341 ? 17.722 -5.364 -29.741 1.00 53.19 341 VAL A CA 1
ATOM 2779 C C . VAL A 1 341 ? 17.325 -3.914 -30.023 1.00 53.19 341 VAL A C 1
ATOM 2781 O O . VAL A 1 341 ? 17.066 -3.173 -29.078 1.00 53.19 341 VAL A O 1
ATOM 2784 N N . MET A 1 342 ? 17.189 -3.537 -31.299 1.00 55.25 342 MET A N 1
ATOM 2785 C CA . MET A 1 342 ? 16.619 -2.255 -31.734 1.00 55.25 342 MET A CA 1
ATOM 2786 C C . MET A 1 342 ? 15.167 -2.039 -31.263 1.00 55.25 342 MET A C 1
ATOM 2788 O O . MET A 1 342 ? 14.754 -0.893 -31.107 1.00 55.25 342 MET A O 1
ATOM 2792 N N . ASP A 1 343 ? 14.416 -3.103 -30.961 1.00 67.94 343 ASP A N 1
ATOM 2793 C CA . ASP A 1 343 ? 13.003 -3.027 -30.558 1.00 67.94 343 ASP A CA 1
ATOM 2794 C C . ASP A 1 343 ? 12.808 -2.898 -29.036 1.00 67.94 343 ASP A C 1
ATOM 2796 O O . ASP A 1 343 ? 11.689 -2.719 -28.548 1.00 67.94 343 ASP A O 1
ATOM 2800 N N . CYS A 1 344 ? 13.889 -3.007 -28.255 1.00 71.38 344 CYS A N 1
ATOM 2801 C CA . CYS A 1 344 ? 13.855 -2.949 -26.797 1.00 71.38 344 CYS A CA 1
ATOM 2802 C C . CYS A 1 344 ? 14.515 -1.638 -26.343 1.00 71.38 344 CYS A C 1
ATOM 2804 O O . CYS A 1 344 ? 15.736 -1.511 -26.467 1.00 71.38 344 CYS A O 1
ATOM 2806 N N . PRO A 1 345 ? 13.761 -0.648 -25.832 1.00 79.88 345 PRO A N 1
ATOM 2807 C CA . PRO A 1 345 ? 14.335 0.650 -25.513 1.00 79.88 345 PRO A CA 1
ATOM 2808 C C . PRO A 1 345 ? 15.471 0.523 -24.504 1.00 79.88 345 PRO A C 1
ATOM 2810 O O . PRO A 1 345 ? 15.424 -0.253 -23.545 1.00 79.88 345 PRO A O 1
ATOM 2813 N N . GLN A 1 346 ? 16.523 1.299 -24.735 1.00 81.19 346 GLN A N 1
ATOM 2814 C CA . GLN A 1 346 ? 17.649 1.329 -23.821 1.00 81.19 346 GLN A CA 1
ATOM 2815 C C . GLN A 1 346 ? 17.241 2.016 -22.517 1.00 81.19 346 GLN A C 1
ATOM 2817 O O . GLN A 1 346 ? 16.455 2.962 -22.500 1.00 81.19 346 GLN A O 1
ATOM 2822 N N . GLN A 1 347 ? 17.769 1.503 -21.408 1.00 84.56 347 GLN A N 1
ATOM 2823 C CA . GLN A 1 347 ? 17.633 2.165 -20.117 1.00 84.56 347 GLN A CA 1
ATOM 2824 C C . GLN A 1 347 ? 18.367 3.512 -20.174 1.00 84.56 347 GLN A C 1
ATOM 2826 O O . GLN A 1 347 ? 19.515 3.564 -20.615 1.00 84.56 347 GLN A O 1
ATOM 2831 N N . CYS A 1 348 ? 17.714 4.583 -19.733 1.00 81.19 348 CYS A N 1
ATOM 2832 C CA . CYS A 1 348 ? 18.314 5.919 -19.701 1.00 81.19 348 CYS A CA 1
ATOM 2833 C C . CYS A 1 348 ? 19.190 6.117 -18.454 1.00 81.19 348 CYS A C 1
ATOM 2835 O O . CYS A 1 348 ? 20.201 6.808 -18.519 1.00 81.19 348 CYS A O 1
ATOM 2837 N N . SER A 1 349 ? 18.839 5.459 -17.343 1.00 91.69 349 SER A N 1
ATOM 2838 C CA . SER A 1 349 ? 19.569 5.504 -16.075 1.00 91.69 349 SER A CA 1
ATOM 2839 C C . SER A 1 349 ? 19.829 4.084 -15.537 1.00 91.69 349 SER A C 1
ATOM 2841 O O . SER A 1 349 ? 19.019 3.172 -15.763 1.00 91.69 349 SER A O 1
ATOM 2843 N N . PRO A 1 350 ? 20.956 3.841 -14.843 1.00 93.19 350 PRO A N 1
ATOM 2844 C CA . PRO A 1 350 ? 21.200 2.566 -14.172 1.00 93.19 350 PRO A CA 1
ATOM 2845 C C . PRO A 1 350 ? 20.232 2.317 -13.002 1.00 93.19 350 PRO A C 1
ATOM 2847 O O . PRO A 1 350 ? 19.896 1.161 -12.728 1.00 93.19 350 PRO A O 1
ATOM 2850 N N . GLU A 1 351 ? 19.741 3.368 -12.344 1.00 94.69 351 GLU A N 1
ATOM 2851 C CA . GLU A 1 351 ? 18.815 3.299 -11.207 1.00 94.69 351 GLU A CA 1
ATOM 2852 C C . GLU A 1 351 ? 17.445 2.728 -11.598 1.00 94.69 351 GLU A C 1
ATOM 2854 O O . GLU A 1 351 ? 16.754 2.116 -10.778 1.00 94.69 351 GLU A O 1
ATOM 2859 N N . ASP A 1 352 ? 17.067 2.871 -12.868 1.00 93.62 352 ASP A N 1
ATOM 2860 C CA . ASP A 1 352 ? 15.795 2.398 -13.404 1.00 93.62 352 ASP A CA 1
ATOM 2861 C C . ASP A 1 352 ? 15.841 0.972 -13.972 1.00 93.62 352 ASP A C 1
ATOM 2863 O O . ASP A 1 352 ? 14.806 0.436 -14.380 1.00 93.62 352 ASP A O 1
ATOM 2867 N N . ASN A 1 353 ? 16.999 0.305 -13.951 1.00 92.69 353 ASN A N 1
ATOM 2868 C CA . ASN A 1 353 ? 17.158 -1.048 -14.498 1.00 92.69 353 ASN A CA 1
ATOM 2869 C C . ASN A 1 353 ? 16.153 -2.048 -13.886 1.00 92.69 353 ASN A C 1
ATOM 2871 O O . ASN A 1 353 ? 15.532 -2.854 -14.577 1.00 92.69 353 ASN A O 1
ATOM 2875 N N . ALA A 1 354 ? 15.898 -1.959 -12.582 1.00 93.62 354 ALA A N 1
ATOM 2876 C CA . ALA A 1 354 ? 14.918 -2.823 -11.927 1.00 93.62 354 ALA A CA 1
ATOM 2877 C C . ALA A 1 354 ? 13.463 -2.501 -12.322 1.00 93.62 354 ALA A C 1
ATOM 2879 O O . ALA A 1 354 ? 12.659 -3.419 -12.507 1.00 93.62 354 ALA A O 1
ATOM 2880 N N . VAL A 1 355 ? 13.117 -1.220 -12.505 1.00 94.31 355 VAL A N 1
ATOM 2881 C CA . VAL A 1 355 ? 11.782 -0.812 -12.990 1.00 94.31 355 VAL A CA 1
ATOM 2882 C C . VAL A 1 355 ? 11.575 -1.306 -14.418 1.00 94.31 355 VAL A C 1
ATOM 2884 O O . VAL A 1 355 ? 10.496 -1.796 -14.756 1.00 94.31 355 VAL A O 1
ATOM 2887 N N . TYR A 1 356 ? 12.628 -1.235 -15.233 1.00 92.31 356 TYR A N 1
ATOM 2888 C CA . TYR A 1 356 ? 12.657 -1.773 -16.584 1.00 92.31 356 TYR A CA 1
ATOM 2889 C C . TYR A 1 356 ? 12.344 -3.270 -16.596 1.00 92.31 356 TYR A C 1
ATOM 2891 O O . TYR A 1 356 ? 11.433 -3.701 -17.302 1.00 92.31 356 TYR A O 1
ATOM 2899 N N . VAL A 1 357 ? 13.035 -4.058 -15.764 1.00 91.19 357 VAL A N 1
ATOM 2900 C CA . VAL A 1 357 ? 12.784 -5.502 -15.625 1.00 91.19 357 VAL A CA 1
ATOM 2901 C C . VAL A 1 357 ? 11.343 -5.768 -15.190 1.00 91.19 357 VAL A C 1
ATOM 2903 O O . VAL A 1 357 ? 10.667 -6.596 -15.799 1.00 91.19 357 VAL A O 1
ATOM 2906 N N . CYS A 1 358 ? 10.828 -5.034 -14.201 1.00 93.56 358 CYS A N 1
ATOM 2907 C CA . CYS A 1 358 ? 9.431 -5.150 -13.777 1.00 93.56 358 CYS A CA 1
ATOM 2908 C C . CYS A 1 358 ? 8.471 -4.883 -14.950 1.00 93.56 358 CYS A C 1
ATOM 2910 O O . CYS A 1 358 ? 7.557 -5.665 -15.220 1.00 93.56 358 CYS A O 1
ATOM 2912 N N . LYS A 1 359 ? 8.697 -3.821 -15.726 1.00 91.38 359 LYS A N 1
ATOM 2913 C CA . LYS A 1 359 ? 7.846 -3.505 -16.880 1.00 91.38 359 LYS A CA 1
ATOM 2914 C C . LYS A 1 359 ? 7.929 -4.523 -17.997 1.00 91.38 359 LYS A C 1
ATOM 2916 O O . LYS A 1 359 ? 6.892 -4.894 -18.546 1.00 91.38 359 LYS A O 1
ATOM 2921 N N . PHE A 1 360 ? 9.128 -5.005 -18.289 1.00 88.25 360 PHE A N 1
ATOM 2922 C CA . PHE A 1 360 ? 9.348 -6.068 -19.255 1.00 88.25 360 PHE A CA 1
ATOM 2923 C C . PHE A 1 360 ? 8.596 -7.346 -18.859 1.00 88.25 360 PHE A C 1
ATOM 2925 O O . PHE A 1 360 ? 7.932 -7.962 -19.693 1.00 88.25 360 PHE A O 1
ATOM 2932 N N . MET A 1 361 ? 8.627 -7.709 -17.575 1.00 89.56 361 MET A N 1
ATOM 2933 C CA . MET A 1 361 ? 7.909 -8.875 -17.054 1.00 89.56 361 MET A CA 1
ATOM 2934 C C . MET A 1 361 ? 6.393 -8.687 -17.118 1.00 89.56 361 MET A C 1
ATOM 2936 O O . MET A 1 361 ? 5.684 -9.581 -17.573 1.00 89.56 361 MET A O 1
ATOM 2940 N N . GLN A 1 362 ? 5.884 -7.508 -16.755 1.00 89.75 362 GLN A N 1
ATOM 2941 C CA . GLN A 1 362 ? 4.462 -7.187 -16.908 1.00 89.75 362 GLN A CA 1
ATOM 2942 C C . GLN A 1 362 ? 3.999 -7.271 -18.362 1.00 89.75 362 GLN A C 1
ATOM 2944 O O . GLN A 1 362 ? 2.879 -7.707 -18.629 1.00 89.75 362 GLN A O 1
ATOM 2949 N N . TRP A 1 363 ? 4.834 -6.814 -19.291 1.00 85.06 363 TRP A N 1
ATOM 2950 C CA . TRP A 1 363 ? 4.541 -6.865 -20.714 1.00 85.06 363 TRP A CA 1
ATOM 2951 C C . TRP A 1 363 ? 4.516 -8.300 -21.232 1.00 85.06 363 TRP A C 1
ATOM 2953 O O . TRP A 1 363 ? 3.511 -8.708 -21.809 1.00 85.06 363 TRP A O 1
ATOM 2963 N N . SER A 1 364 ? 5.567 -9.066 -20.926 1.00 82.88 364 SER A N 1
ATOM 2964 C CA . SER A 1 364 ? 5.668 -10.491 -21.259 1.00 82.88 364 SER A CA 1
ATOM 2965 C C . SER A 1 364 ? 4.449 -11.267 -20.761 1.00 82.88 364 SER A C 1
ATOM 2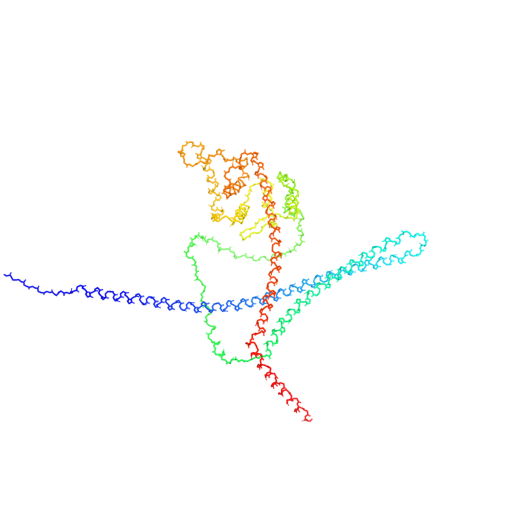967 O O . SER A 1 364 ? 4.003 -12.208 -21.405 1.00 82.88 364 SER A O 1
ATOM 2969 N N . TYR A 1 365 ? 3.878 -10.839 -19.633 1.00 81.56 365 TYR A N 1
ATOM 2970 C CA . TYR A 1 365 ? 2.696 -11.457 -19.061 1.00 81.56 365 TYR A CA 1
ATOM 2971 C C . TYR A 1 365 ? 1.406 -11.171 -19.847 1.00 81.56 365 TYR A C 1
ATOM 2973 O O . TYR A 1 365 ? 0.550 -12.036 -19.990 1.00 81.56 365 TYR A O 1
ATOM 2981 N N . LYS A 1 366 ? 1.224 -9.947 -20.349 1.00 82.25 366 LYS A N 1
ATOM 2982 C CA . LYS A 1 366 ? -0.064 -9.522 -20.921 1.00 82.25 366 LYS A CA 1
ATOM 2983 C C . LYS A 1 366 ? -0.337 -10.052 -22.335 1.00 82.25 366 LYS A C 1
ATOM 2985 O O . LYS A 1 366 ? -1.390 -9.713 -22.862 1.00 82.25 366 LYS A O 1
ATOM 2990 N N . GLU A 1 367 ? 0.589 -10.783 -22.964 1.00 68.88 367 GLU A N 1
ATOM 2991 C CA . GLU A 1 367 ? 0.533 -11.214 -24.383 1.00 68.88 367 GLU A CA 1
ATOM 2992 C C . GLU A 1 367 ? 0.185 -10.073 -25.374 1.00 68.88 367 GLU A C 1
ATOM 2994 O O . GLU A 1 367 ? -0.178 -10.297 -26.527 1.00 68.88 367 GLU A O 1
ATOM 2999 N N . LYS A 1 368 ? 0.308 -8.805 -24.955 1.00 67.19 368 LYS A N 1
ATOM 3000 C CA . LYS A 1 368 ? -0.004 -7.636 -25.787 1.00 67.19 368 LYS A CA 1
ATOM 3001 C C . LYS A 1 368 ? 1.241 -7.239 -26.559 1.00 67.19 368 LYS A C 1
ATOM 3003 O O . LYS A 1 368 ? 1.998 -6.372 -26.131 1.00 67.19 368 LYS A O 1
ATOM 3008 N N . ASN A 1 369 ? 1.445 -7.894 -27.692 1.00 56.03 369 ASN A N 1
ATOM 3009 C CA . ASN A 1 369 ? 2.730 -7.924 -28.380 1.00 56.03 369 ASN A CA 1
ATOM 3010 C C . ASN A 1 369 ? 3.218 -6.633 -29.066 1.00 56.03 369 ASN A C 1
ATOM 3012 O O . ASN A 1 369 ? 4.318 -6.689 -29.593 1.00 56.03 369 ASN A O 1
ATOM 3016 N N . GLN A 1 370 ? 2.507 -5.493 -29.109 1.00 56.50 370 GLN A N 1
ATOM 3017 C CA . GLN A 1 370 ? 2.853 -4.517 -30.172 1.00 56.50 370 GLN A CA 1
ATOM 3018 C C . GLN A 1 370 ? 3.035 -3.022 -29.866 1.00 56.50 370 GLN A C 1
ATOM 3020 O O . GLN A 1 370 ? 3.587 -2.351 -30.726 1.00 56.50 370 GLN A O 1
ATOM 3025 N N . PHE A 1 371 ? 2.703 -2.456 -28.697 1.00 57.56 371 PHE A N 1
ATOM 3026 C CA . PHE A 1 371 ? 2.625 -0.973 -28.624 1.00 57.56 371 PHE A CA 1
ATOM 3027 C C . PHE A 1 371 ? 3.307 -0.274 -27.443 1.00 57.56 371 PHE A C 1
ATOM 3029 O O . PHE A 1 371 ? 3.150 0.932 -27.269 1.00 57.56 371 PHE A O 1
ATOM 3036 N N . LEU A 1 372 ? 4.092 -0.965 -26.614 1.00 58.69 372 LEU A N 1
ATOM 3037 C CA . LEU A 1 372 ? 4.644 -0.318 -25.411 1.00 58.69 372 LEU A CA 1
ATOM 3038 C C . LEU A 1 372 ? 5.756 0.703 -25.706 1.00 58.69 372 LEU A C 1
ATOM 3040 O O . LEU A 1 372 ? 5.955 1.636 -24.919 1.00 58.69 372 LEU A O 1
ATOM 3044 N N . PHE A 1 373 ? 6.418 0.567 -26.854 1.00 65.94 373 PHE A N 1
ATOM 3045 C CA . PHE A 1 373 ? 7.636 1.306 -27.181 1.00 65.94 373 PHE A CA 1
ATOM 3046 C C . PHE A 1 373 ? 7.501 2.274 -28.358 1.00 65.94 373 PHE A C 1
ATOM 3048 O O . PHE A 1 373 ? 8.434 3.027 -28.603 1.00 65.94 373 PHE A O 1
ATOM 3055 N N . GLN A 1 374 ? 6.362 2.295 -29.058 1.00 65.38 374 GLN A N 1
ATOM 3056 C CA . GLN A 1 374 ? 6.276 3.021 -30.329 1.00 65.38 374 GLN A CA 1
ATOM 3057 C C . GLN A 1 374 ? 5.994 4.524 -30.201 1.00 65.38 374 GLN A C 1
ATOM 3059 O O . GLN A 1 374 ? 6.301 5.253 -31.133 1.00 65.38 374 GLN A O 1
ATOM 3064 N N . GLU A 1 375 ? 5.503 5.033 -29.064 1.00 62.78 375 GLU A N 1
ATOM 3065 C CA . GLU A 1 375 ? 5.199 6.471 -28.947 1.00 62.78 375 GLU A CA 1
ATOM 3066 C C . GLU A 1 375 ? 5.521 7.044 -27.556 1.00 62.78 375 GLU A C 1
ATOM 3068 O O . GLU A 1 375 ? 5.008 6.568 -26.538 1.00 62.78 375 GLU A O 1
ATOM 3073 N N . GLY A 1 376 ? 6.372 8.076 -27.510 1.00 79.56 376 GLY A N 1
ATOM 3074 C CA . GLY A 1 376 ? 6.663 8.898 -26.326 1.00 79.56 376 GLY A CA 1
ATOM 3075 C C . GLY A 1 376 ? 8.003 8.626 -25.631 1.00 79.56 376 GLY A C 1
ATOM 3076 O O . GLY A 1 376 ? 8.657 7.610 -25.859 1.00 79.56 376 GLY A O 1
ATOM 3077 N N . ASN A 1 377 ? 8.400 9.547 -24.746 1.00 89.81 377 ASN A N 1
ATOM 3078 C CA . ASN A 1 377 ? 9.631 9.450 -23.965 1.00 89.81 377 ASN A CA 1
ATOM 3079 C C . ASN A 1 377 ? 9.574 8.226 -23.026 1.00 89.81 377 ASN A C 1
ATOM 3081 O O . ASN A 1 377 ? 8.813 8.189 -22.056 1.00 89.81 377 ASN A O 1
ATOM 3085 N N . PHE A 1 378 ? 10.360 7.194 -23.340 1.00 87.56 378 PHE A N 1
ATOM 3086 C CA . PHE A 1 378 ? 10.397 5.952 -22.571 1.00 87.56 378 PHE A CA 1
ATOM 3087 C C . PHE A 1 378 ? 10.848 6.175 -21.121 1.00 87.56 378 PHE A C 1
ATOM 3089 O O . PHE A 1 378 ? 10.286 5.571 -20.205 1.00 87.56 378 PHE A O 1
ATOM 3096 N N . GLU A 1 379 ? 11.798 7.085 -20.905 1.00 90.81 379 GLU A N 1
ATOM 3097 C CA . GLU A 1 379 ? 12.276 7.461 -19.574 1.00 90.81 379 GLU A CA 1
ATOM 3098 C C . GLU A 1 379 ? 11.134 8.005 -18.714 1.00 90.81 379 GLU A C 1
ATOM 3100 O O . GLU A 1 379 ? 10.918 7.561 -17.587 1.00 90.81 379 GLU A O 1
ATOM 3105 N N . GLU A 1 380 ? 10.318 8.890 -19.286 1.00 93.56 380 GLU A N 1
ATOM 3106 C CA . GLU A 1 380 ? 9.156 9.458 -18.608 1.00 93.56 380 GLU A CA 1
ATOM 3107 C C . GLU A 1 380 ? 8.145 8.370 -18.216 1.00 93.56 380 GLU A C 1
ATOM 3109 O O . GLU A 1 380 ? 7.604 8.373 -17.108 1.00 93.56 380 GLU A O 1
ATOM 3114 N N . LYS A 1 381 ? 7.918 7.374 -19.086 1.00 92.75 381 LYS A N 1
ATOM 3115 C CA . LYS A 1 381 ? 7.041 6.233 -18.770 1.00 92.75 381 LYS A CA 1
ATOM 3116 C C . LYS A 1 381 ? 7.579 5.401 -17.608 1.00 92.75 381 LYS A C 1
ATOM 3118 O O . LYS A 1 381 ? 6.785 4.906 -16.800 1.00 92.75 381 LYS A O 1
ATOM 3123 N N . ILE A 1 382 ? 8.895 5.227 -17.519 1.00 93.56 382 ILE A N 1
ATOM 3124 C CA . ILE A 1 382 ? 9.546 4.494 -16.432 1.00 93.56 382 ILE A CA 1
ATOM 3125 C C . ILE A 1 382 ? 9.461 5.278 -15.120 1.00 93.56 382 ILE A C 1
ATOM 3127 O O . ILE A 1 382 ? 8.996 4.729 -14.122 1.00 93.56 382 ILE A O 1
ATOM 3131 N N . GLN A 1 383 ? 9.758 6.575 -15.134 1.00 95.06 383 GLN A N 1
ATOM 3132 C CA . GLN A 1 383 ? 9.606 7.452 -13.971 1.00 95.06 383 GLN A CA 1
ATOM 3133 C C . GLN A 1 383 ? 8.148 7.514 -13.480 1.00 95.06 383 GLN A C 1
ATOM 3135 O O . GLN A 1 383 ? 7.865 7.367 -12.288 1.00 95.06 383 GLN A O 1
ATOM 3140 N N . LYS A 1 384 ? 7.185 7.611 -14.403 1.00 95.88 384 LYS A N 1
ATOM 3141 C CA . LYS A 1 384 ? 5.751 7.540 -14.090 1.00 95.88 384 LYS A CA 1
ATOM 3142 C C . LYS A 1 384 ? 5.353 6.197 -13.491 1.00 95.88 384 LYS A C 1
ATOM 3144 O O . LYS A 1 384 ? 4.554 6.130 -12.561 1.00 95.88 384 LYS A O 1
ATOM 3149 N N . THR A 1 385 ? 5.896 5.109 -14.027 1.00 95.31 385 THR A N 1
ATOM 3150 C CA . THR A 1 385 ? 5.672 3.761 -13.493 1.00 95.31 385 THR A CA 1
ATOM 3151 C C . THR A 1 385 ? 6.167 3.648 -12.067 1.00 95.31 385 THR A C 1
ATOM 3153 O O . THR A 1 385 ? 5.482 3.082 -11.218 1.00 95.31 385 THR A O 1
ATOM 3156 N N . ARG A 1 386 ? 7.350 4.195 -11.823 1.00 95.75 386 ARG A N 1
ATOM 3157 C CA . ARG A 1 386 ? 8.004 4.188 -10.534 1.00 95.75 386 ARG A CA 1
ATOM 3158 C C . ARG A 1 386 ? 7.155 4.907 -9.490 1.00 95.75 386 ARG A C 1
ATOM 3160 O O . ARG A 1 386 ? 6.795 4.284 -8.504 1.00 95.75 386 ARG A O 1
ATOM 3167 N N . ALA A 1 387 ? 6.683 6.123 -9.762 1.00 97.06 387 ALA A N 1
ATOM 3168 C CA . ALA A 1 387 ? 5.732 6.811 -8.879 1.00 97.06 387 ALA A CA 1
ATOM 3169 C C . ALA A 1 387 ? 4.471 5.963 -8.602 1.00 97.06 387 ALA A C 1
ATOM 3171 O O . ALA A 1 387 ? 4.043 5.790 -7.460 1.00 97.06 387 ALA A O 1
ATOM 3172 N N . LYS A 1 388 ? 3.909 5.346 -9.650 1.00 96.94 388 LYS A N 1
ATOM 3173 C CA . LYS A 1 388 ? 2.714 4.498 -9.534 1.00 96.94 388 LYS A CA 1
ATOM 3174 C C . LYS A 1 388 ? 2.926 3.236 -8.703 1.00 96.94 388 LYS A C 1
ATOM 3176 O O . LYS A 1 388 ? 1.961 2.756 -8.115 1.00 96.94 388 LYS A O 1
ATOM 3181 N N . PHE A 1 389 ? 4.140 2.690 -8.636 1.00 96.56 389 PHE A N 1
ATOM 3182 C CA . PHE A 1 389 ? 4.434 1.560 -7.753 1.00 96.56 389 PHE A CA 1
ATOM 3183 C C . PHE A 1 389 ? 4.294 1.960 -6.280 1.00 96.56 389 PHE A C 1
ATOM 3185 O O . PHE A 1 389 ? 3.660 1.215 -5.540 1.00 96.56 389 PHE A O 1
ATOM 3192 N N . ALA A 1 390 ? 4.760 3.148 -5.868 1.00 97.50 390 ALA A N 1
ATOM 3193 C CA . ALA A 1 390 ? 4.625 3.613 -4.481 1.00 97.50 390 ALA A CA 1
ATOM 3194 C C . ALA A 1 390 ? 3.154 3.691 -4.080 1.00 97.50 390 ALA A C 1
ATOM 3196 O O . ALA A 1 390 ? 2.734 3.107 -3.081 1.00 97.50 390 ALA A O 1
ATOM 3197 N N . TYR A 1 391 ? 2.357 4.361 -4.912 1.00 98.06 391 TYR A N 1
ATOM 3198 C CA . TYR A 1 391 ? 0.920 4.443 -4.701 1.00 98.06 391 TYR A CA 1
ATOM 3199 C C . TYR A 1 391 ? 0.264 3.058 -4.683 1.00 98.06 391 TYR A C 1
ATOM 3201 O O . TYR A 1 391 ? -0.595 2.788 -3.844 1.00 98.06 391 TYR A O 1
ATOM 3209 N N . LYS A 1 392 ? 0.650 2.158 -5.594 1.00 97.38 392 LYS A N 1
ATOM 3210 C CA . LYS A 1 392 ? 0.022 0.839 -5.681 1.00 97.38 392 LYS A CA 1
ATOM 3211 C C . LYS A 1 392 ? 0.309 -0.022 -4.448 1.00 97.38 392 LYS A C 1
ATOM 3213 O O . LYS A 1 392 ? -0.606 -0.674 -3.965 1.00 97.38 392 LYS A O 1
ATOM 3218 N N . ILE A 1 393 ? 1.525 0.038 -3.908 1.00 97.12 393 ILE A N 1
ATOM 3219 C CA . ILE A 1 393 ? 1.901 -0.626 -2.650 1.00 97.12 393 ILE A CA 1
ATOM 3220 C C . ILE A 1 393 ? 1.037 -0.108 -1.489 1.00 97.12 393 ILE A C 1
ATOM 3222 O O . ILE A 1 393 ? 0.467 -0.892 -0.732 1.00 97.12 393 ILE A O 1
ATOM 3226 N N . LEU A 1 394 ? 0.895 1.215 -1.368 1.00 97.56 394 LEU A N 1
ATOM 3227 C CA . LEU A 1 394 ? 0.133 1.837 -0.280 1.00 97.56 394 LEU A CA 1
ATOM 3228 C C . LEU A 1 394 ? -1.381 1.625 -0.409 1.00 97.56 394 LEU A C 1
ATOM 3230 O O . LEU A 1 394 ? -2.056 1.351 0.579 1.00 97.56 394 LEU A O 1
ATOM 3234 N N . SER A 1 395 ? -1.928 1.721 -1.619 1.00 96.31 395 SER A N 1
ATOM 3235 C CA . SER A 1 395 ? -3.351 1.450 -1.861 1.00 96.31 395 SER A CA 1
ATOM 3236 C C . SER A 1 395 ? -3.700 -0.016 -1.619 1.00 96.31 395 SER A C 1
ATOM 3238 O O . SER A 1 395 ? -4.765 -0.291 -1.071 1.00 96.31 395 SER A O 1
ATOM 3240 N N . ASP A 1 396 ? -2.795 -0.947 -1.938 1.00 94.44 396 ASP A N 1
ATOM 3241 C CA . ASP A 1 396 ? -2.967 -2.361 -1.603 1.00 94.44 396 ASP A CA 1
ATOM 3242 C C . ASP A 1 396 ? -2.969 -2.587 -0.084 1.00 94.44 396 ASP A C 1
ATOM 3244 O O . ASP A 1 396 ? -3.824 -3.306 0.427 1.00 94.44 396 ASP A O 1
ATOM 3248 N N . LYS A 1 397 ? -2.107 -1.884 0.669 1.00 92.62 397 LYS A N 1
ATOM 3249 C CA . LYS A 1 397 ? -2.147 -1.889 2.144 1.00 92.62 397 LYS A CA 1
ATOM 3250 C C . LYS A 1 397 ? -3.522 -1.466 2.672 1.00 92.62 397 LYS A C 1
ATOM 3252 O O . LYS A 1 397 ? -4.079 -2.131 3.542 1.00 92.62 397 LYS A O 1
ATOM 3257 N N . ILE A 1 398 ? -4.072 -0.371 2.145 1.00 93.00 398 ILE A N 1
ATOM 3258 C CA . ILE A 1 398 ? -5.390 0.143 2.549 1.00 93.00 398 ILE A CA 1
ATOM 3259 C C . ILE A 1 398 ? -6.496 -0.856 2.184 1.00 93.00 398 ILE A C 1
ATOM 3261 O O . ILE A 1 398 ? -7.397 -1.090 2.986 1.00 93.00 398 ILE A O 1
ATOM 3265 N N . ALA A 1 399 ? -6.430 -1.464 0.998 1.00 92.81 399 ALA A N 1
ATOM 3266 C CA . ALA A 1 399 ? -7.398 -2.466 0.563 1.00 92.81 399 ALA A CA 1
ATOM 3267 C C . ALA A 1 399 ? -7.364 -3.720 1.451 1.00 92.81 399 ALA A C 1
ATOM 3269 O O . ALA A 1 399 ? -8.416 -4.168 1.905 1.00 92.81 399 ALA A O 1
ATOM 3270 N N . ARG A 1 400 ? -6.170 -4.239 1.768 1.00 90.06 400 ARG A N 1
ATOM 3271 C CA . ARG A 1 400 ? -5.989 -5.390 2.668 1.00 90.06 400 ARG A CA 1
ATOM 3272 C C . ARG A 1 400 ? -6.450 -5.087 4.093 1.00 90.06 400 ARG A C 1
ATOM 3274 O O . ARG A 1 400 ? -7.093 -5.932 4.700 1.00 90.06 400 ARG A O 1
ATOM 3281 N N . ALA A 1 401 ? -6.192 -3.884 4.610 1.00 90.06 401 ALA A N 1
ATOM 3282 C CA . ALA A 1 401 ? -6.690 -3.473 5.924 1.00 90.06 401 ALA A CA 1
ATOM 3283 C C . ALA A 1 401 ? -8.228 -3.474 5.977 1.00 90.06 401 ALA A C 1
ATOM 3285 O O . ALA A 1 401 ? -8.810 -4.033 6.902 1.00 90.06 401 ALA A O 1
ATOM 3286 N N . LYS A 1 402 ? -8.887 -2.937 4.940 1.00 91.62 402 LYS A N 1
ATOM 3287 C CA . LYS A 1 402 ? -10.355 -2.968 4.819 1.00 91.62 402 LYS A CA 1
ATOM 3288 C C . LYS A 1 402 ? -10.904 -4.391 4.683 1.00 91.62 402 LYS A C 1
ATOM 3290 O O . LYS A 1 402 ? -11.932 -4.700 5.276 1.00 91.62 402 LYS A O 1
ATOM 3295 N N . ALA A 1 403 ? -10.232 -5.250 3.916 1.00 88.56 403 ALA A N 1
ATOM 3296 C CA . ALA A 1 403 ? -10.615 -6.654 3.776 1.00 88.56 403 ALA A CA 1
ATOM 3297 C C . ALA A 1 403 ? -10.489 -7.405 5.110 1.00 88.56 403 ALA A C 1
ATOM 3299 O O . ALA A 1 403 ? -11.412 -8.107 5.499 1.00 88.56 403 ALA A O 1
ATOM 3300 N N . TYR A 1 404 ? -9.403 -7.183 5.854 1.00 86.56 404 TYR A N 1
ATOM 3301 C CA . TYR A 1 404 ? -9.204 -7.777 7.175 1.00 86.56 404 TYR A CA 1
ATOM 3302 C C . TYR A 1 404 ? -10.265 -7.326 8.187 1.00 86.56 404 TYR A C 1
ATOM 3304 O O . TYR A 1 404 ? -10.770 -8.137 8.963 1.00 86.56 404 TYR A O 1
ATOM 3312 N N . GLU A 1 405 ? -10.639 -6.043 8.174 1.00 85.00 405 GLU A N 1
ATOM 3313 C CA . GLU A 1 405 ? -11.752 -5.553 8.989 1.00 85.00 405 GLU A CA 1
ATOM 3314 C C . GLU A 1 405 ? -13.064 -6.250 8.615 1.00 85.00 405 GLU A C 1
ATOM 3316 O O . GLU A 1 405 ? -13.766 -6.723 9.506 1.00 85.00 405 GLU A O 1
ATOM 3321 N N . ALA A 1 406 ? -13.367 -6.392 7.321 1.00 86.44 406 ALA A N 1
ATOM 3322 C CA . ALA A 1 406 ? -14.557 -7.101 6.854 1.00 86.44 406 ALA A CA 1
ATOM 3323 C C . ALA A 1 406 ? -14.555 -8.588 7.262 1.00 86.44 406 ALA A C 1
ATOM 3325 O O . ALA A 1 406 ? -15.550 -9.077 7.801 1.00 86.44 406 ALA A O 1
ATOM 3326 N N . ASP A 1 407 ? -13.432 -9.289 7.089 1.00 84.88 407 ASP A N 1
ATOM 3327 C CA . ASP A 1 407 ? -13.278 -10.700 7.456 1.00 84.88 407 ASP A CA 1
ATOM 3328 C C . ASP A 1 407 ? -13.427 -10.917 8.961 1.00 84.88 407 ASP A C 1
ATOM 3330 O O . ASP A 1 407 ? -14.040 -11.898 9.385 1.00 84.88 407 ASP A O 1
ATOM 3334 N N . LYS A 1 408 ? -12.950 -9.979 9.788 1.00 83.81 408 LYS A N 1
ATOM 3335 C CA . LYS A 1 408 ? -13.155 -10.023 11.240 1.00 83.81 408 LYS A CA 1
ATOM 3336 C C . LYS A 1 408 ? -14.647 -10.079 11.587 1.00 83.81 408 LYS A C 1
ATOM 3338 O O . LYS A 1 408 ? -15.040 -10.889 12.424 1.00 83.81 408 LYS A O 1
ATOM 3343 N N . TYR A 1 409 ? -15.487 -9.279 10.927 1.00 78.12 409 TYR A N 1
ATOM 3344 C CA . TYR A 1 409 ? -16.941 -9.322 11.130 1.00 78.12 409 TYR A CA 1
ATOM 3345 C C . TYR A 1 409 ? -17.566 -10.624 10.618 1.00 78.12 409 TYR A C 1
ATOM 3347 O O . TYR A 1 409 ? -18.443 -11.187 11.279 1.00 78.12 409 TYR A O 1
ATOM 3355 N N . VAL A 1 410 ? -17.100 -11.136 9.475 1.00 82.69 410 VAL A N 1
ATOM 3356 C CA . VAL A 1 410 ? -17.583 -12.406 8.917 1.00 82.69 410 VAL A CA 1
ATOM 3357 C C . VAL A 1 410 ? -17.264 -13.556 9.866 1.00 82.69 410 VAL A C 1
ATOM 3359 O O . VAL A 1 410 ? -18.183 -14.282 10.243 1.00 82.69 410 VAL A O 1
ATOM 3362 N N . ILE A 1 411 ? -16.015 -13.687 10.317 1.00 77.44 411 ILE A N 1
ATOM 3363 C CA . ILE A 1 411 ? -15.596 -14.741 11.248 1.00 77.44 411 ILE A CA 1
ATOM 3364 C C . ILE A 1 411 ? -16.453 -14.693 12.509 1.00 77.44 411 ILE A C 1
ATOM 3366 O O . ILE A 1 411 ? -17.048 -15.711 12.842 1.00 77.44 411 ILE A O 1
ATOM 3370 N N . ILE A 1 412 ? -16.605 -13.521 13.137 1.00 79.19 412 ILE A N 1
ATOM 3371 C CA . ILE A 1 412 ? -17.433 -13.357 14.343 1.00 79.19 412 ILE A CA 1
ATOM 3372 C C . ILE A 1 412 ? -18.878 -13.824 14.091 1.00 79.19 412 ILE A C 1
ATOM 3374 O O . ILE A 1 412 ? -19.443 -14.554 14.906 1.00 79.19 412 ILE A O 1
ATOM 3378 N N . SER A 1 413 ? -19.467 -13.473 12.942 1.00 79.38 413 SER A N 1
ATOM 3379 C CA . SER A 1 413 ? -20.840 -13.872 12.603 1.00 79.38 413 SER A CA 1
ATOM 3380 C C . SER A 1 413 ? -20.998 -15.378 12.348 1.00 79.38 413 SER A C 1
ATOM 3382 O O . SER A 1 413 ? -21.985 -15.977 12.775 1.00 79.38 413 SER A O 1
ATOM 3384 N N . TRP A 1 414 ? -20.026 -16.013 11.687 1.00 77.25 414 TRP A N 1
ATOM 3385 C CA . TRP A 1 414 ? -20.047 -17.448 11.393 1.00 77.25 414 TRP A CA 1
ATOM 3386 C C . TRP A 1 414 ? -19.738 -18.282 12.627 1.00 77.25 414 TRP A C 1
ATOM 3388 O O . TRP A 1 414 ? -20.391 -19.297 12.850 1.00 77.25 414 TRP A O 1
ATOM 3398 N N . THR A 1 415 ? -18.789 -17.853 13.461 1.00 76.62 415 THR A N 1
ATOM 3399 C CA . THR A 1 415 ? -18.539 -18.502 14.750 1.00 76.62 415 THR A CA 1
ATOM 3400 C C . THR A 1 415 ? -19.749 -18.371 15.661 1.00 76.62 415 THR A C 1
ATO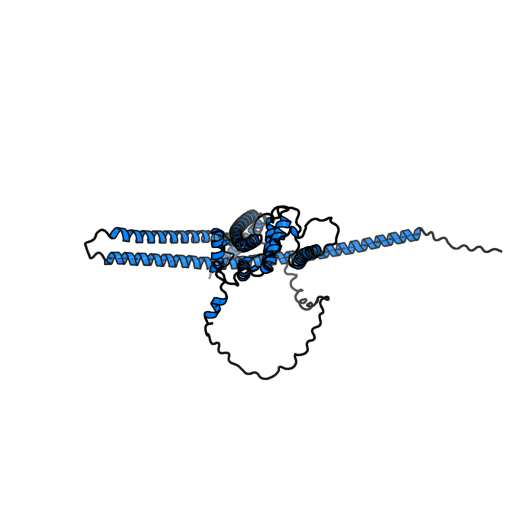M 3402 O O . THR A 1 415 ? -20.107 -19.352 16.302 1.00 76.62 415 THR A O 1
ATOM 3405 N N . GLY A 1 416 ? -20.431 -17.218 15.656 1.00 79.75 416 GLY A N 1
ATOM 3406 C CA . GLY A 1 416 ? -21.683 -17.029 16.389 1.00 79.75 416 GLY A CA 1
ATOM 3407 C C . GLY A 1 416 ? -22.780 -17.984 15.913 1.00 79.75 416 GLY A C 1
ATOM 3408 O O . GLY A 1 416 ? -23.379 -18.686 16.724 1.00 79.75 416 GLY A O 1
ATOM 3409 N N . LYS A 1 417 ? -22.989 -18.100 14.594 1.00 74.44 417 LYS A N 1
ATOM 3410 C CA . LYS A 1 417 ? -23.974 -19.030 14.015 1.00 74.44 417 LYS A CA 1
ATOM 3411 C C . LYS A 1 417 ? -23.644 -20.496 14.273 1.00 74.44 417 LYS A C 1
ATOM 3413 O O . LYS A 1 417 ? -24.516 -21.234 14.707 1.00 74.44 417 LYS A O 1
ATOM 3418 N N . THR A 1 418 ? -22.401 -20.922 14.065 1.00 75.25 418 THR A N 1
ATOM 3419 C CA . THR A 1 418 ? -21.994 -22.314 14.312 1.00 75.25 418 THR A CA 1
ATOM 3420 C C . THR A 1 418 ? -22.059 -22.653 15.796 1.00 75.25 418 THR A C 1
ATOM 3422 O O . THR A 1 418 ? -22.483 -23.748 16.149 1.00 75.25 418 THR A O 1
ATOM 3425 N N . ALA A 1 419 ? -21.687 -21.725 16.685 1.00 72.31 419 ALA A N 1
ATOM 3426 C CA . ALA A 1 419 ? -21.858 -21.915 18.122 1.00 72.31 419 ALA A CA 1
ATOM 3427 C C . ALA A 1 419 ? -23.342 -22.043 18.490 1.00 72.31 419 ALA A C 1
ATOM 3429 O O . ALA A 1 419 ? -23.699 -22.922 19.271 1.00 72.31 419 ALA A O 1
ATOM 3430 N N . TYR A 1 420 ? -24.208 -21.232 17.881 1.00 79.94 420 TYR A N 1
ATOM 3431 C CA . TYR A 1 420 ? -25.655 -21.311 18.055 1.00 79.94 420 TYR A CA 1
ATOM 3432 C C . TYR A 1 420 ? -26.239 -22.638 17.538 1.00 79.94 420 TYR A C 1
ATOM 3434 O O . TYR A 1 420 ? -26.974 -23.313 18.254 1.00 79.94 420 TYR A O 1
ATOM 3442 N N . GLU A 1 421 ? -25.868 -23.073 16.334 1.00 74.31 421 GLU A N 1
ATOM 3443 C CA . GLU A 1 421 ? -26.326 -24.335 15.739 1.00 74.31 421 GLU A CA 1
ATOM 3444 C C . GLU A 1 421 ? -25.786 -25.558 16.482 1.00 74.31 421 GLU A C 1
ATOM 3446 O O . GLU A 1 421 ? -26.535 -26.497 16.741 1.00 74.31 421 GLU A O 1
ATOM 3451 N N . ALA A 1 422 ? -24.515 -25.542 16.887 1.00 67.31 422 ALA A N 1
ATOM 3452 C CA . ALA A 1 422 ? -23.940 -26.581 17.731 1.00 67.31 422 ALA A CA 1
ATOM 3453 C C . ALA A 1 422 ? -24.637 -26.618 19.094 1.00 67.31 422 ALA A C 1
ATOM 3455 O O . ALA A 1 422 ? -24.935 -27.704 19.584 1.00 67.31 422 ALA A O 1
ATOM 3456 N N . ALA A 1 423 ? -24.968 -25.462 19.679 1.00 64.94 423 ALA A N 1
ATOM 3457 C CA . ALA A 1 423 ? -25.743 -25.396 20.913 1.00 64.94 423 ALA A CA 1
ATOM 3458 C C . ALA A 1 423 ? -27.152 -25.986 20.735 1.00 64.94 423 ALA A C 1
ATOM 3460 O O . ALA A 1 423 ? -27.598 -26.731 21.604 1.00 64.94 423 ALA A O 1
ATOM 3461 N N . ILE A 1 424 ? -27.827 -25.730 19.609 1.00 69.12 424 ILE A N 1
ATOM 3462 C CA . ILE A 1 424 ? -29.131 -26.331 19.282 1.00 69.12 424 ILE A CA 1
ATOM 3463 C C . ILE A 1 424 ? -29.017 -27.842 19.051 1.00 69.12 424 ILE A C 1
ATOM 3465 O O . ILE A 1 424 ? -29.811 -28.610 19.589 1.00 69.12 424 ILE A O 1
ATOM 3469 N N . ALA A 1 425 ? -28.047 -28.296 18.256 1.00 67.38 425 ALA A N 1
ATOM 3470 C CA . ALA A 1 425 ? -27.851 -29.713 17.948 1.00 67.38 425 ALA A CA 1
ATOM 3471 C C . ALA A 1 425 ? -27.479 -30.512 19.201 1.00 67.38 425 ALA A C 1
ATOM 3473 O O . ALA A 1 425 ? -27.972 -31.617 19.416 1.00 67.38 425 ALA A O 1
ATOM 3474 N N . PHE A 1 426 ? -26.652 -29.921 20.059 1.00 57.09 426 PHE A N 1
ATOM 3475 C CA . PHE A 1 426 ? -26.292 -30.482 21.346 1.00 57.09 426 PHE A CA 1
ATOM 3476 C C . PHE A 1 426 ? -27.500 -30.543 22.291 1.00 57.09 426 PHE A C 1
ATOM 3478 O O . PHE A 1 426 ? -27.769 -31.603 22.859 1.00 57.09 426 PHE A O 1
ATOM 3485 N N . TYR A 1 427 ? -28.263 -29.446 22.397 1.00 59.75 427 TYR A N 1
ATOM 3486 C CA . TYR A 1 427 ? -29.514 -29.367 23.162 1.00 59.75 427 TYR A CA 1
ATOM 3487 C C . TYR A 1 427 ? -30.530 -30.432 22.722 1.00 59.75 427 TYR A C 1
ATOM 3489 O O . TYR A 1 427 ? -31.176 -31.057 23.559 1.00 59.75 427 TYR A O 1
ATOM 3497 N N . ASN A 1 428 ? -30.615 -30.696 21.418 1.00 67.94 428 ASN A N 1
ATOM 3498 C CA . ASN A 1 428 ? -31.517 -31.690 20.841 1.00 67.94 428 ASN A CA 1
ATOM 3499 C C . ASN A 1 428 ? -30.954 -33.125 20.841 1.00 67.94 428 ASN A C 1
ATOM 3501 O O . ASN A 1 428 ? -31.651 -34.051 20.423 1.00 67.94 428 ASN A O 1
ATOM 3505 N N . SER A 1 429 ? -29.713 -33.353 21.291 1.00 50.41 429 SER A N 1
ATOM 3506 C CA . SER A 1 429 ? -29.124 -34.694 21.305 1.00 50.41 429 SER A CA 1
ATOM 3507 C C . SER A 1 429 ? -29.596 -35.495 22.525 1.00 50.41 429 SER A C 1
ATOM 3509 O O . SER A 1 429 ? -29.315 -35.185 23.684 1.00 50.41 429 SER A O 1
ATOM 3511 N N . SER A 1 430 ? -30.288 -36.602 22.265 1.00 55.56 430 SER A N 1
ATOM 3512 C CA . SER A 1 430 ? -30.825 -37.519 23.280 1.00 55.56 430 SER A CA 1
ATOM 3513 C C . SER A 1 430 ? -29.757 -38.183 24.168 1.00 55.56 430 SER A C 1
ATOM 3515 O O . SER A 1 430 ? -30.088 -38.761 25.204 1.00 55.56 430 SER A O 1
ATOM 3517 N N . TYR A 1 431 ? -28.474 -38.105 23.788 1.00 51.75 431 TYR A N 1
ATOM 3518 C CA . TYR A 1 431 ? -27.345 -38.566 24.605 1.00 51.75 431 TYR A CA 1
ATOM 3519 C C . TYR A 1 431 ? -27.136 -37.694 25.847 1.00 51.75 431 TYR A C 1
ATOM 3521 O O . TYR A 1 431 ? -26.808 -38.223 26.911 1.00 51.75 431 TYR A O 1
ATOM 3529 N N . PHE A 1 432 ? -27.398 -36.388 25.746 1.00 51.94 432 PHE A N 1
ATOM 3530 C CA . PHE A 1 432 ? -27.229 -35.478 26.872 1.00 51.94 432 PHE A CA 1
ATOM 3531 C C . PHE A 1 432 ? -28.377 -35.580 27.885 1.00 51.94 432 PHE A C 1
ATOM 3533 O O . PHE A 1 432 ? -28.158 -35.574 29.094 1.00 51.94 432 PHE A O 1
ATOM 3540 N N . SER A 1 433 ? -29.603 -35.810 27.408 1.00 55.72 433 SER A N 1
ATOM 3541 C CA . SER A 1 433 ? -30.781 -36.049 28.255 1.00 55.72 433 SER A CA 1
ATOM 3542 C C . SER A 1 433 ? -30.631 -37.281 29.165 1.00 55.72 433 SER A C 1
ATOM 3544 O O . SER A 1 433 ? -31.257 -37.351 30.223 1.00 55.72 433 SER A O 1
ATOM 3546 N N . LYS A 1 434 ? -29.799 -38.252 28.760 1.00 51.69 434 LYS A N 1
ATOM 3547 C CA . LYS A 1 434 ? -29.588 -39.519 29.474 1.00 51.69 434 LYS A CA 1
ATOM 3548 C C . LYS A 1 434 ? -28.571 -39.425 30.596 1.00 51.69 434 LYS A C 1
ATOM 3550 O O . LYS A 1 434 ? -28.864 -39.928 31.675 1.00 51.69 434 LYS A O 1
ATOM 3555 N N . GLY A 1 435 ? -27.438 -38.755 30.350 1.00 52.38 435 GLY A N 1
ATOM 3556 C CA . GLY A 1 435 ? -26.561 -38.333 31.440 1.00 52.38 435 GLY A CA 1
ATOM 3557 C C . GLY A 1 435 ? -27.420 -37.564 32.419 1.00 52.38 435 GLY A C 1
ATOM 3558 O O . GLY A 1 435 ? -27.555 -37.958 33.569 1.00 52.38 435 GLY A O 1
ATOM 3559 N N . ALA A 1 436 ? -28.198 -36.617 31.890 1.00 54.94 436 ALA A N 1
ATOM 3560 C CA . ALA A 1 436 ? -28.935 -35.722 32.725 1.00 54.94 436 ALA A CA 1
ATOM 3561 C C . ALA A 1 436 ? -29.830 -36.420 33.782 1.00 54.94 436 ALA A C 1
ATOM 3563 O O . ALA A 1 436 ? -29.818 -36.125 34.968 1.00 54.94 436 ALA A O 1
ATOM 3564 N N . LEU A 1 437 ? -30.589 -37.443 33.439 1.00 58.19 437 LEU A N 1
ATOM 3565 C CA . LEU A 1 437 ? -31.461 -38.069 34.438 1.00 58.19 437 LEU A CA 1
ATOM 3566 C C . LEU A 1 437 ? -30.764 -38.643 35.700 1.00 58.19 437 LEU A C 1
ATOM 3568 O O . LEU A 1 437 ? -31.419 -38.695 36.737 1.00 58.19 437 LEU A O 1
ATOM 3572 N N . SER A 1 438 ? -29.465 -38.980 35.706 1.00 55.78 438 SER A N 1
ATOM 3573 C CA . SER A 1 438 ? -28.900 -39.749 36.836 1.00 55.78 438 SER A CA 1
ATOM 3574 C C . SER A 1 438 ? -28.401 -38.963 38.068 1.00 55.78 438 SER A C 1
ATOM 3576 O O . SER A 1 438 ? -28.424 -39.504 39.173 1.00 55.78 438 SER A O 1
ATOM 3578 N N . VAL A 1 439 ? -28.003 -37.689 37.965 1.00 54.34 439 VAL A N 1
ATOM 3579 C CA . VAL A 1 439 ? -27.497 -36.934 39.154 1.00 54.34 439 VAL A CA 1
ATOM 3580 C C . VAL A 1 439 ? -28.627 -36.190 39.865 1.00 54.34 439 VAL A C 1
ATOM 3582 O O . VAL A 1 439 ? -28.555 -36.002 41.077 1.00 54.34 439 VAL A O 1
ATOM 3585 N N . SER A 1 440 ? -29.753 -35.961 39.181 1.00 63.44 440 SER A N 1
ATOM 3586 C CA . SER A 1 440 ? -31.038 -35.641 39.819 1.00 63.44 440 SER A CA 1
ATOM 3587 C C . SER A 1 440 ? -31.429 -36.704 40.857 1.00 63.44 440 SER A C 1
ATOM 3589 O O . SER A 1 440 ? -31.825 -36.382 41.982 1.00 63.44 440 SER A O 1
ATOM 3591 N N . ASP A 1 441 ? -31.258 -37.983 40.516 1.00 73.75 441 ASP A N 1
ATOM 3592 C CA . ASP A 1 441 ? -31.552 -39.095 41.425 1.00 73.75 441 ASP A CA 1
ATOM 3593 C C . ASP A 1 441 ? -30.547 -39.201 42.583 1.00 73.75 441 ASP A C 1
ATOM 3595 O O . ASP A 1 441 ? -30.904 -39.669 43.669 1.00 73.75 441 ASP A O 1
ATOM 3599 N N . ALA A 1 442 ? -29.301 -38.760 42.385 1.00 69.19 442 ALA A N 1
ATOM 3600 C CA . ALA A 1 442 ? -28.276 -38.730 43.428 1.00 69.19 442 ALA A CA 1
ATOM 3601 C C . ALA A 1 442 ? -28.529 -37.604 44.449 1.00 69.19 442 ALA A C 1
ATOM 3603 O O . ALA A 1 442 ? -28.510 -37.848 45.657 1.00 69.19 442 ALA A O 1
ATOM 3604 N N . LEU A 1 443 ? -28.849 -36.396 43.976 1.00 66.50 443 LEU A N 1
ATOM 3605 C CA . LEU A 1 443 ? -29.183 -35.244 44.821 1.00 66.50 443 LEU A CA 1
ATOM 3606 C C . LEU A 1 443 ? -30.454 -35.477 45.642 1.00 66.50 443 LEU A C 1
ATOM 3608 O O . LEU A 1 443 ? -30.490 -35.158 46.829 1.00 66.50 443 LEU A O 1
ATOM 3612 N N . THR A 1 444 ? -31.468 -36.111 45.049 1.00 81.62 444 THR A N 1
ATOM 3613 C CA . THR A 1 444 ? -32.710 -36.455 45.760 1.00 81.62 444 THR A CA 1
ATOM 3614 C C . THR A 1 444 ? -32.447 -37.408 46.932 1.00 81.62 444 THR A C 1
ATOM 3616 O O . THR A 1 444 ? -33.022 -37.249 48.010 1.00 81.62 444 THR A O 1
ATOM 3619 N N . ARG A 1 445 ? -31.531 -38.373 46.772 1.00 80.06 445 ARG A N 1
ATOM 3620 C CA . ARG A 1 445 ? -31.127 -39.271 47.868 1.00 80.06 445 ARG A CA 1
ATOM 3621 C C . ARG A 1 445 ? -30.311 -38.544 48.936 1.00 80.06 445 ARG A C 1
ATOM 3623 O O . ARG A 1 445 ? -30.555 -38.764 50.118 1.00 80.06 445 ARG A O 1
ATOM 3630 N N . ALA A 1 446 ? -29.402 -37.655 48.539 1.00 73.69 446 ALA A N 1
ATOM 3631 C CA . ALA A 1 446 ? -28.599 -36.864 49.472 1.00 73.69 446 ALA A CA 1
ATOM 3632 C C . ALA A 1 446 ? -29.460 -35.913 50.323 1.00 73.69 446 ALA A C 1
ATOM 3634 O O . ALA A 1 446 ? -29.292 -35.847 51.541 1.00 73.69 446 ALA A O 1
ATOM 3635 N N . ALA A 1 447 ? -30.436 -35.239 49.707 1.00 78.00 447 ALA A N 1
ATOM 3636 C CA . ALA A 1 447 ? -31.376 -34.369 50.409 1.00 78.00 447 ALA A CA 1
ATOM 3637 C C . ALA A 1 447 ? -32.204 -35.140 51.448 1.00 78.00 447 ALA A C 1
ATOM 3639 O O . ALA A 1 447 ? -32.408 -34.661 52.561 1.00 78.00 447 ALA A O 1
ATOM 3640 N N . LYS A 1 448 ? -32.627 -36.366 51.119 1.00 82.00 448 LYS A N 1
ATOM 3641 C CA . LYS A 1 448 ? -33.382 -37.216 52.045 1.00 82.00 448 LYS A CA 1
ATOM 3642 C C . LYS A 1 448 ? -32.556 -37.602 53.277 1.00 82.00 448 LYS A C 1
ATOM 3644 O O . LYS A 1 448 ? -33.036 -37.468 54.397 1.00 82.00 448 LYS A O 1
ATOM 3649 N N . VAL A 1 449 ? -31.288 -37.967 53.080 1.00 82.88 449 VAL A N 1
ATOM 3650 C CA . VAL A 1 449 ? -30.355 -38.274 54.181 1.00 82.88 449 VAL A CA 1
ATOM 3651 C C . VAL A 1 449 ? -30.097 -37.048 55.065 1.00 82.88 449 VAL A C 1
ATOM 3653 O O . VAL A 1 449 ? -30.036 -37.173 56.287 1.00 82.88 449 VAL A O 1
ATOM 3656 N N . ALA A 1 450 ? -29.994 -35.853 54.478 1.00 74.38 450 ALA A N 1
ATOM 3657 C CA . ALA A 1 450 ? -29.819 -34.616 55.239 1.00 74.38 450 ALA A CA 1
ATOM 3658 C C . ALA A 1 450 ? -31.040 -34.278 56.120 1.00 74.38 450 ALA A C 1
ATOM 3660 O O . ALA A 1 450 ? -30.876 -33.814 57.248 1.00 74.38 450 ALA A O 1
ATOM 3661 N N . VAL A 1 451 ? -32.259 -34.550 55.642 1.00 83.38 451 VAL A N 1
ATOM 3662 C CA . VAL A 1 451 ? -33.500 -34.353 56.416 1.00 83.38 451 VAL A CA 1
ATOM 3663 C C . VAL A 1 451 ? -33.617 -35.362 57.563 1.00 83.38 451 VAL A C 1
ATOM 3665 O O . VAL A 1 451 ? -33.970 -34.983 58.684 1.00 83.38 451 VAL A O 1
ATOM 3668 N N . ASP A 1 452 ? -33.257 -36.623 57.324 1.00 80.69 452 ASP A N 1
ATOM 3669 C CA . ASP A 1 452 ? -33.262 -37.655 58.368 1.00 80.69 452 ASP A CA 1
ATOM 3670 C C . ASP A 1 452 ? -32.218 -37.348 59.463 1.00 80.69 452 ASP A C 1
ATOM 3672 O O . ASP A 1 452 ? -32.479 -37.527 60.653 1.00 80.69 452 ASP A O 1
ATOM 3676 N N . LEU A 1 453 ? -31.065 -36.774 59.098 1.00 77.62 453 LEU A N 1
ATOM 3677 C CA . LEU A 1 453 ? -30.064 -36.294 60.062 1.00 77.62 453 LEU A CA 1
ATOM 3678 C C . LEU A 1 453 ? -30.525 -35.050 60.842 1.00 77.62 453 LEU A C 1
ATOM 3680 O O . LEU A 1 453 ? -30.242 -34.935 62.035 1.00 77.62 453 LEU A O 1
ATOM 3684 N N . GLY A 1 454 ? -31.258 -34.133 60.203 1.00 73.81 454 GLY A N 1
ATOM 3685 C CA . GLY A 1 454 ? -31.760 -32.912 60.843 1.00 73.81 454 GLY A CA 1
ATOM 3686 C C . GLY A 1 454 ? -32.890 -33.154 61.848 1.00 73.81 454 GLY A C 1
ATOM 3687 O O . GLY A 1 454 ? -32.970 -32.476 62.871 1.00 73.81 454 GLY A O 1
ATOM 3688 N N . THR A 1 455 ? -33.746 -34.149 61.608 1.00 74.38 455 THR A N 1
ATOM 3689 C CA . THR A 1 455 ? -34.896 -34.446 62.482 1.00 74.38 455 THR A CA 1
ATOM 3690 C C . THR A 1 455 ? -34.525 -35.240 63.740 1.00 74.38 455 THR A C 1
ATOM 3692 O O . THR A 1 455 ? -35.237 -35.168 64.744 1.00 74.38 455 THR A O 1
ATOM 3695 N N . HIS A 1 456 ? -33.377 -35.924 63.751 1.00 63.44 456 HIS A N 1
ATOM 3696 C CA . HIS A 1 456 ? -32.886 -36.649 64.928 1.00 63.44 456 HIS A CA 1
ATOM 3697 C C . HIS A 1 456 ? -32.076 -35.797 65.921 1.00 63.44 456 HIS A C 1
ATOM 3699 O O . HIS A 1 456 ? -31.931 -36.199 67.076 1.00 63.44 456 HIS A O 1
ATOM 3705 N N . ALA A 1 457 ? -31.608 -34.605 65.536 1.00 58.50 457 ALA A N 1
ATOM 3706 C CA . ALA A 1 457 ? -30.809 -33.738 66.411 1.00 58.50 457 ALA A CA 1
ATOM 3707 C C . ALA A 1 457 ? -31.633 -32.938 67.449 1.00 58.50 457 ALA A C 1
ATOM 3709 O O . ALA A 1 457 ? -31.060 -32.389 68.385 1.00 58.50 457 ALA A O 1
ATOM 3710 N N . GLY A 1 458 ? -32.967 -32.886 67.320 1.00 53.31 458 GLY A N 1
ATOM 3711 C CA . GLY A 1 458 ? -33.857 -32.084 68.179 1.00 53.31 458 GLY A CA 1
ATOM 3712 C C . GLY A 1 458 ? -34.451 -32.795 69.405 1.00 53.31 458 GLY A C 1
ATOM 3713 O O . GLY A 1 458 ? -35.304 -32.221 70.075 1.00 53.31 458 GLY A O 1
ATOM 3714 N N . LYS A 1 459 ? -34.055 -34.040 69.699 1.00 55.50 459 LYS A N 1
ATOM 3715 C CA . LYS A 1 459 ? -34.502 -34.780 70.894 1.00 55.50 459 LYS A CA 1
ATOM 3716 C C . LYS A 1 459 ? -33.332 -35.038 71.843 1.00 55.50 459 LYS A C 1
ATOM 3718 O O . LYS A 1 459 ? -32.835 -36.161 71.895 1.00 55.50 459 LYS A O 1
ATOM 3723 N N . LYS A 1 460 ? -32.904 -34.020 72.588 1.00 50.38 460 LYS A N 1
ATOM 3724 C CA . LYS A 1 460 ? -32.204 -34.188 73.868 1.00 50.38 460 LYS A CA 1
ATOM 3725 C C . LYS A 1 460 ? -32.589 -33.083 74.829 1.00 50.38 460 LYS A C 1
ATOM 3727 O O . LYS A 1 460 ? -32.635 -31.923 74.371 1.00 50.38 460 LYS A O 1
#

Solvent-accessible surface area (backbone atoms only — not comparable to full-atom values): 28034 Å² total; per-residue (Å²): 139,86,84,90,81,90,78,84,86,75,66,74,70,60,62,56,53,57,51,54,53,51,54,54,53,52,56,52,54,54,52,52,53,53,53,55,51,52,52,54,50,53,53,55,53,51,55,50,53,53,52,53,50,55,51,48,54,52,52,52,52,53,49,52,53,51,52,52,52,51,53,52,52,52,49,52,53,54,51,54,50,51,51,52,51,49,50,52,54,54,50,53,50,53,52,54,54,52,53,58,66,68,56,73,82,65,87,84,74,91,83,61,65,70,61,66,52,49,58,53,52,52,51,52,52,50,44,51,50,54,53,48,52,52,48,53,52,52,50,56,52,47,53,56,46,48,55,52,46,52,56,47,48,51,58,50,67,59,64,56,12,28,91,90,88,93,85,76,86,84,73,84,84,81,83,86,84,81,87,78,91,88,87,87,84,80,79,92,85,76,89,76,94,75,86,86,84,85,89,84,88,85,89,82,81,94,71,92,73,84,80,77,85,76,88,72,76,76,66,72,79,65,64,68,74,45,53,45,69,71,57,84,77,26,87,34,48,82,57,48,54,72,71,48,42,49,58,47,48,57,47,43,76,72,36,34,34,81,36,76,49,33,82,58,95,90,53,67,40,30,32,49,59,48,47,29,50,44,60,74,33,63,64,54,67,63,60,54,48,49,49,53,50,50,54,51,67,78,40,70,86,53,96,78,78,84,87,75,71,61,82,84,35,53,62,54,49,52,47,48,55,48,47,50,51,53,52,64,77,48,87,81,78,88,89,87,75,93,74,59,63,88,77,52,82,78,78,86,49,82,40,47,50,56,58,49,52,52,51,51,51,55,46,68,67,66,73,66,87,79,67,90,76,79,73,75,65,62,62,57,55,50,47,34,47,39,35,49,48,52,38,49,48,46,51,47,39,54,50,51,52,53,49,52,55,52,48,53,55,49,52,54,53,50,52,50,49,51,52,50,49,49,50,50,54,53,73,68,33,71,70,56,61,54,32,32,58,44,29,51,58,50,50,55,52,51,54,51,53,52,50,59,57,59,68,63,71,77,78,124

InterPro domains:
  IPR038765 Papain-like cysteine peptidase superfamily [SSF54001] (239-395)

Sequence (460 aa):
MDQILLDQENDPADSTLQQLEFDKAFEIEDATYVMTTMAKEKSRVSDVLHCERNSAYFHATIKMQQERAQITEIKNREVDSMEKEIFLEKQKIKVEEHRKKGDVKKEGEATKEDSDNRDIEELKLTIGKLQFQKHVLIEQLKLCHEEIMELKDKQGAMSDKGSVTENMIGMGKKRQEIDYIYLGFECQTCRKEYTNDNLANAEGKGKKTTIKVDSESMPLENLTKDKLRDVATSPLWKFLDDDQKAVVQTFFNQASKSTIAWTGDDFNIKGIVLEDLMFNKFLSNEIIDWFMSYLRENNQNTAKSKFFHSMCKRDKVTELVNKRRYRESKKLLPTDSPIQVMDCPQQCSPEDNAVYVCKFMQWSYKEKNQFLFQEGNFEEKIQKTRAKFAYKILSDKIARAKAYEADKYVIISWTGKTAYEAAIAFYNSSYFSKGALSVSDALTRAAKVAVDLGTHAGKK

Organism: NCBI:txid261450

Radius of gyration: 40.68 Å; Cα contacts (8 Å, |Δi|>4): 192; chains: 1; bounding box: 78×151×113 Å

Foldseek 3Di:
DDDDDDDDDPPPVVVVVVVVVVVVVVVVVVVVVVVVVVVVVVVVVVVVVVVVVVVVVVVVVVVVVVVVVVVVVVLVVVLVVLVVVLVVLVVVLVVLVVVVVVPVPDPDDDPPVVVSVVVNVVSVVVSVVSVVVSVVSVVVVVVVVVVVVVVVVVVVLLPLAADDDDPPPPPPDPPPPPDDDDDDDDDPPDDDDDDDDDDPDDDDDDDDDDDDPDPDDDDPVVVVVFAAPQLVPFPLLVLDDPVLNVLLRVDRVPFTQQDFLADDDPDTDGPVQLSCLRHLAAHDVRLLQVLLVVLVVVVPVPVDDDDDHDPVPPCVVVCVLVVLVVVLVDDDDDDDDDDHNVNQDDDPDPSLVSLSVSVVVSCVSVPPPDPPPDDDDPNSVSSSSSSVSSSVSNVVRVVVVVVVVVVVVVVVVVCVVVVVVCVVVVVPDVVSVNRRNHSVVVVVVVVVVVVVVVVVVPDD

pLDDT: mean 71.87, std 20.35, range [26.88, 98.25]